Protein AF-A0A2J8A121-F1 (afdb_monomer)

Sequence (483 aa):
MAEPSLSEQPDWQALAALVDPSRPTPFLVAVQQHLQFGQLHYRAMHEGLGSIFSSGPCGAERSLTFLLACLEELLLQQPPAGTGGGPAGVLLDPPAGGELAHAEALAAADAPGLAEAGVAVEAAAAVGNEAEQPETEPGTAPVRKQKPQQRQQQSDSWRGTVAHLLLELVPPQQGQQLVQVSQQLEPQQQEQQRQGEAEEQQQQEQRMQQAQAATSLQPQPLPAGLLLAQRPRVVALFSACVGQPRHARVALKVAQAFGLDSNDVPDLPSLAAAVSELLANRTTLTPGLGLVMHFQVVYVECCISADRLKAAARATRVFGLKQEFPDVESRYRRSAVVKLASKRVWAVAATFAGADPMVAADEAGLAEEYRRRFELPPDVLKLDPEEVAAQEAARAARFLPFALPPERLLWVDGPAGLAAAAAALSGADILGIDVDGSEREDSEEHSGSGDSEESEEWGEGESEEEGDAESEGEGNDESEGEA

Mean predicted aligned error: 16.91 Å

Structure (mmCIF, N/CA/C/O backbone):
data_AF-A0A2J8A121-F1
#
_entry.id   AF-A0A2J8A121-F1
#
loop_
_atom_site.group_PDB
_atom_site.id
_atom_site.type_symbol
_atom_site.label_atom_id
_atom_site.label_alt_id
_atom_site.label_comp_id
_atom_site.label_asym_id
_atom_site.label_entity_id
_atom_site.label_seq_id
_atom_site.pdbx_PDB_ins_code
_atom_site.Cartn_x
_atom_site.Cartn_y
_atom_site.Cartn_z
_atom_site.occupancy
_atom_site.B_iso_or_equiv
_atom_site.auth_seq_id
_atom_site.auth_comp_id
_atom_site.auth_asym_id
_atom_site.auth_atom_id
_atom_site.pdbx_PDB_model_num
ATOM 1 N N . MET A 1 1 ? -12.549 28.652 48.142 1.00 41.88 1 MET A N 1
ATOM 2 C CA . MET A 1 1 ? -12.973 27.952 46.916 1.00 41.88 1 MET A CA 1
ATOM 3 C C . MET A 1 1 ? -12.530 26.516 47.092 1.00 41.88 1 MET A C 1
ATOM 5 O O . MET A 1 1 ? -11.349 26.317 47.331 1.00 41.88 1 MET A O 1
ATOM 9 N N . ALA A 1 2 ? -13.468 25.572 47.163 1.00 46.47 2 ALA A N 1
ATOM 10 C CA . ALA A 1 2 ? -13.138 24.158 47.313 1.00 46.47 2 ALA A CA 1
ATOM 11 C C . ALA A 1 2 ? -12.542 23.664 45.992 1.00 46.47 2 ALA A C 1
ATOM 13 O O . ALA A 1 2 ? -13.126 23.918 44.938 1.00 46.47 2 ALA A O 1
ATOM 14 N N . GLU A 1 3 ? -11.374 23.027 46.042 1.00 40.25 3 GLU A N 1
ATOM 15 C CA . GLU A 1 3 ? -10.842 22.314 44.884 1.00 40.25 3 GLU A CA 1
ATOM 16 C C . GLU A 1 3 ? -11.847 21.216 44.505 1.00 40.25 3 GLU A C 1
ATOM 18 O O . GLU A 1 3 ? -12.291 20.483 45.396 1.00 40.25 3 GLU A O 1
ATOM 23 N N . PRO A 1 4 ? -12.272 21.116 43.232 1.00 52.78 4 PRO A N 1
ATOM 24 C CA . PRO A 1 4 ? -13.095 19.996 42.803 1.00 52.78 4 PRO A CA 1
ATOM 25 C C . PRO A 1 4 ? -12.313 18.714 43.097 1.00 52.78 4 PRO A C 1
ATOM 27 O O . PRO A 1 4 ? -11.150 18.592 42.717 1.00 52.78 4 PRO A O 1
ATOM 30 N N . SER A 1 5 ? -12.929 17.788 43.828 1.00 53.28 5 SER A N 1
ATOM 31 C CA . SER A 1 5 ? -12.345 16.492 44.165 1.00 53.28 5 SER A CA 1
ATOM 32 C C . SER A 1 5 ? -11.909 15.774 42.885 1.00 53.28 5 SER A C 1
ATOM 34 O O . SER A 1 5 ? -12.741 15.293 42.123 1.00 53.28 5 SER A O 1
ATOM 36 N N . LEU A 1 6 ? -10.595 15.731 42.660 1.00 52.47 6 LEU A N 1
ATOM 37 C CA . LEU A 1 6 ? -9.871 15.240 41.476 1.00 52.47 6 LEU A CA 1
ATOM 38 C C . LEU A 1 6 ? -10.010 13.724 41.196 1.00 52.47 6 LEU A C 1
ATOM 40 O O . LEU A 1 6 ? -9.122 13.133 40.588 1.00 52.47 6 LEU A O 1
ATOM 44 N N . SER A 1 7 ? -11.073 13.054 41.647 1.00 57.06 7 SER A N 1
ATOM 45 C CA . SER A 1 7 ? -11.156 11.585 41.596 1.00 57.06 7 SER A CA 1
ATOM 46 C C . SER A 1 7 ? -12.455 11.013 41.039 1.00 57.06 7 SER A C 1
ATOM 48 O O . SER A 1 7 ? -12.734 9.838 41.281 1.00 57.06 7 SER A O 1
ATOM 50 N N . GLU A 1 8 ? -13.256 11.783 40.304 1.00 72.44 8 GLU A N 1
ATOM 51 C CA . GLU A 1 8 ? -14.366 11.193 39.550 1.00 72.44 8 GLU A CA 1
ATOM 52 C C . GLU A 1 8 ? -13.804 10.479 38.317 1.00 72.44 8 GLU A C 1
ATOM 54 O O . GLU A 1 8 ? -13.700 11.028 37.221 1.00 72.44 8 GLU A O 1
ATOM 59 N N . GLN A 1 9 ? -13.370 9.232 38.523 1.00 76.50 9 GLN A N 1
ATOM 60 C CA . GLN A 1 9 ? -13.163 8.308 37.418 1.00 76.50 9 GLN A CA 1
ATOM 61 C C . GLN A 1 9 ? -14.476 8.173 36.629 1.00 76.50 9 GLN A C 1
ATOM 63 O O . GLN A 1 9 ? -15.546 8.155 37.242 1.00 76.50 9 GLN A O 1
ATOM 68 N N . PRO A 1 10 ? -14.417 8.063 35.290 1.00 81.06 10 PRO A N 1
ATOM 69 C CA . PRO A 1 10 ? -15.597 7.820 34.473 1.00 81.06 10 PRO A CA 1
ATOM 70 C C . PRO A 1 10 ? -16.342 6.592 34.977 1.00 81.06 10 PRO A C 1
ATOM 72 O O . PRO A 1 10 ? -15.721 5.568 35.274 1.00 81.06 10 PRO A O 1
ATOM 75 N N . ASP A 1 11 ? -17.667 6.675 35.034 1.00 88.62 11 ASP A N 1
ATOM 76 C CA . ASP A 1 11 ? -18.493 5.507 35.304 1.00 88.62 11 ASP A CA 1
ATOM 77 C C . ASP A 1 11 ? -18.502 4.592 34.066 1.00 88.62 11 ASP A C 1
ATOM 79 O O . ASP A 1 11 ? -19.380 4.642 33.201 1.00 88.62 11 ASP A O 1
ATOM 83 N N . TRP A 1 12 ? -17.467 3.756 33.961 1.00 85.81 12 TRP A N 1
ATOM 84 C CA . TRP A 1 12 ? -17.308 2.784 32.881 1.00 85.81 12 TRP A CA 1
ATOM 85 C C . TRP A 1 12 ? -18.465 1.775 32.831 1.00 85.81 12 TRP A C 1
ATOM 87 O O . TRP A 1 12 ? -18.753 1.235 31.762 1.00 85.81 12 TRP A O 1
ATOM 97 N N . GLN A 1 13 ? -19.161 1.533 33.950 1.00 86.62 13 GLN A N 1
ATOM 98 C CA . GLN A 1 13 ? -20.333 0.653 33.978 1.00 86.62 13 GLN A CA 1
ATOM 99 C C . GLN A 1 13 ? -21.537 1.319 33.312 1.00 86.62 13 GLN A C 1
ATOM 101 O O . GLN A 1 13 ? -22.231 0.670 32.525 1.00 86.62 13 GLN A O 1
ATOM 106 N N . ALA A 1 14 ? -21.750 2.615 33.555 1.00 88.31 14 ALA A N 1
ATOM 107 C CA . ALA A 1 14 ? -22.763 3.387 32.842 1.00 88.31 14 ALA A CA 1
ATOM 108 C C . ALA A 1 14 ? -22.495 3.409 31.327 1.00 88.31 14 ALA A C 1
ATOM 110 O O . ALA A 1 14 ? -23.420 3.216 30.540 1.00 88.31 14 ALA A O 1
ATOM 111 N N . LEU A 1 15 ? -21.231 3.548 30.904 1.00 85.38 15 LEU A N 1
ATOM 112 C CA . LEU A 1 15 ? -20.850 3.437 29.488 1.00 85.38 15 LEU A CA 1
ATOM 113 C C . LEU A 1 15 ? -21.110 2.038 28.913 1.00 85.38 15 LEU A C 1
ATOM 115 O O . LEU A 1 15 ? -21.615 1.924 27.797 1.00 85.38 15 LEU A O 1
ATOM 119 N N . ALA A 1 16 ? -20.815 0.974 29.664 1.00 85.50 16 ALA A N 1
ATOM 120 C CA . ALA A 1 16 ? -21.094 -0.397 29.239 1.00 85.50 16 ALA A CA 1
ATOM 121 C C . ALA A 1 16 ? -22.599 -0.649 29.022 1.00 85.50 16 ALA A C 1
ATOM 123 O O . ALA A 1 16 ? -22.977 -1.402 28.125 1.00 85.50 16 ALA A O 1
ATOM 124 N N . ALA A 1 17 ? -23.469 0.015 29.792 1.00 88.38 17 ALA A N 1
ATOM 125 C CA . ALA A 1 17 ? -24.918 -0.060 29.609 1.00 88.38 17 ALA A CA 1
ATOM 126 C C . ALA A 1 17 ? -25.403 0.586 28.294 1.00 88.38 17 ALA A C 1
ATOM 128 O O . ALA A 1 17 ? -26.485 0.248 27.815 1.00 88.38 17 ALA A O 1
ATOM 129 N N . LEU A 1 18 ? -24.602 1.471 27.686 1.00 87.81 18 LEU A N 1
ATOM 130 C CA . LEU A 1 18 ? -24.890 2.111 26.395 1.00 87.81 18 LEU A CA 1
ATOM 131 C C . LEU A 1 18 ? -24.451 1.270 25.183 1.00 87.81 18 LEU A C 1
ATOM 133 O O . LEU A 1 18 ? -24.608 1.716 24.046 1.00 87.81 18 LEU A O 1
ATOM 137 N N . VAL A 1 19 ? -23.902 0.067 25.393 1.00 89.06 19 VAL A N 1
ATOM 138 C CA . VAL A 1 19 ? -23.439 -0.822 24.315 1.00 89.06 19 VAL A CA 1
ATOM 139 C C . VAL A 1 19 ? -24.635 -1.500 23.628 1.00 89.06 19 VAL A C 1
ATOM 141 O O . VAL A 1 19 ? -25.016 -2.648 23.901 1.00 89.06 19 VAL A O 1
ATOM 144 N N . ASP A 1 20 ? -25.237 -0.759 22.702 1.00 89.69 20 ASP A N 1
ATOM 145 C CA . ASP A 1 20 ? -26.297 -1.211 21.803 1.00 89.69 20 ASP A CA 1
ATOM 146 C C . ASP A 1 20 ? -25.832 -1.105 20.338 1.00 89.69 20 ASP A C 1
ATOM 148 O O . ASP A 1 20 ? -25.666 0.006 19.826 1.00 89.69 20 ASP A O 1
ATOM 152 N N . PRO A 1 21 ? -25.624 -2.233 19.628 1.00 81.50 21 PRO A N 1
ATOM 153 C CA . PRO A 1 21 ? -25.151 -2.219 18.241 1.00 81.50 21 PRO A CA 1
ATOM 154 C C . PRO A 1 21 ? -26.112 -1.516 17.278 1.00 81.50 21 PRO A C 1
ATOM 156 O O . PRO A 1 21 ? -25.686 -1.092 16.210 1.00 81.50 21 PRO A O 1
ATOM 159 N N . SER A 1 22 ? -27.388 -1.368 17.640 1.00 90.38 22 SER A N 1
ATOM 160 C CA . SER A 1 22 ? -28.362 -0.647 16.819 1.00 90.38 22 SER A CA 1
ATOM 161 C C . SER A 1 22 ? -28.285 0.875 16.978 1.00 90.38 22 SER A C 1
ATOM 163 O O . SER A 1 22 ? -28.846 1.604 16.159 1.00 90.38 22 SER A O 1
ATOM 165 N N . ARG A 1 23 ? -27.624 1.369 18.036 1.00 92.75 23 ARG A N 1
ATOM 166 C CA . ARG A 1 23 ? -27.577 2.790 18.411 1.00 92.75 23 ARG A CA 1
ATOM 167 C C . ARG A 1 23 ? -26.218 3.145 19.032 1.00 92.75 23 ARG A C 1
ATOM 169 O O . ARG A 1 23 ? -26.143 3.342 20.242 1.00 92.75 23 ARG A O 1
ATOM 176 N N . PRO A 1 24 ? -25.144 3.278 18.232 1.00 92.81 24 PRO A N 1
ATOM 177 C CA . PRO A 1 24 ? -23.815 3.629 18.744 1.00 92.81 24 PRO A CA 1
ATOM 178 C C . PRO A 1 24 ? -23.704 5.091 19.218 1.00 92.81 24 PRO A C 1
ATOM 180 O O . PRO A 1 24 ? -22.828 5.427 20.015 1.00 92.81 24 PRO A O 1
ATOM 183 N N . THR A 1 25 ? -24.592 5.979 18.760 1.00 93.12 25 THR A N 1
ATOM 184 C CA . THR A 1 25 ? -24.501 7.432 18.983 1.00 93.12 25 THR A CA 1
ATOM 185 C C . THR A 1 25 ? -24.434 7.848 20.462 1.00 93.12 25 THR A C 1
ATOM 187 O O . THR A 1 25 ? -23.553 8.642 20.788 1.00 93.12 25 THR A O 1
ATOM 190 N N . PRO A 1 26 ? -25.271 7.336 21.391 1.00 94.12 26 PRO A N 1
ATOM 191 C CA . PRO A 1 26 ? -25.205 7.725 22.803 1.00 94.12 26 PRO A CA 1
ATOM 192 C C . PRO A 1 26 ? -23.852 7.405 23.446 1.00 94.12 26 PRO A C 1
ATOM 194 O O . PRO A 1 26 ? -23.310 8.215 24.194 1.00 94.12 26 PRO A O 1
ATOM 197 N N . PHE A 1 27 ? -23.278 6.249 23.108 1.00 94.19 27 PHE A N 1
ATOM 198 C CA . PHE A 1 27 ? -21.949 5.860 23.566 1.00 94.19 27 PHE A CA 1
ATOM 199 C C . PHE A 1 27 ? -20.867 6.784 22.998 1.00 94.19 27 PHE A C 1
ATOM 201 O O . PHE A 1 27 ? -20.030 7.280 23.748 1.00 94.19 27 PHE A O 1
ATOM 208 N N . LEU A 1 28 ? -20.908 7.073 21.692 1.00 93.12 28 LEU A N 1
ATOM 209 C CA . LEU A 1 28 ? -19.947 7.975 21.050 1.00 93.12 28 LEU A CA 1
ATOM 210 C C . LEU A 1 28 ? -19.987 9.387 21.645 1.00 93.12 28 LEU A C 1
ATOM 212 O O . LEU A 1 28 ? -18.935 9.985 21.862 1.00 93.12 28 LEU A O 1
ATOM 216 N N . VAL A 1 29 ? -21.181 9.901 21.949 1.00 91.88 29 VAL A N 1
ATOM 217 C CA . VAL A 1 29 ? -21.366 11.202 22.607 1.00 91.88 29 VAL A CA 1
ATOM 218 C C . VAL A 1 29 ? -20.751 11.195 24.003 1.00 91.88 29 VAL A C 1
ATOM 220 O O . VAL A 1 29 ? -20.040 12.132 24.356 1.00 91.88 29 VAL A O 1
ATOM 223 N N . ALA A 1 30 ? -20.961 10.133 24.781 1.00 91.38 30 ALA A N 1
ATOM 224 C CA . ALA A 1 30 ? -20.378 10.019 26.113 1.00 91.38 30 ALA A CA 1
ATOM 225 C C . ALA A 1 30 ? -18.837 9.929 26.061 1.00 91.38 30 ALA A C 1
ATOM 227 O O . ALA A 1 30 ? -18.148 10.641 26.792 1.00 91.38 30 ALA A O 1
ATOM 228 N N . VAL A 1 31 ? -18.273 9.141 25.136 1.00 90.94 31 VAL A N 1
ATOM 229 C CA . VAL A 1 31 ? -16.816 9.083 24.899 1.00 90.94 31 VAL A CA 1
ATOM 230 C C . VAL A 1 31 ? -16.269 10.451 24.480 1.00 90.94 31 VAL A C 1
ATOM 232 O O . VAL A 1 31 ? -15.243 10.896 24.996 1.00 90.94 31 VAL A O 1
ATOM 235 N N . GLN A 1 32 ? -16.967 11.153 23.584 1.00 90.94 32 GLN A N 1
ATOM 236 C CA . GLN A 1 32 ? -16.593 12.497 23.153 1.00 90.94 32 GLN A CA 1
ATOM 237 C C . GLN A 1 32 ? -16.592 13.485 24.325 1.00 90.94 32 GLN A C 1
ATOM 239 O O . GLN A 1 32 ? -15.638 14.249 24.466 1.00 90.94 32 GLN A O 1
ATOM 244 N N . GLN A 1 33 ? -17.625 13.464 25.173 1.00 90.00 33 GLN A N 1
ATOM 245 C CA . GLN A 1 33 ? -17.692 14.296 26.375 1.00 90.00 33 GLN A CA 1
ATOM 246 C C . GLN A 1 33 ? -16.486 14.024 27.280 1.00 90.00 33 GLN A C 1
ATOM 248 O O . GLN A 1 33 ? -15.781 14.960 27.651 1.00 90.00 33 GLN A O 1
ATOM 253 N N . HIS A 1 34 ? -16.165 12.754 27.544 1.00 88.56 34 HIS A N 1
ATOM 254 C CA . HIS A 1 34 ? -14.993 12.387 28.341 1.00 88.56 34 HIS A CA 1
ATOM 255 C C . HIS A 1 34 ? -13.663 12.858 27.736 1.00 88.56 34 HIS A C 1
ATOM 257 O O . HIS A 1 34 ? -12.784 13.275 28.484 1.00 88.56 34 HIS A O 1
ATOM 263 N N . LEU A 1 35 ? -13.507 12.848 26.408 1.00 87.25 35 LEU A N 1
ATOM 264 C CA . LEU A 1 35 ? -12.310 13.387 25.746 1.00 87.25 35 LEU A CA 1
ATOM 265 C C . LEU A 1 35 ? -12.206 14.916 25.844 1.00 87.25 35 LEU A C 1
ATOM 267 O O . LEU A 1 35 ? -11.102 15.458 25.813 1.00 87.25 35 LEU A O 1
ATOM 271 N N . GLN A 1 36 ? -13.336 15.621 25.937 1.00 86.62 36 GLN A N 1
ATOM 272 C CA . GLN A 1 36 ? -13.369 17.082 26.056 1.00 86.62 36 GLN A CA 1
ATOM 273 C C . GLN A 1 36 ? -13.045 17.565 27.472 1.00 86.62 36 GLN A C 1
ATOM 275 O O . GLN A 1 36 ? -12.452 18.634 27.637 1.00 86.62 36 GLN A O 1
ATOM 280 N N . PHE A 1 37 ? -13.384 16.779 28.495 1.00 82.44 37 PHE A N 1
ATOM 281 C CA . PHE A 1 37 ? -12.920 17.017 29.856 1.00 82.44 37 PHE A CA 1
ATOM 282 C C . PHE A 1 37 ? -11.438 16.637 29.933 1.00 82.44 37 PHE A C 1
ATOM 284 O O . PHE A 1 37 ? -11.096 15.506 30.264 1.00 82.44 37 PHE A O 1
ATOM 291 N N . GLY A 1 38 ? -10.552 17.588 29.608 1.00 66.88 38 GLY A N 1
ATOM 292 C CA . GLY A 1 38 ? -9.094 17.420 29.453 1.00 66.88 38 GLY A CA 1
ATOM 293 C C . GLY A 1 38 ? -8.305 16.872 30.655 1.00 66.88 38 GLY A C 1
ATOM 294 O O . GLY A 1 38 ? -7.084 16.983 30.678 1.00 66.88 38 GLY A O 1
ATOM 295 N N . GLN A 1 39 ? -8.977 16.298 31.651 1.00 66.75 39 GLN A N 1
ATOM 296 C CA . GLN A 1 39 ? -8.395 15.529 32.746 1.00 66.75 39 GLN A CA 1
ATOM 297 C C . GLN A 1 39 ? -8.204 14.044 32.400 1.00 66.75 39 GLN A C 1
ATOM 299 O O . GLN A 1 39 ? -7.390 13.377 33.034 1.00 66.75 39 GLN A O 1
ATOM 304 N N . LEU A 1 40 ? -8.913 13.506 31.400 1.00 73.75 40 LEU A N 1
ATOM 305 C CA . LEU A 1 40 ? -8.768 12.099 31.028 1.00 73.75 40 LEU A CA 1
ATOM 306 C C . LEU A 1 40 ? -7.665 11.907 29.993 1.00 73.75 40 LEU A C 1
ATOM 308 O O . LEU A 1 40 ? -7.787 12.274 28.826 1.00 73.75 40 LEU A O 1
ATOM 312 N N . HIS A 1 41 ? -6.577 11.277 30.430 1.00 82.31 41 HIS A N 1
ATOM 313 C CA . HIS A 1 41 ? -5.523 10.832 29.532 1.00 82.31 41 HIS A CA 1
ATOM 314 C C . HIS A 1 41 ? -6.046 9.739 28.590 1.00 82.31 41 HIS A C 1
ATOM 316 O O . HIS A 1 41 ? -6.722 8.807 29.028 1.00 82.31 41 HIS A O 1
ATOM 322 N N . TYR A 1 42 ? -5.651 9.807 27.313 1.00 87.00 42 TYR A N 1
ATOM 323 C CA . TYR A 1 42 ? -5.935 8.799 26.279 1.00 87.00 42 TYR A CA 1
ATOM 324 C C . TYR A 1 42 ? -5.749 7.361 26.786 1.00 87.00 42 TYR A C 1
ATOM 326 O O . TYR A 1 42 ? -6.594 6.501 26.564 1.00 87.00 42 TYR A O 1
ATOM 334 N N . ARG A 1 43 ? -4.673 7.123 27.546 1.00 87.50 43 ARG A N 1
ATOM 335 C CA . ARG A 1 43 ? -4.356 5.824 28.144 1.00 87.50 43 ARG A CA 1
ATOM 336 C C . ARG A 1 43 ? -5.439 5.314 29.100 1.00 87.50 43 ARG A C 1
ATOM 338 O O . ARG A 1 43 ? -5.832 4.162 28.986 1.00 87.50 43 ARG A O 1
ATOM 345 N N . ALA A 1 44 ? -5.941 6.159 30.001 1.00 89.75 44 ALA A N 1
ATOM 346 C CA . ALA A 1 44 ? -6.987 5.767 30.947 1.00 89.75 44 ALA A CA 1
ATOM 347 C C . ALA A 1 44 ? -8.297 5.433 30.219 1.00 89.75 44 ALA A C 1
ATOM 349 O O . ALA A 1 44 ? -8.998 4.498 30.593 1.00 89.75 44 ALA A O 1
ATOM 350 N N . MET A 1 45 ? -8.599 6.166 29.142 1.00 90.44 45 MET A N 1
ATOM 351 C CA . MET A 1 45 ? -9.750 5.871 28.293 1.00 90.44 45 MET A CA 1
ATOM 352 C C . MET A 1 45 ? -9.584 4.554 27.537 1.00 90.44 45 MET A C 1
ATOM 354 O O . MET A 1 45 ? -10.509 3.749 27.506 1.00 90.44 45 MET A O 1
ATOM 358 N N . HIS A 1 46 ? -8.404 4.311 26.972 1.00 91.56 46 HIS A N 1
ATOM 359 C CA . HIS A 1 46 ? -8.085 3.057 26.303 1.00 91.56 46 HIS A CA 1
ATOM 360 C C . HIS A 1 46 ? -8.188 1.859 27.265 1.00 91.56 46 HIS A C 1
ATOM 362 O O . HIS A 1 46 ? -8.832 0.867 26.939 1.00 91.56 46 HIS A O 1
ATOM 368 N N . GLU A 1 47 ? -7.623 1.955 28.472 1.00 90.69 47 GLU A N 1
ATOM 369 C CA . GLU A 1 47 ? -7.708 0.909 29.505 1.00 90.69 47 GLU A CA 1
ATOM 370 C C . GLU A 1 47 ? -9.161 0.675 29.967 1.00 90.69 47 GLU A C 1
ATOM 372 O O . GLU A 1 47 ? -9.613 -0.470 30.043 1.00 90.69 47 GLU A O 1
ATOM 377 N N . GLY A 1 48 ? -9.921 1.752 30.204 1.00 90.88 48 GLY A N 1
ATOM 378 C CA . GLY A 1 48 ? -11.332 1.683 30.588 1.00 90.88 48 GLY A CA 1
ATOM 379 C C . GLY A 1 48 ? -12.192 1.000 29.525 1.00 90.88 48 GLY A C 1
ATOM 380 O O . GLY A 1 48 ? -12.897 0.035 29.818 1.00 90.88 48 GLY A O 1
ATOM 381 N N . LEU A 1 49 ? -12.076 1.427 28.268 1.00 92.06 49 LEU A N 1
ATOM 382 C CA . LEU A 1 49 ? -12.807 0.825 27.153 1.0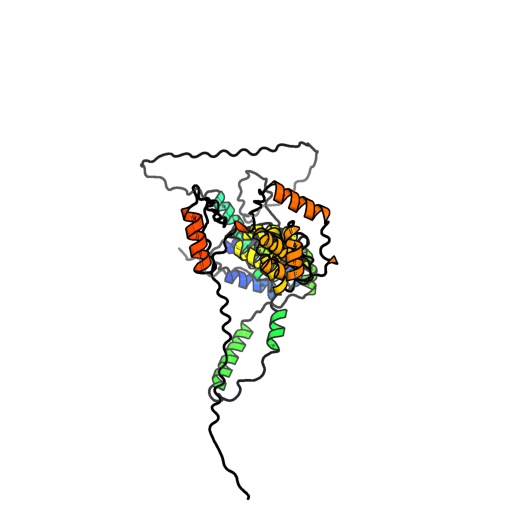0 92.06 49 LEU A CA 1
ATOM 383 C C . LEU A 1 49 ? -12.350 -0.612 26.873 1.00 92.06 49 LEU A C 1
ATOM 385 O O . LEU A 1 49 ? -13.189 -1.484 26.652 1.00 92.06 49 LEU A O 1
ATOM 389 N N . GLY A 1 50 ? -11.050 -0.896 26.971 1.00 91.75 50 GLY A N 1
ATOM 390 C CA . GLY A 1 50 ? -10.517 -2.254 26.869 1.00 91.75 50 GLY A CA 1
ATOM 391 C C . GLY A 1 50 ? -11.137 -3.200 27.895 1.00 91.75 50 GLY A C 1
ATOM 392 O O . GLY A 1 50 ? -11.516 -4.316 27.546 1.00 91.75 50 GLY A O 1
ATOM 393 N N . SER A 1 51 ? -11.337 -2.741 29.134 1.00 90.94 51 SER A N 1
ATOM 394 C CA . SER A 1 51 ? -12.011 -3.544 30.162 1.00 90.94 51 SER A CA 1
ATOM 395 C C . SER A 1 51 ? -13.470 -3.860 29.804 1.00 90.94 51 SER A C 1
ATOM 397 O O . SER A 1 51 ? -13.914 -4.991 30.008 1.00 90.94 51 SER A O 1
ATOM 399 N N . ILE A 1 52 ? -14.191 -2.906 29.199 1.00 90.56 52 ILE A N 1
ATOM 400 C CA . ILE A 1 52 ? -15.591 -3.071 28.781 1.00 90.56 52 ILE A CA 1
ATOM 401 C C . ILE A 1 52 ? -15.702 -4.092 27.644 1.00 90.56 52 ILE A C 1
ATOM 403 O O . ILE A 1 52 ? -16.562 -4.974 27.697 1.00 90.56 52 ILE A O 1
ATOM 407 N N . PHE A 1 53 ? -14.848 -3.990 26.623 1.00 91.12 53 PHE A N 1
ATOM 408 C CA . PHE A 1 53 ? -14.987 -4.802 25.411 1.00 91.12 53 PHE A CA 1
ATOM 409 C C . PHE A 1 53 ? -14.330 -6.180 25.500 1.00 91.12 53 PHE A C 1
ATOM 411 O O . PHE A 1 53 ? -14.860 -7.119 24.901 1.00 91.12 53 PHE A O 1
ATOM 418 N N . SER A 1 54 ? -13.231 -6.312 26.250 1.00 88.12 54 SER A N 1
ATOM 419 C CA . SER A 1 54 ? -12.469 -7.565 26.358 1.00 88.12 54 SER A CA 1
ATOM 420 C C . SER A 1 54 ? -12.910 -8.436 27.532 1.00 88.12 54 SER A C 1
ATOM 422 O O . SER A 1 54 ? -12.980 -9.655 27.393 1.00 88.12 54 SER A O 1
ATOM 424 N N . SER A 1 55 ? -13.222 -7.824 28.679 1.00 85.62 55 SER A N 1
ATOM 425 C CA . SER A 1 55 ? -13.535 -8.543 29.928 1.00 85.62 55 SER A CA 1
ATOM 426 C C . SER A 1 55 ? -14.977 -8.349 30.396 1.00 85.62 55 SER A C 1
ATOM 428 O O . SER A 1 55 ? -15.413 -8.995 31.349 1.00 85.62 55 SER A O 1
ATOM 430 N N . GLY A 1 56 ? -15.716 -7.437 29.765 1.00 83.75 56 GLY A N 1
ATOM 431 C CA . GLY A 1 56 ? -17.072 -7.097 30.159 1.00 83.75 56 GLY A CA 1
ATOM 432 C C . GLY A 1 56 ? -18.116 -8.149 29.769 1.00 83.75 56 GLY A C 1
ATOM 433 O O . GLY A 1 56 ? -17.844 -9.100 29.033 1.00 83.75 56 GLY A O 1
ATOM 434 N N . PRO A 1 57 ? -19.369 -7.953 30.211 1.00 82.94 57 PRO A N 1
ATOM 435 C CA . PRO A 1 57 ? -20.474 -8.879 29.959 1.00 82.94 57 PRO A CA 1
ATOM 436 C C . PRO A 1 57 ? -20.894 -8.959 28.482 1.00 82.94 57 PRO A C 1
ATOM 438 O O . PRO A 1 57 ? -21.733 -9.785 28.133 1.00 82.94 57 PRO A O 1
ATOM 441 N N . CYS A 1 58 ? -20.358 -8.096 27.612 1.00 81.81 58 CYS A N 1
ATOM 442 C CA . CYS A 1 58 ? -20.822 -7.985 26.233 1.00 81.81 58 CYS A CA 1
ATOM 443 C C . CYS A 1 58 ? -20.424 -9.176 25.348 1.00 81.81 58 CYS A C 1
ATOM 445 O O . CYS A 1 58 ? -21.136 -9.458 24.391 1.00 81.81 58 CYS A O 1
ATOM 447 N N . GLY A 1 59 ? -19.377 -9.937 25.674 1.00 90.44 59 GLY A N 1
ATOM 448 C CA . GLY A 1 59 ? -18.889 -11.016 24.809 1.00 90.44 59 GLY A CA 1
ATOM 449 C C . GLY A 1 59 ? -18.263 -10.493 23.505 1.00 90.44 59 GLY A C 1
ATOM 450 O O . GLY A 1 59 ? -18.640 -9.449 22.974 1.00 90.44 59 GLY A O 1
ATOM 451 N N . ALA A 1 60 ? -17.286 -11.227 22.967 1.00 91.25 60 ALA A N 1
ATOM 452 C CA . ALA A 1 60 ? -16.448 -10.751 21.860 1.00 91.25 60 ALA A CA 1
ATOM 453 C C . ALA A 1 60 ? -17.237 -10.376 20.587 1.00 91.25 60 ALA A C 1
ATOM 455 O O . ALA A 1 60 ? -16.913 -9.396 19.921 1.00 91.25 60 ALA A O 1
ATOM 456 N N . GLU A 1 61 ? -18.300 -11.118 20.265 1.00 93.38 61 GLU A N 1
ATOM 457 C CA . GLU A 1 61 ? -19.132 -10.887 19.075 1.00 93.38 61 GLU A CA 1
ATOM 458 C C . GLU A 1 61 ? -19.914 -9.586 19.129 1.00 93.38 61 GLU A C 1
ATOM 460 O O . GLU A 1 61 ? -19.884 -8.793 18.181 1.00 93.38 61 GLU A O 1
ATOM 465 N N . ARG A 1 62 ? -20.591 -9.339 20.250 1.00 93.06 62 ARG A N 1
ATOM 466 C CA . ARG A 1 62 ? -21.362 -8.114 20.431 1.00 93.06 62 ARG A CA 1
ATOM 467 C C . ARG A 1 62 ? -20.430 -6.915 20.535 1.00 93.06 62 ARG A C 1
ATOM 469 O O . ARG A 1 62 ? -20.724 -5.894 19.920 1.00 93.06 62 ARG A O 1
ATOM 476 N N . SER A 1 63 ? -19.305 -7.062 21.241 1.00 93.62 63 SER A N 1
ATOM 477 C CA . SER A 1 63 ? -18.253 -6.045 21.314 1.00 93.62 63 SER A CA 1
ATOM 478 C C . SER A 1 63 ? -17.759 -5.665 19.919 1.00 93.62 63 SER A C 1
ATOM 480 O O . SER A 1 63 ? -17.813 -4.492 19.564 1.00 93.62 63 SER A O 1
ATOM 482 N N . LEU A 1 64 ? -17.360 -6.633 19.083 1.00 94.44 64 LEU A N 1
ATOM 483 C CA . LEU A 1 64 ? -16.877 -6.330 17.734 1.00 94.44 64 LEU A CA 1
ATOM 484 C C . LEU A 1 64 ? -17.964 -5.698 16.858 1.00 94.44 64 LEU A C 1
ATOM 486 O O . LEU A 1 64 ? -17.716 -4.699 16.188 1.00 94.44 64 LEU A O 1
ATOM 490 N N . THR A 1 65 ? -19.176 -6.257 16.878 1.00 95.12 65 THR A N 1
ATOM 491 C CA . THR A 1 65 ? -20.307 -5.743 16.090 1.00 95.12 65 THR A CA 1
ATOM 492 C C . THR A 1 65 ? -20.615 -4.291 16.449 1.00 95.12 65 THR A C 1
ATOM 494 O O . THR A 1 65 ? -20.871 -3.476 15.562 1.00 95.12 65 THR A O 1
ATOM 497 N N . PHE A 1 66 ? -20.560 -3.968 17.743 1.00 95.19 66 PHE A N 1
ATOM 498 C CA . PHE A 1 66 ? -20.738 -2.618 18.254 1.00 95.19 66 PHE A CA 1
ATOM 499 C C . PHE A 1 66 ? -19.586 -1.686 17.864 1.00 95.19 66 PHE A C 1
ATOM 501 O O . PHE A 1 66 ? -19.840 -0.583 17.393 1.00 95.19 66 PHE A O 1
ATOM 508 N N . LEU A 1 67 ? -18.329 -2.125 17.998 1.00 94.94 67 LEU A N 1
ATOM 509 C CA . LEU A 1 67 ? -17.160 -1.341 17.579 1.00 94.94 67 LEU A CA 1
ATOM 510 C C . LEU A 1 67 ? -17.225 -0.990 16.087 1.00 94.94 67 LEU A C 1
ATOM 512 O O . LEU A 1 67 ? -16.978 0.156 15.719 1.00 94.94 67 LEU A O 1
ATOM 516 N N . LEU A 1 68 ? -17.625 -1.941 15.238 1.00 95.62 68 LEU A N 1
ATOM 517 C CA . LEU A 1 68 ? -17.839 -1.695 13.812 1.00 95.62 68 LEU A CA 1
ATOM 518 C C . LEU A 1 68 ? -18.970 -0.692 13.566 1.00 95.62 68 LEU A C 1
ATOM 520 O O . LEU A 1 68 ? -18.784 0.222 12.772 1.00 95.62 68 LEU A O 1
ATOM 524 N N . ALA A 1 69 ? -20.093 -0.799 14.284 1.00 95.81 69 ALA A N 1
ATOM 525 C CA . ALA A 1 69 ? -21.182 0.176 14.184 1.00 95.81 69 ALA A CA 1
ATOM 526 C C . ALA A 1 69 ? -20.728 1.591 14.595 1.00 95.81 69 ALA A C 1
ATOM 528 O O . ALA A 1 69 ? -21.058 2.570 13.932 1.00 95.81 69 ALA A O 1
ATOM 529 N N . CYS A 1 70 ? -19.915 1.709 15.648 1.00 94.81 70 CYS A N 1
ATOM 530 C CA . CYS A 1 70 ? -19.303 2.975 16.053 1.00 94.81 70 CYS A CA 1
ATOM 531 C C . CYS A 1 70 ? -18.378 3.547 14.968 1.00 94.81 70 CYS A C 1
ATOM 533 O O . CYS A 1 70 ? -18.424 4.743 14.691 1.00 94.81 70 CYS A O 1
ATOM 535 N N . LEU A 1 71 ? -17.537 2.713 14.351 1.00 95.50 71 LEU A N 1
ATOM 536 C CA . LEU A 1 71 ? -16.641 3.141 13.276 1.00 95.50 71 LEU A CA 1
ATOM 537 C C . LEU A 1 71 ? -17.419 3.575 12.027 1.00 95.50 71 LEU A C 1
ATOM 539 O O . LEU A 1 71 ? -17.108 4.619 11.457 1.00 95.50 71 LEU A O 1
ATOM 543 N N . GLU A 1 72 ? -18.445 2.822 11.633 1.00 95.56 72 GLU A N 1
ATOM 544 C CA . GLU A 1 72 ? -19.354 3.174 10.537 1.00 95.56 72 GLU A CA 1
ATOM 545 C C . GLU A 1 72 ? -20.024 4.531 10.796 1.00 95.56 72 GLU A C 1
ATOM 547 O O . GLU A 1 72 ? -19.984 5.411 9.938 1.00 95.56 72 GLU A O 1
ATOM 552 N N . GLU A 1 73 ? -20.547 4.750 12.003 1.00 94.75 73 GLU A N 1
ATOM 553 C CA . GLU A 1 73 ? -21.160 6.020 12.399 1.00 94.75 73 GLU A CA 1
ATOM 554 C C . GLU A 1 73 ? -20.165 7.190 12.312 1.00 94.75 73 GLU A C 1
ATOM 556 O O . GLU A 1 73 ? -20.474 8.252 11.773 1.00 94.75 73 GLU A O 1
ATOM 561 N N . LEU A 1 74 ? -18.937 7.003 12.804 1.00 92.81 74 LEU A N 1
ATOM 562 C CA . LEU A 1 74 ? -17.913 8.050 12.809 1.00 92.81 74 LEU A CA 1
ATOM 563 C C . LEU A 1 74 ? -17.415 8.404 11.402 1.00 92.81 74 LEU A C 1
ATOM 565 O O . LEU A 1 74 ? -17.154 9.582 11.126 1.00 92.81 74 LEU A O 1
ATOM 569 N N . LEU A 1 75 ? -17.246 7.397 10.542 1.00 92.25 75 LEU A N 1
ATOM 570 C CA . LEU A 1 75 ? -16.490 7.503 9.290 1.00 92.25 75 LEU A CA 1
ATOM 571 C C . LEU A 1 75 ? -17.390 7.625 8.054 1.00 92.25 75 LEU A C 1
ATOM 573 O O . LEU A 1 75 ? -16.998 8.292 7.094 1.00 92.25 75 LEU A O 1
ATOM 577 N N . LEU A 1 76 ? -18.584 7.020 8.076 1.00 91.38 76 LEU A N 1
ATOM 578 C CA . LEU A 1 76 ? -19.526 7.018 6.950 1.00 91.38 76 LEU A CA 1
ATOM 579 C C . LEU A 1 76 ? -20.586 8.109 7.061 1.00 91.38 76 LEU A C 1
ATOM 581 O O . LEU A 1 76 ? -20.995 8.646 6.031 1.00 91.38 76 LEU A O 1
ATOM 585 N N . GLN A 1 77 ? -21.014 8.484 8.274 1.00 86.44 77 GLN A N 1
ATOM 586 C CA . GLN A 1 77 ? -21.923 9.618 8.424 1.00 86.44 77 GLN A CA 1
ATOM 587 C C . GLN A 1 77 ? -21.165 10.931 8.226 1.00 86.44 77 GLN A C 1
ATOM 589 O O . GLN A 1 77 ? -20.733 11.601 9.174 1.00 86.44 77 GLN A O 1
ATOM 594 N N . GLN A 1 78 ? -20.994 11.310 6.961 1.00 70.12 78 GLN A N 1
ATOM 595 C CA . GLN A 1 78 ? -20.669 12.683 6.624 1.00 70.12 78 GLN A CA 1
ATOM 596 C C . GLN A 1 78 ? -21.892 13.556 6.923 1.00 70.12 78 GLN A C 1
ATOM 598 O O . GLN A 1 78 ? -23.006 13.196 6.532 1.00 70.12 78 GLN A O 1
ATOM 603 N N . PRO A 1 79 ? -21.723 14.707 7.599 1.00 64.00 79 PRO A N 1
ATOM 604 C CA . PRO A 1 79 ? -22.794 15.686 7.650 1.00 64.00 79 PRO A CA 1
ATOM 605 C C . PRO A 1 79 ? -23.164 16.048 6.201 1.00 64.00 79 PRO A C 1
ATOM 607 O O . PRO A 1 79 ? -22.256 16.254 5.390 1.00 64.00 79 PRO A O 1
ATOM 610 N N . PRO A 1 80 ? -24.459 16.087 5.842 1.00 61.03 80 PRO A N 1
ATOM 611 C CA . PRO A 1 80 ? -24.880 16.371 4.477 1.00 61.03 80 PRO A CA 1
ATOM 612 C C . PRO A 1 80 ? -24.250 17.693 4.035 1.00 61.03 80 PRO A C 1
ATOM 614 O O . PRO A 1 80 ? -24.464 18.729 4.665 1.00 61.03 80 PRO A O 1
ATOM 617 N N . ALA A 1 81 ? -23.447 17.650 2.970 1.00 53.94 81 ALA A N 1
ATOM 618 C CA . ALA A 1 81 ? -22.553 18.727 2.534 1.00 53.94 81 ALA A CA 1
ATOM 619 C C . ALA A 1 81 ? -23.264 20.009 2.031 1.00 53.94 81 ALA A C 1
ATOM 621 O O . ALA A 1 81 ? -22.666 20.804 1.314 1.00 53.94 81 ALA A O 1
ATOM 622 N N . GLY A 1 82 ? -24.534 20.235 2.385 1.00 56.53 82 GLY A N 1
ATOM 623 C CA . GLY A 1 82 ? -25.378 21.259 1.769 1.00 56.53 82 GLY A CA 1
ATOM 624 C C . GLY A 1 82 ? -26.425 21.935 2.654 1.00 56.53 82 GLY A C 1
ATOM 625 O O . GLY A 1 82 ? -27.114 22.823 2.159 1.00 56.53 82 GLY A O 1
ATOM 626 N N . THR A 1 83 ? -26.567 21.615 3.945 1.00 51.12 83 THR A N 1
ATOM 627 C CA . THR A 1 83 ? -27.444 22.415 4.828 1.00 51.12 83 THR A CA 1
ATOM 628 C C . THR A 1 83 ? -26.719 23.678 5.285 1.00 51.12 83 THR A C 1
ATOM 630 O O . THR A 1 83 ? -26.188 23.760 6.392 1.00 51.12 83 THR A O 1
ATOM 633 N N . GLY A 1 84 ? -26.648 24.657 4.385 1.00 49.28 84 GLY A N 1
ATOM 634 C CA . GLY A 1 84 ? -26.101 25.978 4.654 1.00 49.28 84 GLY A CA 1
ATOM 635 C C . GLY A 1 84 ? -26.842 26.703 5.782 1.00 49.28 84 GLY A C 1
ATOM 636 O O . GLY A 1 84 ? -28.067 26.739 5.827 1.00 49.28 84 GLY A O 1
ATOM 637 N N . GLY A 1 85 ? -26.076 27.329 6.674 1.00 43.50 85 GLY A N 1
ATOM 638 C CA . GLY A 1 85 ? -26.504 28.546 7.371 1.00 43.50 85 GLY A CA 1
ATOM 639 C C . GLY A 1 85 ? -27.421 28.419 8.591 1.00 43.50 85 GLY A C 1
ATOM 640 O O . GLY A 1 85 ? -27.815 29.453 9.123 1.00 43.50 85 GLY A O 1
ATOM 641 N N . GLY A 1 86 ? -27.733 27.222 9.090 1.00 46.56 86 GLY A N 1
ATOM 642 C CA . GLY A 1 86 ? -28.264 27.079 10.453 1.00 46.56 86 GLY A CA 1
ATOM 643 C C . GLY A 1 86 ? -27.126 27.208 11.476 1.00 46.56 86 GLY A C 1
ATOM 644 O O . GLY A 1 86 ? -26.034 26.721 11.181 1.00 46.56 86 GLY A O 1
ATOM 645 N N . PRO A 1 87 ? -27.307 27.851 12.649 1.00 43.16 87 PRO A N 1
ATOM 646 C CA . PRO A 1 87 ? -26.249 27.988 13.649 1.00 43.16 87 PRO A CA 1
ATOM 647 C C . PRO A 1 87 ? -25.725 26.608 14.074 1.00 43.16 87 PRO A C 1
ATOM 649 O O . PRO A 1 87 ? -26.321 25.902 14.883 1.00 43.16 87 PRO A O 1
ATOM 652 N N . ALA A 1 88 ? -24.593 26.229 13.483 1.00 43.59 88 ALA A N 1
ATOM 653 C CA . ALA A 1 88 ? -23.868 25.007 13.765 1.00 43.59 88 ALA A CA 1
ATOM 654 C C . ALA A 1 88 ? -23.305 25.081 15.188 1.00 43.59 88 ALA A C 1
ATOM 656 O O . ALA A 1 88 ? -22.379 25.847 15.481 1.00 43.59 88 ALA A O 1
ATOM 657 N N . GLY A 1 89 ? -23.910 24.293 16.071 1.00 42.97 89 GLY A N 1
ATOM 658 C CA . GLY A 1 89 ? -23.515 24.175 17.465 1.00 42.97 89 GLY A CA 1
ATOM 659 C C . GLY A 1 89 ? -24.684 23.944 18.411 1.00 42.97 89 GLY A C 1
ATOM 660 O O . GLY A 1 89 ? -24.691 24.543 19.480 1.00 42.97 89 GLY A O 1
ATOM 661 N N . VAL A 1 90 ? -25.633 23.064 18.076 1.00 42.91 90 VAL A N 1
ATOM 662 C CA . VAL A 1 90 ? -26.297 22.320 19.152 1.00 42.91 90 VAL A CA 1
ATOM 663 C C . VAL A 1 90 ? -25.263 21.300 19.615 1.00 42.91 90 VAL A C 1
ATOM 665 O O . VAL A 1 90 ? -25.171 20.182 19.116 1.00 42.91 90 VAL A O 1
ATOM 668 N N . LEU A 1 91 ? -24.409 21.760 20.534 1.00 43.38 91 LEU A N 1
ATOM 669 C CA . LEU A 1 91 ? -23.969 20.930 21.646 1.00 43.38 91 LEU A CA 1
ATOM 670 C C . LEU A 1 91 ? -25.202 20.114 22.054 1.00 43.38 91 LEU A C 1
ATOM 672 O O . LEU A 1 91 ? -26.261 20.715 22.223 1.00 43.38 91 LEU A O 1
ATOM 676 N N . LEU A 1 92 ? -25.116 18.787 22.115 1.00 43.25 92 LEU A N 1
ATOM 677 C CA . LEU A 1 92 ? -26.199 17.974 22.665 1.00 43.25 92 LEU A CA 1
ATOM 678 C C . LEU A 1 92 ? -26.404 18.412 24.120 1.00 43.25 92 LEU A C 1
ATOM 680 O O . LEU A 1 92 ? -25.742 17.898 25.019 1.00 43.25 92 LEU A O 1
ATOM 684 N N . ASP A 1 93 ? -27.252 19.419 24.330 1.00 30.44 93 ASP A N 1
ATOM 685 C CA . ASP A 1 93 ? -27.697 19.827 25.649 1.00 30.44 93 ASP A CA 1
ATOM 686 C C . ASP A 1 93 ? -28.404 18.606 26.252 1.00 30.44 93 ASP A C 1
ATOM 688 O O . ASP A 1 93 ? -29.259 18.001 25.587 1.00 30.44 93 ASP A O 1
ATOM 692 N N . PRO A 1 94 ? -28.042 18.186 27.475 1.00 30.86 94 PRO A N 1
ATOM 693 C CA . PRO A 1 94 ? -28.777 17.135 28.160 1.00 30.86 94 PRO A CA 1
ATOM 694 C C . PRO A 1 94 ? -30.244 17.574 28.267 1.00 30.86 94 PRO A C 1
ATOM 696 O O . PRO A 1 94 ? -30.501 18.752 28.533 1.00 30.86 94 PRO A O 1
ATOM 699 N N . PRO A 1 95 ? -31.224 16.676 28.055 1.00 33.22 95 PRO A N 1
ATOM 700 C CA . PRO A 1 95 ? -32.622 17.066 28.095 1.00 33.22 95 PRO A CA 1
ATOM 701 C C . PRO A 1 95 ? -32.956 17.578 29.498 1.00 33.22 95 PRO A C 1
ATOM 703 O O . PRO A 1 95 ? -33.075 16.808 30.453 1.00 33.22 95 PRO A O 1
ATOM 706 N N . ALA A 1 96 ? -33.125 18.894 29.623 1.00 38.41 96 ALA A N 1
ATOM 707 C CA . ALA A 1 96 ? -33.913 19.457 30.699 1.00 38.41 96 ALA A CA 1
ATOM 708 C C . ALA A 1 96 ? -35.337 18.927 30.506 1.00 38.41 96 ALA A C 1
ATOM 710 O O . ALA A 1 96 ? -35.921 19.085 29.434 1.00 38.41 96 ALA A O 1
ATOM 711 N N . GLY A 1 97 ? -35.841 18.221 31.519 1.00 45.53 97 GLY A N 1
ATOM 712 C CA . GLY A 1 97 ? -37.123 17.527 31.474 1.00 45.53 97 GLY A CA 1
ATOM 713 C C . GLY A 1 97 ? -38.243 18.389 30.892 1.00 45.53 97 GLY A C 1
ATOM 714 O O . GLY A 1 97 ? -38.453 19.525 31.312 1.00 45.53 97 GLY A O 1
ATOM 715 N N . GLY A 1 98 ? -38.965 17.823 29.930 1.00 33.66 98 GLY A N 1
ATOM 716 C CA . GLY A 1 98 ? -40.101 18.460 29.280 1.00 33.66 98 GLY A CA 1
ATOM 717 C C . GLY A 1 98 ? -40.902 17.430 28.497 1.00 33.66 98 GLY A C 1
ATOM 718 O O . GLY A 1 98 ? -40.342 16.638 27.745 1.00 33.66 98 GLY A O 1
ATOM 719 N N . GLU A 1 99 ? -42.200 17.409 28.763 1.00 31.84 99 GLU A N 1
ATOM 720 C CA . GLU A 1 99 ? -43.186 16.411 28.363 1.00 31.84 99 GLU A CA 1
ATOM 721 C C . GLU A 1 99 ? -43.342 16.193 26.849 1.00 31.84 99 GLU A C 1
ATOM 723 O O . GLU A 1 99 ? -43.147 17.079 26.019 1.00 31.84 99 GLU A O 1
ATOM 728 N N . LEU A 1 100 ? -43.777 14.971 26.531 1.00 32.53 100 LEU A N 1
ATOM 729 C CA . LEU A 1 100 ? -44.262 14.506 25.235 1.00 32.53 100 LEU A CA 1
ATOM 730 C C . LEU A 1 100 ? -45.384 15.397 24.681 1.00 32.53 100 LEU A C 1
ATOM 732 O O . LEU A 1 100 ? -46.415 15.573 25.329 1.00 32.53 100 LEU A O 1
ATOM 736 N N . ALA A 1 101 ? -45.259 15.805 23.419 1.00 30.34 101 ALA A N 1
ATOM 737 C CA . ALA A 1 101 ? -46.412 16.125 22.587 1.00 30.34 101 ALA A CA 1
ATOM 738 C C . ALA A 1 101 ? -46.221 15.585 21.162 1.00 30.34 101 ALA A C 1
ATOM 740 O O . ALA A 1 101 ? -45.239 15.873 20.480 1.00 30.34 101 ALA A O 1
ATOM 741 N N . HIS A 1 102 ? -47.195 14.775 20.752 1.00 29.81 102 HIS A N 1
ATOM 742 C CA . HIS A 1 102 ? -47.437 14.301 19.394 1.00 29.81 102 HIS A CA 1
ATOM 743 C C . HIS A 1 102 ? -47.659 15.453 18.405 1.00 29.81 102 HIS A C 1
ATOM 745 O O . HIS A 1 102 ? -48.383 16.392 18.730 1.00 29.81 102 HIS A O 1
ATOM 751 N N . ALA A 1 103 ? -47.194 15.291 17.161 1.00 28.14 103 ALA A N 1
ATOM 752 C CA . ALA A 1 103 ? -47.953 15.729 15.987 1.00 28.14 103 ALA A CA 1
ATOM 753 C C . ALA A 1 103 ? -47.545 14.983 14.704 1.00 28.14 103 ALA A C 1
ATOM 755 O O . ALA A 1 103 ? -46.378 14.697 14.450 1.00 28.14 103 ALA A O 1
ATOM 756 N N . GLU A 1 104 ? -48.583 14.683 13.934 1.00 26.17 104 GLU A N 1
ATOM 757 C CA . GLU A 1 104 ? -48.701 13.952 12.677 1.00 26.17 104 GLU A CA 1
ATOM 758 C C . GLU A 1 104 ? -48.417 14.804 11.419 1.00 26.17 104 GLU A C 1
ATOM 760 O O . GLU A 1 104 ? -48.800 15.967 11.357 1.00 26.17 104 GLU A O 1
ATOM 765 N N . ALA A 1 105 ? -47.906 14.112 10.389 1.00 27.30 105 ALA A N 1
ATOM 766 C CA . ALA A 1 105 ? -48.377 14.059 8.990 1.00 27.30 105 ALA A CA 1
ATOM 767 C C . ALA A 1 105 ? -48.089 15.151 7.918 1.00 27.30 105 ALA A C 1
ATOM 769 O O . ALA A 1 105 ? -48.119 16.353 8.152 1.00 27.30 105 ALA A O 1
ATOM 770 N N . LEU A 1 106 ? -48.004 14.596 6.686 1.00 26.69 106 LEU A N 1
ATOM 771 C CA . LEU A 1 106 ? -48.094 15.121 5.298 1.00 26.69 106 LEU A CA 1
ATOM 772 C C . LEU A 1 106 ? -46.809 15.723 4.681 1.00 26.69 106 LEU A C 1
ATOM 774 O O . LEU A 1 106 ? -46.234 16.628 5.261 1.00 26.69 106 LEU A O 1
ATOM 778 N N . ALA A 1 107 ? -46.212 15.280 3.558 1.00 26.00 107 ALA A N 1
ATOM 779 C CA . ALA A 1 107 ? -46.566 14.604 2.284 1.00 26.00 107 ALA A CA 1
ATOM 780 C C . ALA A 1 107 ? -46.586 15.542 1.048 1.00 26.00 107 ALA A C 1
ATOM 782 O O . ALA A 1 107 ? -47.255 16.569 1.073 1.00 26.00 107 ALA A O 1
ATOM 783 N N . ALA A 1 108 ? -45.958 15.050 -0.043 1.00 28.08 108 ALA A N 1
ATOM 784 C CA . ALA A 1 108 ? -46.052 15.446 -1.472 1.00 28.08 108 ALA A CA 1
ATOM 785 C C . ALA A 1 108 ? -45.272 16.729 -1.897 1.00 28.08 108 ALA A C 1
ATOM 787 O O . ALA A 1 108 ? -45.148 17.642 -1.097 1.00 28.08 108 ALA A O 1
ATOM 788 N N . ALA A 1 109 ? -44.697 16.916 -3.100 1.00 28.22 109 ALA A N 1
ATOM 789 C CA . ALA A 1 109 ? -44.707 16.221 -4.397 1.00 28.22 109 ALA A CA 1
ATOM 790 C C . ALA A 1 109 ? -43.557 16.734 -5.321 1.00 28.22 109 ALA A C 1
ATOM 792 O O . ALA A 1 109 ? -43.023 17.813 -5.088 1.00 28.22 109 ALA A O 1
ATOM 793 N N . ASP A 1 110 ? -43.289 15.969 -6.392 1.00 27.61 110 ASP A N 1
ATOM 794 C CA . ASP A 1 110 ? -42.889 16.350 -7.772 1.00 27.61 110 ASP A CA 1
ATOM 795 C C . ASP A 1 110 ? -41.589 17.125 -8.121 1.00 27.61 110 ASP A C 1
ATOM 797 O O . ASP A 1 110 ? -41.525 18.345 -8.040 1.00 27.61 110 ASP A O 1
ATOM 801 N N . ALA A 1 111 ? -40.604 16.363 -8.641 1.00 27.98 111 ALA A N 1
ATOM 802 C CA . ALA A 1 111 ? -40.128 16.288 -10.051 1.00 27.98 111 ALA A CA 1
ATOM 803 C C . ALA A 1 111 ? -39.643 17.571 -10.821 1.00 27.98 111 ALA A C 1
ATOM 805 O O . ALA A 1 111 ? -39.660 18.671 -10.290 1.00 27.98 111 ALA A O 1
ATOM 806 N N . PRO A 1 112 ? -39.100 17.460 -12.061 1.00 41.72 112 PRO A N 1
ATOM 807 C CA . PRO A 1 112 ? -37.658 17.388 -12.356 1.00 41.72 112 PRO A CA 1
ATOM 808 C C . PRO A 1 112 ? -37.160 18.483 -13.340 1.00 41.72 112 PRO A C 1
ATOM 810 O O . PRO A 1 112 ? -37.956 19.195 -13.948 1.00 41.72 112 PRO A O 1
ATOM 813 N N . GLY A 1 113 ? -35.844 18.590 -13.583 1.00 27.44 113 GLY A N 1
ATOM 814 C CA . GLY A 1 113 ? -35.323 19.497 -14.621 1.00 27.44 113 GLY A CA 1
ATOM 815 C C . GLY A 1 113 ? -33.843 19.321 -14.982 1.00 27.44 113 GLY A C 1
ATOM 816 O O . GLY A 1 113 ? -32.969 19.525 -14.150 1.00 27.44 113 GLY A O 1
ATOM 817 N N . LEU A 1 114 ? -33.609 18.947 -16.243 1.00 28.06 114 LEU A N 1
ATOM 818 C CA . LEU A 1 114 ? -32.343 18.794 -16.977 1.00 28.06 114 LEU A CA 1
ATOM 819 C C . LEU A 1 114 ? -31.659 20.134 -17.328 1.00 28.06 114 LEU A C 1
ATOM 821 O O . LEU A 1 114 ? -32.366 21.097 -17.609 1.00 28.06 114 LEU A O 1
ATOM 825 N N . ALA A 1 115 ? -30.319 20.126 -17.428 1.00 30.70 115 ALA A N 1
ATOM 826 C CA . ALA A 1 115 ? -29.454 20.790 -18.440 1.00 30.70 115 ALA A CA 1
ATOM 827 C C . ALA A 1 115 ? -28.006 20.825 -17.892 1.00 30.70 115 ALA A C 1
ATOM 829 O O . ALA A 1 115 ? -27.765 21.376 -16.826 1.00 30.70 115 ALA A O 1
ATOM 830 N N . GLU A 1 116 ? -27.069 20.014 -18.386 1.00 28.64 116 GLU A N 1
ATOM 831 C CA . GLU A 1 116 ? -26.209 20.204 -19.572 1.00 28.64 116 GLU A CA 1
ATOM 832 C C . GLU A 1 116 ? -25.260 21.423 -19.566 1.00 28.64 116 GLU A C 1
ATOM 834 O O . GLU A 1 116 ? -25.687 22.571 -19.605 1.00 28.64 116 GLU A O 1
ATOM 839 N N . ALA A 1 117 ? -23.969 21.064 -19.668 1.00 28.84 117 ALA A N 1
ATOM 840 C CA . ALA A 1 117 ? -22.864 21.698 -20.394 1.00 28.84 117 ALA A CA 1
ATOM 841 C C . ALA A 1 117 ? -22.273 23.036 -19.910 1.00 28.84 117 ALA A C 1
ATOM 843 O O . ALA A 1 117 ? -22.955 24.039 -19.745 1.00 28.84 117 ALA A O 1
ATOM 844 N N . GLY A 1 118 ? -20.934 23.075 -19.840 1.00 28.11 118 GLY A N 1
ATOM 845 C CA . GLY A 1 118 ? -20.195 24.338 -19.878 1.00 28.11 118 GLY A CA 1
ATOM 846 C C . GLY A 1 118 ? -18.787 24.293 -19.299 1.00 28.11 118 GLY A C 1
ATOM 847 O O . GLY A 1 118 ? -18.555 24.774 -18.199 1.00 28.11 118 GLY A O 1
ATOM 848 N N . VAL A 1 119 ? -17.846 23.744 -20.064 1.00 26.64 119 VAL A N 1
ATOM 849 C CA . VAL A 1 119 ? -16.398 23.928 -19.890 1.00 26.64 119 VAL A CA 1
ATOM 850 C C . VAL A 1 119 ? -16.041 25.407 -20.070 1.00 26.64 119 VAL A C 1
ATOM 852 O O . VAL A 1 119 ? -16.409 25.975 -21.093 1.00 26.64 119 VAL A O 1
ATOM 855 N N . ALA A 1 120 ? -15.268 25.995 -19.153 1.00 28.45 120 ALA A N 1
ATOM 856 C CA . ALA A 1 120 ? -14.229 26.976 -19.485 1.00 28.45 120 ALA A CA 1
ATOM 857 C C . ALA A 1 120 ? -13.322 27.239 -18.276 1.00 28.45 120 ALA A C 1
ATOM 859 O O . ALA A 1 120 ? -13.748 27.714 -17.227 1.00 28.45 120 ALA A O 1
ATOM 860 N N . VAL A 1 121 ? -12.053 26.906 -18.481 1.00 28.11 121 VAL A N 1
ATOM 861 C CA . VAL A 1 121 ? -10.886 27.322 -17.711 1.00 28.11 121 VAL A CA 1
ATOM 862 C C . VAL A 1 121 ? -10.631 28.796 -18.010 1.00 28.11 121 VAL A C 1
ATOM 864 O O . VAL A 1 121 ? -10.513 29.152 -19.178 1.00 28.11 121 VAL A O 1
ATOM 867 N N . GLU A 1 122 ? -10.461 29.630 -16.986 1.00 28.58 122 GLU A N 1
ATOM 868 C CA . GLU A 1 122 ? -9.694 30.864 -17.152 1.00 28.58 122 GLU A CA 1
ATOM 869 C C . GLU A 1 122 ? -8.907 31.184 -15.880 1.00 28.58 122 GLU A C 1
ATOM 871 O O . GLU A 1 122 ? -9.447 31.384 -14.792 1.00 28.58 122 GLU A O 1
ATOM 876 N N . ALA A 1 123 ? -7.589 31.153 -16.048 1.00 29.61 123 ALA A N 1
ATOM 877 C CA . ALA A 1 123 ? -6.602 31.580 -15.083 1.00 29.61 123 ALA A CA 1
ATOM 878 C C . ALA A 1 123 ? -6.480 33.105 -15.138 1.00 29.61 123 ALA A C 1
ATOM 880 O O . ALA A 1 123 ? -6.313 33.676 -16.213 1.00 29.61 123 ALA A O 1
ATOM 881 N N . ALA A 1 124 ? -6.476 33.759 -13.980 1.00 31.16 124 ALA A N 1
ATOM 882 C CA . ALA A 1 124 ? -6.008 35.131 -13.865 1.00 31.16 124 ALA A CA 1
ATOM 883 C C . ALA A 1 124 ? -5.179 35.275 -12.588 1.00 31.16 124 ALA A C 1
ATOM 885 O O . ALA A 1 124 ? -5.687 35.248 -11.468 1.00 31.16 124 ALA A O 1
ATOM 886 N N . ALA A 1 125 ? -3.872 35.403 -12.801 1.00 31.00 125 ALA A N 1
ATOM 887 C CA . ALA A 1 125 ? -2.913 35.872 -11.824 1.00 31.00 125 ALA A CA 1
ATOM 888 C C . ALA A 1 125 ? -3.200 37.342 -11.485 1.00 31.00 125 ALA A C 1
ATOM 890 O O . ALA A 1 125 ? -3.378 38.165 -12.382 1.00 31.00 125 ALA A O 1
ATOM 891 N N . ALA A 1 126 ? -3.186 37.680 -10.198 1.00 32.38 126 ALA A N 1
ATOM 892 C CA . ALA A 1 126 ? -3.146 39.060 -9.737 1.00 32.38 126 ALA A CA 1
ATOM 893 C C . ALA A 1 126 ? -2.066 39.193 -8.660 1.00 32.38 126 ALA A C 1
ATOM 895 O O . ALA A 1 126 ? -2.240 38.807 -7.506 1.00 32.38 126 ALA A O 1
ATOM 896 N N . VAL A 1 127 ? -0.926 39.726 -9.097 1.00 34.88 127 VAL A N 1
ATOM 897 C CA . VAL A 1 127 ? 0.123 40.316 -8.268 1.00 34.88 127 VAL A CA 1
ATOM 898 C C . VAL A 1 127 ? -0.397 41.666 -7.775 1.00 34.88 127 VAL A C 1
ATOM 900 O O . VAL A 1 127 ? -0.782 42.506 -8.585 1.00 34.88 127 VAL A O 1
ATOM 903 N N . GLY A 1 128 ? -0.404 41.877 -6.460 1.00 32.66 128 GLY A N 1
ATOM 904 C CA . GLY A 1 128 ? -0.794 43.138 -5.832 1.00 32.66 128 GLY A CA 1
ATOM 905 C C . GLY A 1 128 ? 0.106 43.452 -4.643 1.00 32.66 128 GLY A C 1
ATOM 906 O O . GLY A 1 128 ? -0.071 42.895 -3.565 1.00 32.66 128 GLY A O 1
ATOM 907 N N . ASN A 1 129 ? 1.081 44.328 -4.883 1.00 37.50 129 ASN A N 1
ATOM 908 C CA . ASN A 1 129 ? 1.871 45.057 -3.889 1.00 37.50 129 ASN A CA 1
ATOM 909 C C . ASN A 1 129 ? 1.015 46.178 -3.285 1.00 37.50 129 ASN A C 1
ATOM 911 O O . ASN A 1 129 ? 0.628 47.051 -4.051 1.00 37.50 129 ASN A O 1
ATOM 915 N N . GLU A 1 130 ? 0.838 46.232 -1.963 1.00 35.78 130 GLU A N 1
ATOM 916 C CA . GLU A 1 130 ? 0.574 47.463 -1.186 1.00 35.78 130 GLU A CA 1
ATOM 917 C C . GLU A 1 130 ? 1.129 47.232 0.235 1.00 35.78 130 GLU A C 1
ATOM 919 O O . GLU A 1 130 ? 0.792 46.246 0.884 1.00 35.78 130 GLU A O 1
ATOM 924 N N . ALA A 1 131 ? 2.218 47.895 0.623 1.00 36.81 131 ALA A N 1
ATOM 925 C CA . ALA A 1 131 ? 2.323 49.269 1.129 1.00 36.81 131 ALA A CA 1
ATOM 926 C C . ALA A 1 131 ? 2.136 49.356 2.658 1.00 36.81 131 ALA A C 1
ATOM 928 O O . ALA A 1 131 ? 1.174 48.876 3.247 1.00 36.81 131 ALA A O 1
ATOM 929 N N . GLU A 1 132 ? 3.149 49.959 3.270 1.00 39.62 132 GLU A N 1
ATOM 930 C CA . GLU A 1 132 ? 3.423 50.110 4.693 1.00 39.62 132 GLU A CA 1
ATOM 931 C C . GLU A 1 132 ? 2.665 51.288 5.347 1.00 39.62 132 GLU A C 1
ATOM 933 O O . GLU A 1 132 ? 2.474 52.324 4.712 1.00 39.62 132 GLU A O 1
ATOM 938 N N . GLN A 1 133 ? 2.433 51.139 6.668 1.00 39.41 133 GLN A N 1
ATOM 939 C CA . GLN A 1 133 ? 2.316 52.161 7.743 1.00 39.41 133 GLN A CA 1
ATOM 940 C C . GLN A 1 133 ? 0.981 52.919 7.973 1.00 39.41 133 GLN A C 1
ATOM 942 O O . GLN A 1 133 ? 0.207 53.092 7.036 1.00 39.41 133 GLN A O 1
ATOM 947 N N . PRO A 1 134 ? 0.734 53.511 9.179 1.00 56.09 134 PRO A N 1
ATOM 948 C CA . PRO A 1 134 ? 1.277 53.262 10.532 1.00 56.09 134 PRO A CA 1
ATOM 949 C C . PRO A 1 134 ? 0.203 53.212 11.665 1.00 56.09 134 PRO A C 1
ATOM 951 O O . PRO A 1 134 ? -1.003 53.258 11.445 1.00 56.09 134 PRO A O 1
ATOM 954 N N . GLU A 1 135 ? 0.706 53.096 12.899 1.00 51.78 135 GLU A N 1
ATOM 955 C CA . GLU A 1 135 ? 0.067 52.986 14.222 1.00 51.78 135 GLU A CA 1
ATOM 956 C C . GLU A 1 135 ? -0.952 54.083 14.609 1.00 51.78 135 GLU A C 1
ATOM 958 O O . GLU A 1 135 ? -0.724 55.257 14.330 1.00 51.78 135 GLU A O 1
ATOM 963 N N . THR A 1 136 ? -2.011 53.728 15.363 1.00 38.53 136 THR A N 1
ATOM 964 C CA . THR A 1 136 ? -2.299 54.159 16.767 1.00 38.53 136 THR A CA 1
ATOM 965 C C . THR A 1 136 ? -3.759 53.884 17.194 1.00 38.53 136 THR A C 1
ATOM 967 O O . THR A 1 136 ? -4.691 54.317 16.532 1.00 38.53 136 THR A O 1
ATOM 970 N N . GLU A 1 137 ? -3.955 53.149 18.303 1.00 44.69 137 GLU A N 1
ATOM 971 C CA . GLU A 1 137 ? -4.755 53.511 19.504 1.00 44.69 137 GLU A CA 1
ATOM 972 C C . GLU A 1 137 ? -5.062 52.274 20.393 1.00 44.69 137 GLU A C 1
ATOM 974 O O . GLU A 1 137 ? -5.288 51.174 19.878 1.00 44.69 137 GLU A O 1
ATOM 979 N N . PRO A 1 138 ? -5.070 52.410 21.738 1.00 55.00 138 PRO A N 1
ATOM 980 C CA . PRO A 1 138 ? -5.330 51.315 22.666 1.00 55.00 138 PRO A CA 1
ATOM 981 C C . PRO A 1 138 ? -6.783 51.318 23.172 1.00 55.00 138 PRO A C 1
ATOM 983 O O . PRO A 1 138 ? -7.319 52.356 23.545 1.00 55.00 138 PRO A O 1
ATOM 986 N N . GLY A 1 139 ? -7.382 50.133 23.326 1.00 53.50 139 GLY A N 1
ATOM 987 C CA . GLY A 1 139 ? -8.489 49.958 24.276 1.00 53.50 139 GLY A CA 1
ATOM 988 C C . GLY A 1 139 ? -9.737 49.263 23.750 1.00 53.50 139 GLY A C 1
ATOM 989 O O . GLY A 1 139 ? -10.814 49.844 23.710 1.00 53.50 139 GLY A O 1
ATOM 990 N N . THR A 1 140 ? -9.639 47.974 23.440 1.00 45.06 140 THR A N 1
ATOM 991 C CA . THR A 1 140 ? -10.742 47.020 23.650 1.00 45.06 140 THR A CA 1
ATOM 992 C C . THR A 1 140 ? -10.149 45.618 23.617 1.00 45.06 140 THR A C 1
ATOM 994 O O . THR A 1 140 ? -9.425 45.278 22.685 1.00 45.06 140 THR A O 1
ATOM 997 N N . ALA A 1 141 ? -10.387 44.814 24.658 1.00 50.03 141 ALA A N 1
ATOM 998 C CA . ALA A 1 141 ? -9.904 43.437 24.696 1.00 50.03 141 ALA A CA 1
ATOM 999 C C . ALA A 1 141 ? -10.406 42.706 23.436 1.00 50.03 141 ALA A C 1
ATOM 1001 O O . ALA A 1 141 ? -11.622 42.652 23.222 1.00 50.03 141 ALA A O 1
ATOM 1002 N N . PRO A 1 142 ? -9.516 42.180 22.576 1.00 42.88 142 PRO A N 1
ATOM 1003 C CA . PRO A 1 142 ? -9.949 41.533 21.356 1.00 42.88 142 PRO A CA 1
ATOM 1004 C C . PRO A 1 142 ? -10.665 40.245 21.748 1.00 42.88 142 PRO A C 1
ATOM 1006 O O . PRO A 1 142 ? -10.039 39.267 22.161 1.00 42.88 142 PRO A O 1
ATOM 1009 N N . VAL A 1 143 ? -11.991 40.227 21.601 1.00 51.47 143 VAL A N 1
ATOM 1010 C CA . VAL A 1 143 ? -12.733 38.975 21.466 1.00 51.47 143 VAL A CA 1
ATOM 1011 C C . VAL A 1 143 ? -12.137 38.303 20.236 1.00 51.47 143 VAL A C 1
ATOM 1013 O O . VAL A 1 143 ? -12.429 38.692 19.104 1.00 51.47 143 VAL A O 1
ATOM 1016 N N . ARG A 1 144 ? -11.212 37.361 20.460 1.00 55.06 144 ARG A N 1
ATOM 1017 C CA . ARG A 1 144 ? -10.602 36.536 19.417 1.00 55.06 144 ARG A CA 1
ATOM 1018 C C . ARG A 1 144 ? -11.741 35.813 18.710 1.00 55.06 144 ARG A C 1
ATOM 1020 O O . ARG A 1 144 ? -12.186 34.758 19.152 1.00 55.06 144 ARG A O 1
ATOM 1027 N N . LYS A 1 145 ? -12.224 36.393 17.611 1.00 59.56 145 LYS A N 1
ATOM 1028 C CA . LYS A 1 145 ? -13.058 35.704 16.633 1.00 59.56 145 LYS A CA 1
ATOM 1029 C C . LYS A 1 145 ? -12.191 34.578 16.082 1.00 59.56 145 LYS A C 1
ATOM 1031 O O . LYS A 1 145 ? -11.377 34.804 15.189 1.00 59.56 145 LYS A O 1
ATOM 1036 N N . GLN A 1 146 ? -12.287 33.391 16.682 1.00 52.72 146 GLN A N 1
ATOM 1037 C CA . GLN A 1 146 ? -11.710 32.185 16.104 1.00 52.72 146 GLN A CA 1
ATOM 1038 C C . GLN A 1 146 ? -12.248 32.088 14.680 1.00 52.72 146 GLN A C 1
ATOM 1040 O O . GLN A 1 146 ? -13.463 32.104 14.468 1.00 52.72 146 GLN A O 1
ATOM 1045 N N . LYS A 1 147 ? -11.340 32.072 13.699 1.00 64.06 147 LYS A N 1
ATOM 1046 C CA . LYS A 1 147 ? -11.726 31.925 12.298 1.00 64.06 147 LYS A CA 1
ATOM 1047 C C . LYS A 1 147 ? -12.544 30.630 12.183 1.00 64.06 147 LYS A C 1
ATOM 1049 O O . LYS A 1 147 ? -12.099 29.614 12.718 1.00 64.06 147 LYS A O 1
ATOM 1054 N N . PRO A 1 148 ? -13.699 30.629 11.496 1.00 66.88 148 PRO A N 1
ATOM 1055 C CA . PRO A 1 148 ? -14.560 29.447 11.367 1.00 66.88 148 PRO A CA 1
ATOM 1056 C C . PRO A 1 148 ? -13.807 28.193 10.883 1.00 66.88 148 PRO A C 1
ATOM 1058 O O . PRO A 1 148 ? -14.117 27.084 11.309 1.00 66.88 148 PRO A O 1
ATOM 1061 N N . GLN A 1 149 ? -12.731 28.375 10.110 1.00 66.12 149 GLN A N 1
ATOM 1062 C CA . GLN A 1 149 ? -11.829 27.311 9.661 1.00 66.12 149 GLN A CA 1
ATOM 1063 C C . GLN A 1 149 ? -11.145 26.534 10.808 1.00 66.12 149 GLN A C 1
ATOM 1065 O O . GLN A 1 149 ? -10.948 25.328 10.700 1.00 66.12 149 GLN A O 1
ATOM 1070 N N . GLN A 1 150 ? -10.836 27.186 11.935 1.00 65.38 150 GLN A N 1
ATOM 1071 C CA . GLN A 1 150 ? -10.207 26.538 13.093 1.00 65.38 150 GLN A CA 1
ATOM 1072 C C . GLN A 1 150 ? -11.198 25.655 13.870 1.00 65.38 150 GLN A C 1
ATOM 1074 O O . GLN A 1 150 ? -10.809 24.641 14.444 1.00 65.38 150 GLN A O 1
ATOM 1079 N N . ARG A 1 151 ? -12.490 26.010 13.856 1.00 64.56 151 ARG A N 1
ATOM 1080 C CA . ARG A 1 151 ? -13.553 25.236 14.516 1.00 64.56 151 ARG A CA 1
ATOM 1081 C C . ARG A 1 151 ? -13.849 23.934 13.768 1.00 64.56 151 ARG A C 1
ATOM 1083 O O . ARG A 1 151 ? -14.047 22.907 14.405 1.00 64.56 151 ARG A O 1
ATOM 1090 N N . GLN A 1 152 ? -13.804 23.969 12.435 1.00 64.25 152 GLN A N 1
ATOM 1091 C CA . GLN A 1 152 ? -14.011 22.780 11.604 1.00 64.25 152 GLN A CA 1
ATOM 1092 C C . GLN A 1 152 ? -12.827 21.800 11.676 1.00 64.25 152 GLN A C 1
ATOM 1094 O O . GLN A 1 152 ? -13.020 20.594 11.762 1.00 64.25 152 GLN A O 1
ATOM 1099 N N . GLN A 1 153 ? -11.591 22.302 11.781 1.00 66.31 153 GLN A N 1
ATOM 1100 C CA . GLN A 1 153 ? -10.429 21.436 12.028 1.00 66.31 153 GLN A CA 1
ATOM 1101 C C . GLN A 1 153 ? -10.494 20.715 13.389 1.00 66.31 153 GLN A C 1
ATOM 1103 O O . GLN A 1 153 ? -10.025 19.585 13.508 1.00 66.31 153 GLN A O 1
ATOM 1108 N N . GLN A 1 154 ? -11.094 21.334 14.414 1.00 66.62 154 GLN A N 1
ATOM 1109 C CA . GLN A 1 154 ? -11.296 20.697 15.722 1.00 66.62 154 GLN A CA 1
ATOM 1110 C C . GLN A 1 154 ? -12.445 19.679 15.729 1.00 66.62 154 GLN A C 1
ATOM 1112 O O . GLN A 1 154 ? -12.356 18.671 16.430 1.00 66.62 154 GLN A O 1
ATOM 1117 N N . SER A 1 155 ? -13.518 19.906 14.962 1.00 64.81 155 SER A N 1
ATOM 1118 C CA . SER A 1 155 ? -14.613 18.931 14.861 1.00 64.81 155 SER A CA 1
ATOM 1119 C C . SER A 1 155 ? -14.196 17.653 14.140 1.00 64.81 155 SER A C 1
ATOM 1121 O O . SER A 1 155 ? -14.750 16.593 14.418 1.00 64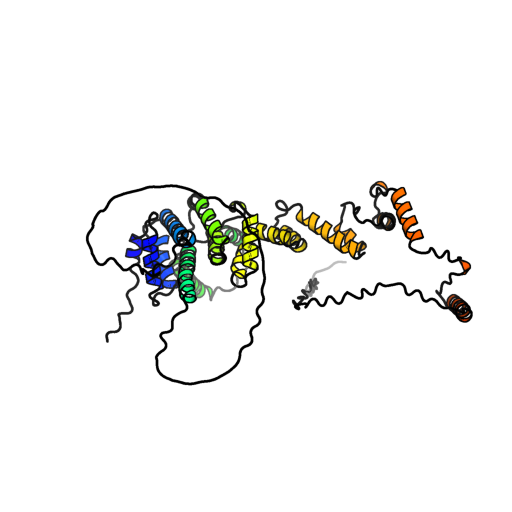.81 155 SER A O 1
ATOM 1123 N N . ASP A 1 156 ? -13.210 17.735 13.253 1.00 70.88 156 ASP A N 1
ATOM 1124 C CA . ASP A 1 156 ? -12.768 16.580 12.474 1.00 70.88 156 ASP A CA 1
ATOM 1125 C C . ASP A 1 156 ? -11.685 15.772 13.211 1.00 70.88 156 ASP A C 1
ATOM 1127 O O . ASP A 1 156 ? -11.579 14.557 13.033 1.00 70.88 156 ASP A O 1
ATOM 1131 N N . SER A 1 157 ? -10.919 16.407 14.107 1.00 80.81 157 SER A N 1
ATOM 1132 C CA . SER A 1 157 ? -9.817 15.745 14.819 1.00 80.81 157 SER A CA 1
ATOM 1133 C C . SER A 1 157 ? -10.287 14.713 15.851 1.00 80.81 157 SER A C 1
ATOM 1135 O O . SER A 1 157 ? -9.649 13.666 16.016 1.00 80.81 157 SER A O 1
ATOM 1137 N N . TRP A 1 158 ? -11.417 14.955 16.530 1.00 87.25 158 TRP A N 1
ATOM 1138 C CA . TRP A 1 158 ? -11.904 14.029 17.559 1.00 87.25 158 TRP A CA 1
ATOM 1139 C C . TRP A 1 158 ? -12.396 12.713 16.950 1.00 87.25 158 TRP A C 1
ATOM 1141 O O . TRP A 1 158 ? -12.115 11.657 17.511 1.00 87.25 158 TRP A O 1
ATOM 1151 N N . ARG A 1 159 ? -13.053 12.749 15.779 1.00 89.06 159 ARG A N 1
ATOM 1152 C CA . ARG A 1 159 ? -13.539 11.537 15.097 1.00 89.06 159 ARG A CA 1
ATOM 1153 C C . ARG A 1 159 ? -12.392 10.596 14.749 1.00 89.06 159 ARG A C 1
ATOM 1155 O O . ARG A 1 159 ? -12.465 9.410 15.055 1.00 89.06 159 ARG A O 1
ATOM 1162 N N . GLY A 1 160 ? -11.309 11.132 14.181 1.00 87.38 160 GLY A N 1
ATOM 1163 C CA . GLY A 1 160 ? -10.102 10.355 13.886 1.00 87.38 160 GLY A CA 1
ATOM 1164 C C . GLY A 1 160 ? -9.441 9.785 15.145 1.00 87.38 160 GLY A C 1
ATOM 1165 O O . GLY A 1 160 ? -8.990 8.642 15.138 1.00 87.38 160 GLY A O 1
ATOM 1166 N N . THR A 1 161 ? -9.439 10.550 16.240 1.00 88.69 161 THR A N 1
ATOM 1167 C CA . THR A 1 161 ? -8.875 10.117 17.530 1.00 88.69 161 THR A CA 1
ATOM 1168 C C . THR A 1 161 ? -9.688 8.976 18.139 1.00 88.69 161 THR A C 1
ATOM 1170 O O . THR A 1 161 ? -9.116 7.965 18.538 1.00 88.69 161 THR A O 1
ATOM 1173 N N . VAL A 1 162 ? -11.018 9.102 18.161 1.00 90.56 162 VAL A N 1
ATOM 1174 C CA . VAL A 1 162 ? -11.912 8.051 18.660 1.00 90.56 162 VAL A CA 1
ATOM 1175 C C . VAL A 1 162 ? -11.824 6.813 17.776 1.00 90.56 162 VAL A C 1
ATOM 1177 O O . VAL A 1 162 ? -11.680 5.720 18.304 1.00 90.56 162 VAL A O 1
ATOM 1180 N N . ALA A 1 163 ? -11.831 6.955 16.448 1.00 91.25 163 ALA A N 1
ATOM 1181 C CA . ALA A 1 163 ? -11.686 5.814 15.545 1.00 91.25 163 ALA A CA 1
ATOM 1182 C C . ALA A 1 163 ? -10.361 5.064 15.770 1.00 91.25 163 ALA A C 1
ATOM 1184 O O . ALA A 1 163 ? -10.354 3.837 15.822 1.00 91.25 163 ALA A O 1
ATOM 1185 N N . HIS A 1 164 ? -9.252 5.787 15.960 1.00 90.06 164 HIS A N 1
ATOM 1186 C CA . HIS A 1 164 ? -7.960 5.177 16.281 1.00 90.06 164 HIS A CA 1
ATOM 1187 C C . HIS A 1 164 ? -8.005 4.432 17.616 1.00 90.06 164 HIS A C 1
ATOM 1189 O O . HIS A 1 164 ? -7.558 3.292 17.692 1.00 90.06 164 HIS A O 1
ATOM 1195 N N . LEU A 1 165 ? -8.589 5.056 18.639 1.00 91.94 165 LEU A N 1
ATOM 1196 C CA . LEU A 1 165 ? -8.747 4.446 19.950 1.00 91.94 165 LEU A CA 1
ATOM 1197 C C . LEU A 1 165 ? -9.600 3.173 19.875 1.00 91.94 165 LEU A C 1
ATOM 1199 O O . LEU A 1 165 ? -9.209 2.163 20.439 1.00 91.94 165 LEU A O 1
ATOM 1203 N N . LEU A 1 166 ? -10.715 3.182 19.138 1.00 91.25 166 LEU A N 1
ATOM 1204 C CA . LEU A 1 166 ? -11.577 2.007 18.974 1.00 91.25 166 LEU A CA 1
ATOM 1205 C C . LEU A 1 166 ? -10.882 0.878 18.199 1.00 91.25 166 LEU A C 1
ATOM 1207 O O . LEU A 1 166 ? -11.102 -0.290 18.504 1.00 91.25 166 LEU A O 1
ATOM 1211 N N . LEU A 1 167 ? -10.032 1.209 17.221 1.00 91.88 167 LEU A N 1
ATOM 1212 C CA . LEU A 1 167 ? -9.255 0.222 16.467 1.00 91.88 167 LEU A CA 1
ATOM 1213 C C . LEU A 1 167 ? -8.126 -0.403 17.291 1.00 91.88 167 LEU A C 1
ATOM 1215 O O . LEU A 1 167 ? -7.813 -1.567 17.075 1.00 91.88 167 LEU A O 1
ATOM 1219 N N . GLU A 1 168 ? -7.542 0.322 18.248 1.00 92.31 168 GLU A N 1
ATOM 1220 C CA . GLU A 1 168 ? -6.553 -0.248 19.178 1.00 92.31 168 GLU A CA 1
ATOM 1221 C C . GLU A 1 168 ? -7.159 -1.288 20.132 1.00 92.31 168 GLU A C 1
ATOM 1223 O O . GLU A 1 168 ? -6.445 -2.164 20.618 1.00 92.31 168 GLU A O 1
ATOM 1228 N N . LEU A 1 169 ? -8.479 -1.250 20.340 1.00 91.12 169 LEU A N 1
ATOM 1229 C CA . LEU A 1 169 ? -9.201 -2.259 21.120 1.00 91.12 169 LEU A CA 1
ATOM 1230 C C . LEU A 1 169 ? -9.408 -3.568 20.344 1.00 91.12 169 LEU A C 1
ATOM 1232 O O . LEU A 1 169 ? -9.769 -4.581 20.944 1.00 91.12 169 LEU A O 1
ATOM 1236 N N . VAL A 1 170 ? -9.196 -3.564 19.023 1.00 91.06 170 VAL A N 1
ATOM 1237 C CA . VAL A 1 170 ? -9.275 -4.767 18.191 1.00 91.06 170 VAL A CA 1
ATOM 1238 C C . VAL A 1 170 ? -7.900 -5.449 18.192 1.00 91.06 170 VAL A C 1
ATOM 1240 O O . VAL A 1 170 ? -6.928 -4.851 17.728 1.00 91.06 170 VAL A O 1
ATOM 1243 N N . PRO A 1 171 ? -7.776 -6.696 18.689 1.00 86.19 171 PRO A N 1
ATOM 1244 C CA . PRO A 1 171 ? -6.496 -7.394 18.709 1.00 86.19 171 PRO A CA 1
ATOM 1245 C C . PRO A 1 171 ? -5.957 -7.581 17.281 1.00 86.19 171 PRO A C 1
ATOM 1247 O O . PRO A 1 171 ? -6.676 -8.127 16.435 1.00 86.19 171 PRO A O 1
ATOM 1250 N N . PRO A 1 172 ? -4.704 -7.174 16.998 1.00 82.88 172 PRO A N 1
ATOM 1251 C CA . PRO A 1 172 ? -4.130 -7.302 15.665 1.00 82.88 172 PRO A CA 1
ATOM 1252 C C . PRO A 1 172 ? -3.975 -8.777 15.282 1.00 82.88 172 PRO A C 1
ATOM 1254 O O . PRO A 1 172 ? -3.404 -9.570 16.030 1.00 82.88 172 PRO A O 1
ATOM 1257 N N . GLN A 1 173 ? -4.435 -9.143 14.085 1.00 78.94 173 GLN A N 1
ATOM 1258 C CA . GLN A 1 173 ? -4.342 -10.521 13.581 1.00 78.94 173 GLN A CA 1
ATOM 1259 C C . GLN A 1 173 ? -2.936 -10.888 13.069 1.00 78.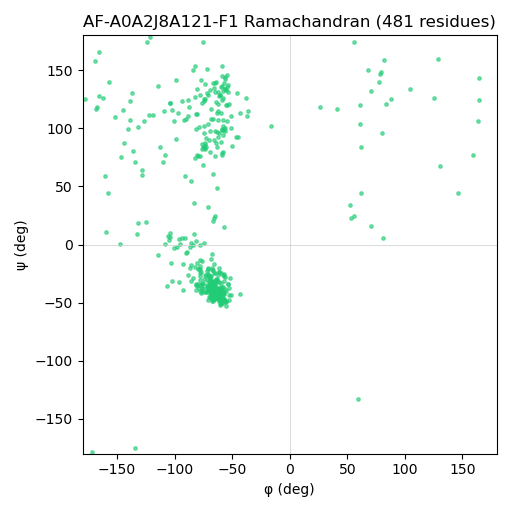94 173 GLN A C 1
ATOM 1261 O O . GLN A 1 173 ? -2.576 -12.062 13.014 1.00 78.94 173 GLN A O 1
ATOM 1266 N N . GLN A 1 174 ? -2.107 -9.892 12.731 1.00 62.84 174 GLN A N 1
ATOM 1267 C CA . GLN A 1 174 ? -0.829 -10.088 12.027 1.00 62.84 174 GLN A CA 1
ATOM 1268 C C . GLN A 1 174 ? 0.249 -10.857 12.817 1.00 62.84 174 GLN A C 1
ATOM 1270 O O . GLN A 1 174 ? 1.199 -11.355 12.219 1.00 62.84 174 GLN A O 1
ATOM 1275 N N . GLY A 1 175 ? 0.119 -11.001 14.140 1.00 56.12 175 GLY A N 1
ATOM 1276 C CA . GLY A 1 175 ? 1.154 -11.627 14.974 1.00 56.12 175 GLY A CA 1
ATOM 1277 C C . GLY A 1 175 ? 1.152 -13.160 15.006 1.00 56.12 175 GLY A C 1
ATOM 1278 O O . GLY A 1 175 ? 2.166 -13.754 15.365 1.00 56.12 175 GLY A O 1
ATOM 1279 N N . GLN A 1 176 ? 0.051 -13.830 14.649 1.00 55.09 176 GLN A N 1
ATOM 1280 C CA . GLN A 1 176 ? -0.040 -15.280 14.877 1.00 55.09 176 GLN A CA 1
ATOM 1281 C C . GLN A 1 176 ? 0.720 -16.133 13.854 1.00 55.09 176 GLN A C 1
ATOM 1283 O O . GLN A 1 176 ? 1.165 -17.221 14.209 1.00 55.09 176 GLN A O 1
ATOM 1288 N N . GLN A 1 177 ? 0.922 -15.660 12.620 1.00 53.16 177 GLN A N 1
ATOM 1289 C CA . GLN A 1 177 ? 1.633 -16.457 11.609 1.00 53.16 177 GLN A CA 1
ATOM 1290 C C . GLN A 1 177 ? 3.160 -16.391 11.743 1.00 53.16 177 GLN A C 1
ATOM 1292 O O . GLN A 1 177 ? 3.830 -17.392 11.511 1.00 53.16 177 GLN A O 1
ATOM 1297 N N . LEU A 1 178 ? 3.723 -15.252 12.158 1.00 49.25 178 LEU A N 1
ATOM 1298 C CA . LEU A 1 178 ? 5.181 -15.078 12.219 1.00 49.25 178 LEU A CA 1
ATOM 1299 C C . LEU A 1 178 ? 5.805 -15.681 13.487 1.00 49.25 178 LEU A C 1
ATOM 1301 O O . LEU A 1 178 ? 6.885 -16.262 13.427 1.00 49.25 178 LEU A O 1
ATOM 1305 N N . VAL A 1 179 ? 5.107 -15.627 14.626 1.00 50.91 179 VAL A N 1
ATOM 1306 C CA . VAL A 1 179 ? 5.649 -16.120 15.906 1.00 50.91 179 VAL A CA 1
ATOM 1307 C C . VAL A 1 179 ? 5.713 -17.654 15.968 1.00 50.91 179 VAL A C 1
ATOM 1309 O O . VAL A 1 179 ? 6.596 -18.194 16.632 1.00 50.91 179 VAL A O 1
ATOM 1312 N N . GLN A 1 180 ? 4.852 -18.379 15.242 1.00 51.31 180 GLN A N 1
ATOM 1313 C CA . GLN A 1 180 ? 4.931 -19.847 15.203 1.00 51.31 180 GLN A CA 1
ATOM 1314 C C . GLN A 1 180 ? 6.145 -20.372 14.421 1.00 51.31 180 GLN A C 1
ATOM 1316 O O . GLN A 1 180 ? 6.627 -21.457 14.730 1.00 51.31 180 GLN A O 1
ATOM 1321 N N . VAL A 1 181 ? 6.676 -19.606 13.461 1.00 49.47 181 VAL A N 1
ATOM 1322 C CA . VAL A 1 181 ? 7.855 -20.019 12.678 1.00 49.47 181 VAL A CA 1
ATOM 1323 C C . VAL A 1 181 ? 9.152 -19.786 13.461 1.00 49.47 181 VAL A C 1
ATOM 1325 O O . VAL A 1 181 ? 10.069 -20.600 13.388 1.00 49.47 181 VAL A O 1
ATOM 1328 N N . SER A 1 182 ? 9.220 -18.732 14.280 1.00 47.84 182 SER A N 1
ATOM 1329 C CA . SER A 1 182 ? 10.419 -18.438 15.078 1.00 47.84 182 SER A CA 1
ATOM 1330 C C . SER A 1 182 ? 10.566 -19.306 16.335 1.00 47.84 182 SER A C 1
ATOM 1332 O O . SER A 1 182 ? 11.687 -19.525 16.775 1.00 47.84 182 SER A O 1
ATOM 1334 N N . GLN A 1 183 ? 9.484 -19.867 16.893 1.00 50.75 183 GLN A N 1
ATOM 1335 C CA . GLN A 1 183 ? 9.570 -20.749 18.074 1.00 50.75 183 GLN A CA 1
ATOM 1336 C C . GLN A 1 183 ? 10.031 -22.191 17.771 1.00 50.75 183 GLN A C 1
ATOM 1338 O O . GLN A 1 183 ? 10.151 -22.993 18.693 1.00 50.75 183 GLN A O 1
ATOM 1343 N N . GLN A 1 184 ? 10.312 -22.543 16.511 1.00 49.84 184 GLN A N 1
ATOM 1344 C CA . GLN A 1 184 ? 10.822 -23.874 16.137 1.00 49.84 184 GLN A CA 1
ATOM 1345 C C . GLN A 1 184 ? 12.329 -23.917 15.818 1.00 49.84 184 GLN A C 1
ATOM 1347 O O . GLN A 1 184 ? 12.816 -24.966 15.401 1.00 49.84 184 GLN A O 1
ATOM 1352 N N . LEU A 1 185 ? 13.081 -22.827 16.027 1.00 47.28 185 LEU A N 1
ATOM 1353 C CA . LEU A 1 185 ? 14.468 -22.703 15.546 1.00 47.28 185 LEU A CA 1
ATOM 1354 C C . LEU A 1 185 ? 15.538 -22.374 16.601 1.00 47.28 185 LEU A C 1
ATOM 1356 O O . LEU A 1 185 ? 16.648 -22.012 16.228 1.00 47.28 185 LEU A O 1
ATOM 1360 N N . GLU A 1 186 ? 15.278 -22.595 17.892 1.00 44.62 186 GLU A N 1
ATOM 1361 C CA . GLU A 1 186 ? 16.341 -22.575 18.911 1.00 44.62 186 GLU A CA 1
ATOM 1362 C C . GLU A 1 186 ? 16.360 -23.859 19.748 1.00 44.62 186 GLU A C 1
ATOM 1364 O O . GLU A 1 186 ? 15.524 -24.045 20.635 1.00 44.62 186 GLU A O 1
ATOM 1369 N N . PRO A 1 187 ? 17.352 -24.738 19.528 1.00 50.38 187 PRO A N 1
ATOM 1370 C CA . PRO A 1 187 ? 17.833 -25.609 20.577 1.00 50.38 187 PRO A CA 1
ATOM 1371 C C . PRO A 1 187 ? 19.284 -25.279 20.951 1.00 50.38 187 PRO A C 1
ATOM 1373 O O . PRO A 1 187 ? 20.167 -25.174 20.106 1.00 50.38 187 PRO A O 1
ATOM 1376 N N . GLN A 1 188 ? 19.511 -25.263 22.265 1.00 48.62 188 GLN A N 1
ATOM 1377 C CA . GLN A 1 188 ? 20.727 -25.762 22.910 1.00 48.62 188 GLN A CA 1
ATOM 1378 C C . GLN A 1 188 ? 22.049 -25.079 22.547 1.00 48.62 188 GLN A C 1
ATOM 1380 O O . GLN A 1 188 ? 22.851 -25.633 21.799 1.00 48.62 188 GLN A O 1
ATOM 1385 N N . GLN A 1 189 ? 22.370 -23.961 23.205 1.00 47.22 189 GLN A N 1
ATOM 1386 C CA . GLN A 1 189 ? 23.781 -23.595 23.371 1.00 47.22 189 GLN A CA 1
ATOM 1387 C C . GLN A 1 189 ? 24.068 -22.651 24.547 1.00 47.22 189 GLN A C 1
ATOM 1389 O O . GLN A 1 189 ? 24.833 -21.707 24.409 1.00 47.22 189 GLN A O 1
ATOM 1394 N N . GLN A 1 190 ? 23.489 -22.876 25.734 1.00 51.72 190 GLN A N 1
ATOM 1395 C CA . GLN A 1 190 ? 23.968 -22.154 26.925 1.00 51.72 190 GLN A CA 1
ATOM 1396 C C . GLN A 1 190 ? 23.578 -22.814 28.249 1.00 51.72 190 GLN A C 1
ATOM 1398 O O . GLN A 1 190 ? 22.931 -22.222 29.102 1.00 51.72 190 GLN A O 1
ATOM 1403 N N . GLU A 1 191 ? 23.996 -24.060 28.455 1.00 53.69 191 GLU A N 1
ATOM 1404 C CA . GLU A 1 191 ? 23.743 -24.745 29.724 1.00 53.69 191 GLU A CA 1
ATOM 1405 C C . GLU A 1 191 ? 25.006 -25.449 30.220 1.00 53.69 191 GLU A C 1
ATOM 1407 O O . GLU A 1 191 ? 25.110 -26.670 30.167 1.00 53.69 191 GLU A O 1
ATOM 1412 N N . GLN A 1 192 ? 26.010 -24.675 30.671 1.00 51.50 192 GLN A N 1
ATOM 1413 C CA . GLN A 1 192 ? 27.072 -25.260 31.507 1.00 51.50 192 GLN A CA 1
ATOM 1414 C C . GLN A 1 192 ? 27.924 -24.335 32.398 1.00 51.50 192 GLN A C 1
ATOM 1416 O O . GLN A 1 192 ? 28.896 -24.830 32.960 1.00 51.50 192 GLN A O 1
ATOM 1421 N N . GLN A 1 193 ? 27.607 -23.046 32.615 1.00 54.09 193 GLN A N 1
ATOM 1422 C CA . GLN A 1 193 ? 28.542 -22.185 33.377 1.00 54.09 193 GLN A CA 1
ATOM 1423 C C . GLN A 1 193 ? 28.029 -21.280 34.507 1.00 54.09 193 GLN A C 1
ATOM 1425 O O . GLN A 1 193 ? 28.842 -20.534 35.047 1.00 54.09 193 GLN A O 1
ATOM 1430 N N . ARG A 1 194 ? 26.776 -21.347 34.982 1.00 54.53 194 ARG A N 1
ATOM 1431 C CA . ARG A 1 194 ? 26.381 -20.541 36.164 1.00 54.53 194 ARG A CA 1
ATOM 1432 C C . ARG A 1 194 ? 25.399 -21.253 37.092 1.00 54.53 194 ARG A C 1
ATOM 1434 O O . ARG A 1 194 ? 24.202 -21.068 36.976 1.00 54.53 194 ARG A O 1
ATOM 1441 N N . GLN A 1 195 ? 25.901 -22.042 38.044 1.00 56.06 195 GLN A N 1
ATOM 1442 C CA . GLN A 1 195 ? 25.076 -22.695 39.081 1.00 56.06 195 GLN A CA 1
ATOM 1443 C C . GLN A 1 195 ? 25.013 -21.933 40.424 1.00 56.06 195 GLN A C 1
ATOM 1445 O O . GLN A 1 195 ? 24.400 -22.421 41.362 1.00 56.06 195 GLN A O 1
ATOM 1450 N N . GLY A 1 196 ? 25.604 -20.736 40.540 1.00 52.56 196 GLY A N 1
ATOM 1451 C CA . GLY A 1 196 ? 25.570 -19.938 41.784 1.00 52.56 196 GLY A CA 1
ATOM 1452 C C . GLY A 1 196 ? 24.659 -18.706 41.741 1.00 52.56 196 GLY A C 1
ATOM 1453 O O . GLY A 1 196 ? 24.003 -18.390 42.724 1.00 52.56 196 GLY A O 1
ATOM 1454 N N . GLU A 1 197 ? 24.578 -18.033 40.591 1.00 55.69 197 GLU A N 1
ATOM 1455 C CA . GLU A 1 197 ? 23.705 -16.863 40.362 1.00 55.69 197 GLU A CA 1
ATOM 1456 C C . GLU A 1 197 ? 22.304 -17.266 39.859 1.00 55.69 197 GLU A C 1
ATOM 1458 O O . GLU A 1 197 ? 21.409 -16.429 39.747 1.00 55.69 197 GLU A O 1
ATOM 1463 N N . ALA A 1 198 ? 22.110 -18.558 39.568 1.00 60.22 198 ALA A N 1
ATOM 1464 C CA . ALA A 1 198 ? 20.908 -19.089 38.939 1.00 60.22 198 ALA A CA 1
ATOM 1465 C C . ALA A 1 198 ? 19.678 -19.049 39.846 1.00 60.22 198 ALA A C 1
ATOM 1467 O O . ALA A 1 198 ? 18.596 -18.812 39.339 1.00 60.22 198 ALA A O 1
ATOM 1468 N N . GLU A 1 199 ? 19.790 -19.236 41.162 1.00 67.31 199 GLU A N 1
ATOM 1469 C CA . GLU A 1 199 ? 18.590 -19.289 42.014 1.00 67.31 199 GLU A CA 1
ATOM 1470 C C . GLU A 1 199 ? 17.983 -17.900 42.273 1.00 67.31 199 GLU A C 1
ATOM 1472 O O . GLU A 1 199 ? 16.760 -17.750 42.256 1.00 67.31 199 GLU A O 1
ATOM 1477 N N . GLU A 1 200 ? 18.810 -16.861 42.442 1.00 71.44 200 GLU A N 1
ATOM 1478 C CA . GLU A 1 200 ? 18.323 -15.481 42.589 1.00 71.44 200 GLU A CA 1
ATOM 1479 C C . GLU A 1 200 ? 17.810 -14.922 41.257 1.00 71.44 200 GLU A C 1
ATOM 1481 O O . GLU A 1 200 ? 16.739 -14.310 41.229 1.00 71.44 200 GLU A O 1
ATOM 1486 N N . GLN A 1 201 ? 18.501 -15.203 40.143 1.00 75.50 201 GLN A N 1
ATOM 1487 C CA . GLN A 1 201 ? 17.986 -14.867 38.814 1.00 75.50 201 GLN A CA 1
ATOM 1488 C C . GLN A 1 201 ? 16.705 -15.631 38.505 1.00 75.50 201 GLN A C 1
ATOM 1490 O O . GLN A 1 201 ? 15.744 -15.003 38.091 1.00 75.50 201 GLN A O 1
ATOM 1495 N N . GLN A 1 202 ? 16.616 -16.928 38.794 1.00 78.94 202 GLN A N 1
ATOM 1496 C CA . GLN A 1 202 ? 15.418 -17.723 38.522 1.00 78.94 202 GLN A CA 1
ATOM 1497 C C . GLN A 1 202 ? 14.238 -17.304 39.406 1.00 78.94 202 GLN A C 1
ATOM 1499 O O . GLN A 1 202 ? 13.095 -17.334 38.953 1.00 78.94 202 GLN A O 1
ATOM 1504 N N . GLN A 1 203 ? 14.478 -16.840 40.638 1.00 80.56 203 GLN A N 1
ATOM 1505 C CA . GLN A 1 203 ? 13.420 -16.287 41.486 1.00 80.56 203 GLN A CA 1
ATOM 1506 C C . GLN A 1 203 ? 12.999 -14.872 41.049 1.00 80.56 203 GLN A C 1
ATOM 1508 O O . GLN A 1 203 ? 11.806 -14.550 41.079 1.00 80.56 203 GLN A O 1
ATOM 1513 N N . GLN A 1 204 ? 13.936 -14.028 40.607 1.00 81.50 204 GLN A N 1
ATOM 1514 C CA . GLN A 1 204 ? 13.631 -12.714 40.031 1.00 81.50 204 GLN A CA 1
ATOM 1515 C C . GLN A 1 204 ? 12.924 -12.840 38.675 1.00 81.50 204 GLN A C 1
ATOM 1517 O O . GLN A 1 204 ? 11.993 -12.088 38.392 1.00 81.50 204 GLN A O 1
ATOM 1522 N N . GLU A 1 205 ? 13.305 -13.827 37.877 1.00 84.31 205 GLU A N 1
ATOM 1523 C CA . GLU A 1 205 ? 12.716 -14.169 36.592 1.00 84.31 205 GLU A CA 1
ATOM 1524 C C . GLU A 1 205 ? 11.341 -14.809 36.781 1.00 84.31 205 GLU A C 1
ATOM 1526 O O . GLU A 1 205 ? 10.405 -14.390 36.117 1.00 84.31 205 GLU A O 1
ATOM 1531 N N . GLN A 1 206 ? 11.138 -15.681 37.778 1.00 82.38 206 GLN A N 1
ATOM 1532 C CA . GLN A 1 206 ? 9.794 -16.127 38.166 1.00 82.38 206 GLN A CA 1
ATOM 1533 C C . GLN A 1 206 ? 8.917 -14.970 38.639 1.00 82.38 206 GLN A C 1
ATOM 1535 O O . GLN A 1 206 ? 7.737 -14.934 38.303 1.00 82.38 206 GLN A O 1
ATOM 1540 N N . ARG A 1 207 ? 9.454 -14.007 39.400 1.00 82.69 207 ARG A N 1
ATOM 1541 C CA . ARG A 1 207 ? 8.688 -12.817 39.802 1.00 82.69 207 ARG A CA 1
ATOM 1542 C C . ARG A 1 207 ? 8.368 -11.915 38.617 1.00 82.69 207 ARG A C 1
ATOM 1544 O O . ARG A 1 207 ? 7.252 -11.411 38.556 1.00 82.69 207 ARG A O 1
ATOM 1551 N N . MET A 1 208 ? 9.289 -11.739 37.670 1.00 77.56 208 MET A N 1
ATOM 1552 C CA . MET A 1 208 ? 9.009 -11.019 36.427 1.00 77.56 208 MET A CA 1
ATOM 1553 C C . MET A 1 208 ? 8.005 -11.767 35.556 1.00 77.56 208 MET A C 1
ATOM 1555 O O . MET A 1 208 ? 7.085 -11.134 35.060 1.00 77.56 208 MET A O 1
ATOM 1559 N N . GLN A 1 209 ? 8.103 -13.089 35.432 1.00 78.31 209 GLN A N 1
ATOM 1560 C CA . GLN A 1 209 ? 7.158 -13.915 34.682 1.00 78.31 209 GLN A CA 1
ATOM 1561 C C . GLN A 1 209 ? 5.774 -13.921 35.340 1.00 78.31 209 GLN A C 1
ATOM 1563 O O . GLN A 1 209 ? 4.777 -13.807 34.641 1.00 78.31 209 GLN A O 1
ATOM 1568 N N . GLN A 1 210 ? 5.678 -13.972 36.673 1.00 76.12 210 GLN A N 1
ATOM 1569 C CA . GLN A 1 210 ? 4.402 -13.865 37.392 1.00 76.12 210 GLN A CA 1
ATOM 1570 C C . GLN A 1 210 ? 3.818 -12.448 37.321 1.00 76.12 210 GLN A C 1
ATOM 1572 O O . GLN A 1 210 ? 2.613 -12.296 37.136 1.00 76.12 210 GLN A O 1
ATOM 1577 N N . ALA A 1 211 ? 4.649 -11.404 37.411 1.00 70.56 211 ALA A N 1
ATOM 1578 C CA . ALA A 1 211 ? 4.210 -10.022 37.223 1.00 70.56 211 ALA A CA 1
ATOM 1579 C C . ALA A 1 211 ? 3.781 -9.755 35.770 1.00 70.56 211 ALA A C 1
ATOM 1581 O O . ALA A 1 211 ? 2.785 -9.070 35.546 1.00 70.56 211 ALA A O 1
ATOM 1582 N N . GLN A 1 212 ? 4.468 -10.337 34.785 1.00 69.12 212 GLN A N 1
ATOM 1583 C CA . GLN A 1 212 ? 4.081 -10.292 33.376 1.00 69.12 212 GLN A CA 1
ATOM 1584 C C . GLN A 1 212 ? 2.801 -11.094 33.128 1.00 69.12 212 GLN A C 1
ATOM 1586 O O . GLN A 1 212 ? 1.910 -10.575 32.470 1.00 69.12 212 GLN A O 1
ATOM 1591 N N . ALA A 1 213 ? 2.641 -12.278 33.725 1.00 63.47 213 ALA A N 1
ATOM 1592 C CA . ALA A 1 213 ? 1.428 -13.088 33.609 1.00 63.47 213 ALA A CA 1
ATOM 1593 C C . ALA A 1 213 ? 0.203 -12.420 34.257 1.00 63.47 213 ALA A C 1
ATOM 1595 O O . ALA A 1 213 ? -0.907 -12.542 33.747 1.00 63.47 213 ALA A O 1
ATOM 1596 N N . ALA A 1 214 ? 0.393 -11.678 35.354 1.00 57.06 214 ALA A N 1
ATOM 1597 C CA . ALA A 1 214 ? -0.675 -10.912 35.996 1.00 57.06 214 ALA A CA 1
ATOM 1598 C C . ALA A 1 214 ? -0.994 -9.586 35.276 1.00 57.06 214 ALA A C 1
ATOM 1600 O O . ALA A 1 214 ? -2.087 -9.051 35.445 1.00 57.06 214 ALA A O 1
ATOM 1601 N N . THR A 1 215 ? -0.065 -9.060 34.470 1.00 58.12 215 THR A N 1
ATOM 1602 C CA . THR A 1 215 ? -0.220 -7.771 33.765 1.00 58.12 215 THR A CA 1
ATOM 1603 C C . THR A 1 215 ? -0.549 -7.947 32.280 1.00 58.12 215 THR A C 1
ATOM 1605 O O . THR A 1 215 ? -1.051 -7.022 31.642 1.00 58.12 215 THR A O 1
ATOM 1608 N N . SER A 1 216 ? -0.345 -9.135 31.708 1.00 57.34 216 SER A N 1
ATOM 1609 C CA . SER A 1 216 ? -0.723 -9.426 30.331 1.00 57.34 216 SER A CA 1
ATOM 1610 C C . SER A 1 216 ? -2.207 -9.783 30.260 1.00 57.34 216 SER A C 1
ATOM 1612 O O . SER A 1 216 ? -2.585 -10.930 30.022 1.00 57.34 216 SER A O 1
ATOM 1614 N N . LEU A 1 217 ? -3.070 -8.773 30.384 1.00 62.09 217 LEU A N 1
ATOM 1615 C CA . LEU A 1 217 ? -4.374 -8.783 29.714 1.00 62.09 217 LEU A CA 1
ATOM 1616 C C . LEU A 1 217 ? -4.127 -8.711 28.201 1.00 62.09 217 LEU A C 1
ATOM 1618 O O . LEU A 1 217 ? -4.499 -7.741 27.542 1.00 62.09 217 LEU A O 1
ATOM 1622 N N . GLN A 1 218 ? -3.418 -9.701 27.649 1.00 70.19 218 GLN A N 1
ATOM 1623 C CA . GLN A 1 218 ? -3.302 -9.806 26.211 1.00 70.19 218 GLN A CA 1
ATOM 1624 C C . GLN A 1 218 ? -4.710 -10.072 25.682 1.00 70.19 218 GLN A C 1
ATOM 1626 O O . GLN A 1 218 ? -5.364 -11.017 26.138 1.00 70.19 218 GLN A O 1
ATOM 1631 N N . PRO A 1 219 ? -5.213 -9.219 24.778 1.00 73.81 219 PRO A N 1
ATOM 1632 C CA .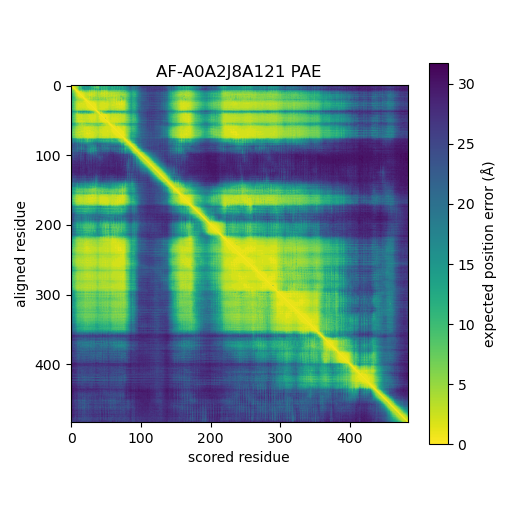 PRO A 1 219 ? -6.539 -9.398 24.229 1.00 73.81 219 PRO A CA 1
ATOM 1633 C C . PRO A 1 219 ? -6.598 -10.765 23.545 1.00 73.81 219 PRO A C 1
ATOM 1635 O O . PRO A 1 219 ? -5.765 -11.089 22.696 1.00 73.81 219 PRO A O 1
ATOM 1638 N N . GLN A 1 220 ? -7.560 -11.589 23.967 1.00 80.56 220 GLN A N 1
ATOM 1639 C CA . GLN A 1 220 ? -7.815 -12.890 23.357 1.00 80.56 220 GLN A CA 1
ATOM 1640 C C . GLN A 1 220 ? -8.052 -12.691 21.852 1.00 80.56 220 GLN A C 1
ATOM 1642 O O . GLN A 1 220 ? -8.818 -11.797 21.475 1.00 80.56 220 GLN A O 1
ATOM 1647 N N . PRO A 1 221 ? -7.413 -13.492 20.983 1.00 86.12 221 PRO A N 1
ATOM 1648 C CA . PRO A 1 221 ? -7.627 -13.388 19.549 1.00 86.12 221 PRO A CA 1
ATOM 1649 C C . PRO A 1 221 ? -9.105 -13.629 19.231 1.00 86.12 221 PRO A C 1
ATOM 1651 O O . PRO A 1 221 ? -9.738 -14.543 19.764 1.00 86.12 221 PRO A O 1
ATOM 1654 N N . LEU A 1 222 ? -9.665 -12.792 18.358 1.00 88.62 222 LEU A N 1
ATOM 1655 C CA . LEU A 1 222 ? -11.049 -12.937 17.920 1.00 88.62 222 LEU A CA 1
ATOM 1656 C C . LEU A 1 222 ? -11.227 -14.264 17.155 1.00 88.62 222 LEU A C 1
ATOM 1658 O O . LEU A 1 222 ? -10.363 -14.620 16.351 1.00 88.62 222 LEU A O 1
ATOM 1662 N N . PRO A 1 223 ? -12.340 -14.997 17.352 1.00 91.12 223 PRO A N 1
ATOM 1663 C CA . PRO A 1 223 ? -12.605 -16.218 16.599 1.00 91.12 223 PRO A CA 1
ATOM 1664 C C . PRO A 1 223 ? -12.629 -15.956 15.086 1.00 91.12 223 PRO A C 1
ATOM 1666 O O . PRO A 1 223 ? -13.338 -15.064 14.617 1.00 91.12 223 PRO A O 1
ATOM 1669 N N . ALA A 1 224 ? -11.925 -16.775 14.301 1.00 91.00 224 ALA A N 1
ATOM 1670 C CA . ALA A 1 224 ? -11.807 -16.584 12.850 1.00 91.00 224 ALA A CA 1
ATOM 1671 C C . ALA A 1 224 ? -13.167 -16.530 12.122 1.00 91.00 224 ALA A C 1
ATOM 1673 O O . ALA A 1 224 ? -13.360 -15.711 11.226 1.00 91.00 224 ALA A O 1
ATOM 1674 N N . GLY A 1 225 ? -14.141 -17.352 12.535 1.00 94.06 225 GLY A N 1
ATOM 1675 C CA . GLY A 1 225 ? -15.479 -17.367 11.924 1.00 94.06 225 GLY A CA 1
ATOM 1676 C C . GLY A 1 225 ? -16.251 -16.054 12.101 1.00 94.06 225 GLY A C 1
ATOM 1677 O O . GLY A 1 225 ? -17.024 -15.662 11.233 1.00 94.06 225 GLY A O 1
ATOM 1678 N N . LEU A 1 226 ? -15.993 -15.344 13.196 1.00 93.69 226 LEU A N 1
ATOM 1679 C CA . LEU A 1 226 ? -16.629 -14.073 13.522 1.00 93.69 226 LEU A CA 1
ATOM 1680 C C . LEU A 1 226 ? -16.021 -12.926 12.710 1.00 93.69 226 LEU A C 1
ATOM 1682 O O . LEU A 1 226 ? -16.755 -12.089 12.188 1.00 93.69 226 LEU A O 1
ATOM 1686 N N . LEU A 1 227 ? -14.697 -12.933 12.524 1.00 93.38 227 LEU A N 1
ATOM 1687 C CA . LEU A 1 227 ? -14.026 -12.018 11.597 1.00 93.38 227 LEU A CA 1
ATOM 1688 C C . LEU A 1 227 ? -14.520 -12.224 10.163 1.00 93.38 227 LEU A C 1
ATOM 1690 O O . LEU A 1 227 ? -14.850 -11.258 9.480 1.00 93.38 227 LEU A O 1
ATOM 1694 N N . LEU A 1 228 ? -14.648 -13.482 9.733 1.00 94.19 228 LEU A N 1
ATOM 1695 C CA . LEU A 1 228 ? -15.139 -13.820 8.399 1.00 94.19 228 LEU A CA 1
ATOM 1696 C C . LEU A 1 228 ? -16.589 -13.355 8.182 1.00 94.19 228 LEU A C 1
ATOM 1698 O O . LEU A 1 228 ? -16.905 -12.829 7.119 1.00 94.19 228 LEU A O 1
ATOM 1702 N N . ALA A 1 229 ? -17.449 -13.471 9.200 1.00 96.12 229 ALA A N 1
ATOM 1703 C CA . ALA A 1 229 ? -18.829 -12.984 9.144 1.00 96.12 229 ALA A CA 1
ATOM 1704 C C . ALA A 1 229 ? -18.927 -11.451 9.019 1.00 96.12 229 ALA A C 1
ATOM 1706 O O . ALA A 1 229 ? -19.829 -10.945 8.353 1.00 96.12 229 ALA A O 1
ATOM 1707 N N . GLN A 1 230 ? -18.001 -10.704 9.630 1.00 96.44 230 GLN A N 1
ATOM 1708 C CA . GLN A 1 230 ? -17.979 -9.235 9.578 1.00 96.44 230 GLN A CA 1
ATOM 1709 C C . GLN A 1 230 ? -17.160 -8.674 8.401 1.00 96.44 230 GLN A C 1
ATOM 1711 O O . GLN A 1 230 ? -17.208 -7.470 8.143 1.00 96.44 230 GLN A O 1
ATOM 1716 N N . ARG A 1 231 ? -16.441 -9.526 7.658 1.00 95.94 231 ARG A N 1
ATOM 1717 C CA . ARG A 1 231 ? -15.522 -9.135 6.573 1.00 95.94 231 ARG A CA 1
ATOM 1718 C C . ARG A 1 231 ? -16.147 -8.176 5.544 1.00 95.94 231 ARG A C 1
ATOM 1720 O O . ARG A 1 231 ? -15.515 -7.159 5.271 1.00 95.94 2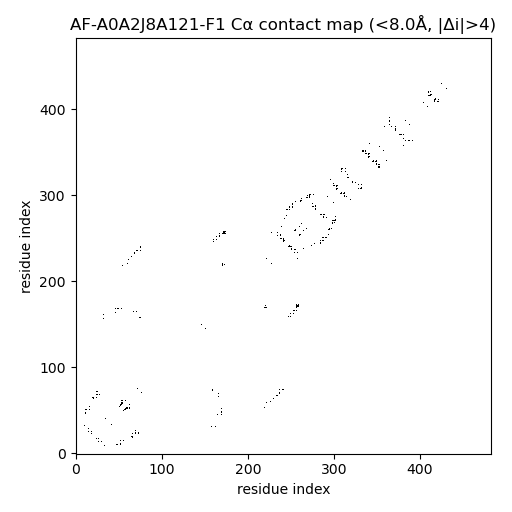31 ARG A O 1
ATOM 1727 N N . PRO A 1 232 ? -17.395 -8.363 5.058 1.00 97.12 232 PRO A N 1
ATOM 1728 C CA . PRO A 1 232 ? -18.006 -7.422 4.110 1.00 97.12 232 PRO A CA 1
ATOM 1729 C C . PRO A 1 232 ? -18.155 -5.994 4.658 1.00 97.12 232 PRO A C 1
ATOM 1731 O O . PRO A 1 232 ? -17.934 -5.024 3.934 1.00 97.12 232 PRO A O 1
ATOM 1734 N N . ARG A 1 233 ? -18.497 -5.851 5.946 1.00 96.31 233 ARG A N 1
ATOM 1735 C CA . ARG A 1 233 ? -18.625 -4.540 6.606 1.00 96.31 233 ARG A CA 1
ATOM 1736 C C . ARG A 1 233 ? -17.268 -3.868 6.765 1.00 96.31 233 ARG A C 1
ATOM 1738 O O . ARG A 1 233 ? -17.131 -2.683 6.482 1.00 96.31 233 ARG A O 1
ATOM 1745 N N . VAL A 1 234 ? -16.254 -4.640 7.154 1.00 96.94 234 VAL A N 1
ATOM 1746 C CA . VAL A 1 234 ? -14.871 -4.160 7.284 1.00 96.94 234 VAL A CA 1
ATOM 1747 C C . VAL A 1 234 ? -14.331 -3.670 5.938 1.00 96.94 234 VAL A C 1
ATOM 1749 O O . VAL A 1 234 ? -13.743 -2.593 5.878 1.00 96.94 234 VAL A O 1
ATOM 1752 N N . VAL A 1 235 ? -14.571 -4.410 4.852 1.00 96.44 235 VAL A N 1
ATOM 1753 C CA . VAL A 1 235 ? -14.166 -4.014 3.492 1.00 96.44 235 VAL A CA 1
ATOM 1754 C C . VAL A 1 235 ? -14.863 -2.728 3.051 1.00 96.44 235 VAL A C 1
ATOM 1756 O O . VAL A 1 235 ? -14.214 -1.829 2.510 1.00 96.44 235 VAL A O 1
ATOM 1759 N N . ALA A 1 236 ? -16.166 -2.598 3.317 1.00 95.56 236 ALA A N 1
ATOM 1760 C CA . ALA A 1 236 ? -16.910 -1.376 3.017 1.00 95.56 236 ALA A CA 1
ATOM 1761 C C . ALA A 1 236 ? -16.360 -0.170 3.799 1.00 95.56 236 ALA A C 1
ATOM 1763 O O . ALA A 1 236 ? -16.145 0.900 3.226 1.00 95.56 236 ALA A O 1
ATOM 1764 N N . LEU A 1 237 ? -16.065 -0.360 5.089 1.00 96.00 237 LEU A N 1
ATOM 1765 C CA . LEU A 1 237 ? -15.461 0.659 5.943 1.00 96.00 237 LEU A CA 1
ATOM 1766 C C . LEU A 1 237 ? -14.076 1.078 5.431 1.00 96.00 237 LEU A C 1
ATOM 1768 O O . LEU A 1 237 ? -13.811 2.269 5.272 1.00 96.00 237 LEU A O 1
ATOM 1772 N N . PHE A 1 238 ? -13.210 0.107 5.131 1.00 96.94 238 PHE A N 1
ATOM 1773 C CA . PHE A 1 238 ? -11.880 0.346 4.575 1.00 96.94 238 PHE A CA 1
ATOM 1774 C C . PHE A 1 238 ? -11.952 1.153 3.273 1.00 96.94 238 PHE A C 1
ATOM 1776 O O . PHE A 1 238 ? -11.284 2.182 3.149 1.00 96.94 238 PHE A O 1
ATOM 1783 N N . SER A 1 239 ? -12.821 0.738 2.347 1.00 94.94 239 SER A N 1
ATOM 1784 C CA . SER A 1 239 ? -13.015 1.398 1.050 1.00 94.94 239 SER A CA 1
ATOM 1785 C C . SER A 1 239 ? -13.468 2.853 1.211 1.00 94.94 239 SER A C 1
ATOM 1787 O O . SER A 1 239 ? -12.978 3.746 0.523 1.00 94.94 239 SER A O 1
ATOM 1789 N N . ALA A 1 240 ? -14.353 3.128 2.171 1.00 93.88 240 ALA A N 1
ATOM 1790 C CA . ALA A 1 240 ? -14.801 4.488 2.456 1.00 93.88 240 ALA A CA 1
ATOM 1791 C C . ALA A 1 240 ? -13.717 5.368 3.103 1.00 93.88 240 ALA A C 1
ATOM 1793 O O . ALA A 1 240 ? -13.705 6.588 2.904 1.00 93.88 240 ALA A O 1
ATOM 1794 N N . CYS A 1 241 ? -12.816 4.773 3.892 1.00 94.94 241 CYS A N 1
ATOM 1795 C CA . CYS A 1 241 ? -11.712 5.489 4.525 1.00 94.94 241 CYS A CA 1
ATOM 1796 C C . CYS A 1 241 ? -10.570 5.791 3.557 1.00 94.94 241 CYS A C 1
ATOM 1798 O O . CYS A 1 241 ? -10.018 6.888 3.616 1.00 94.94 241 CYS A O 1
ATOM 1800 N N . VAL A 1 242 ? -10.197 4.845 2.691 1.00 94.88 242 VAL A N 1
ATOM 1801 C CA . VAL A 1 242 ? -8.991 4.984 1.863 1.00 94.88 242 VAL A CA 1
ATOM 1802 C C . VAL A 1 242 ? -9.110 6.095 0.820 1.00 94.88 242 VAL A C 1
ATOM 1804 O O . VAL A 1 242 ? -8.133 6.790 0.564 1.00 94.88 242 VAL A O 1
ATOM 1807 N N . GLY A 1 243 ? -10.320 6.351 0.314 1.00 91.38 243 GLY A N 1
ATOM 1808 C CA . GLY A 1 243 ? -10.599 7.467 -0.597 1.00 91.38 243 GLY A CA 1
ATOM 1809 C C . GLY A 1 243 ? -10.627 8.851 0.067 1.00 91.38 243 GLY A C 1
ATOM 1810 O O . GLY A 1 243 ? -10.931 9.839 -0.592 1.00 91.38 243 GLY A O 1
ATOM 1811 N N . GLN A 1 244 ? -10.370 8.953 1.375 1.00 93.31 244 GLN A N 1
ATOM 1812 C CA . GLN A 1 244 ? -10.369 10.223 2.102 1.00 93.31 244 GLN A CA 1
ATOM 1813 C C . GLN A 1 244 ? -9.002 10.444 2.769 1.00 93.31 244 GLN A C 1
ATOM 1815 O O . GLN A 1 244 ? -8.716 9.791 3.775 1.00 93.31 244 GLN A O 1
ATOM 1820 N N . PRO A 1 245 ? -8.185 11.422 2.324 1.00 92.75 245 PRO A N 1
ATOM 1821 C CA . PRO A 1 245 ? -6.847 11.656 2.880 1.00 92.75 245 PRO A CA 1
ATOM 1822 C C . PRO A 1 245 ? -6.812 11.821 4.407 1.00 92.75 245 PRO A C 1
ATOM 1824 O O . PRO A 1 245 ? -5.944 11.277 5.089 1.00 92.75 245 PRO A O 1
ATOM 1827 N N . ARG A 1 246 ? -7.825 12.482 4.980 1.00 91.75 246 ARG A N 1
ATOM 1828 C CA . ARG A 1 246 ? -7.983 12.648 6.439 1.00 91.75 246 ARG A CA 1
ATOM 1829 C C . ARG A 1 246 ? -8.144 11.334 7.216 1.00 91.75 246 ARG A C 1
ATOM 1831 O O . ARG A 1 246 ? -7.861 11.298 8.410 1.00 91.75 246 ARG A O 1
ATOM 1838 N N . HIS A 1 247 ? -8.602 10.265 6.567 1.00 93.69 247 HIS A N 1
ATOM 1839 C CA . HIS A 1 247 ? -8.839 8.955 7.175 1.00 93.69 247 HIS A CA 1
ATOM 1840 C C . HIS A 1 247 ? -7.769 7.922 6.795 1.00 93.69 247 HIS A C 1
ATOM 1842 O O . HIS A 1 247 ? -7.886 6.768 7.197 1.00 93.69 247 HIS A O 1
ATOM 1848 N N . ALA A 1 248 ? -6.692 8.313 6.108 1.00 94.06 248 ALA A N 1
ATOM 1849 C CA . ALA A 1 248 ? -5.633 7.401 5.666 1.00 94.06 248 ALA A CA 1
ATOM 1850 C C . ALA A 1 248 ? -5.055 6.535 6.801 1.00 94.06 248 ALA A C 1
ATOM 1852 O O . ALA A 1 248 ? -4.878 5.326 6.657 1.00 94.06 248 ALA A O 1
ATOM 1853 N N . ARG A 1 249 ? -4.807 7.136 7.973 1.00 94.31 249 ARG A N 1
ATOM 1854 C CA . ARG A 1 249 ? -4.304 6.409 9.151 1.00 94.31 249 ARG A CA 1
ATOM 1855 C C . ARG A 1 249 ? -5.319 5.403 9.694 1.00 94.31 249 ARG A C 1
ATOM 1857 O O . ARG A 1 249 ? -4.925 4.333 10.148 1.00 94.31 249 ARG A O 1
ATOM 1864 N N . VAL A 1 250 ? -6.606 5.740 9.639 1.00 94.19 250 VAL A N 1
ATOM 1865 C CA . VAL A 1 250 ? -7.696 4.845 10.044 1.00 94.19 250 VAL A CA 1
ATOM 1866 C C . VAL A 1 250 ? -7.809 3.690 9.051 1.00 94.19 250 VAL A C 1
ATOM 1868 O O . VAL A 1 250 ? -7.844 2.546 9.485 1.00 94.19 250 VAL A O 1
ATOM 1871 N N . ALA A 1 251 ? -7.755 3.959 7.741 1.00 96.06 251 ALA A N 1
ATOM 1872 C CA . ALA A 1 251 ? -7.763 2.931 6.698 1.00 96.06 251 ALA A CA 1
ATOM 1873 C C . ALA A 1 251 ? -6.637 1.903 6.897 1.00 96.06 251 ALA A C 1
ATOM 1875 O O . ALA A 1 251 ? -6.897 0.702 6.919 1.00 96.06 251 ALA A O 1
ATOM 1876 N N . LEU A 1 252 ? -5.403 2.368 7.133 1.00 95.50 252 LEU A N 1
ATOM 1877 C CA . LEU A 1 252 ? -4.268 1.490 7.429 1.00 95.50 252 LEU A CA 1
ATOM 1878 C C . LEU A 1 252 ? -4.516 0.624 8.670 1.00 95.50 252 LEU A C 1
ATOM 1880 O O . LEU A 1 252 ? -4.260 -0.577 8.650 1.00 95.50 252 LEU A O 1
ATOM 1884 N N . LYS A 1 253 ? -5.028 1.223 9.750 1.00 94.81 253 LYS A N 1
ATOM 1885 C CA . LYS A 1 253 ? -5.319 0.502 10.993 1.00 94.81 253 LYS A CA 1
ATOM 1886 C C . LYS A 1 253 ? -6.440 -0.521 10.826 1.00 94.81 253 LYS A C 1
ATOM 1888 O O . LYS A 1 253 ? -6.315 -1.607 11.376 1.00 94.81 253 LYS A O 1
ATOM 1893 N N . VAL A 1 254 ? -7.483 -0.216 10.053 1.00 95.50 254 VAL A N 1
ATOM 1894 C CA . VAL A 1 254 ? -8.533 -1.183 9.696 1.00 95.50 254 VAL A CA 1
ATOM 1895 C C . VAL A 1 254 ? -7.913 -2.360 8.945 1.00 95.50 254 VAL A C 1
ATOM 1897 O O . VAL A 1 254 ? -8.094 -3.503 9.352 1.00 95.50 254 VAL A O 1
ATOM 1900 N N . ALA A 1 255 ? -7.119 -2.095 7.908 1.00 95.75 255 ALA A N 1
ATOM 1901 C CA . ALA A 1 255 ? -6.500 -3.159 7.126 1.00 95.75 255 ALA A CA 1
ATOM 1902 C C . ALA A 1 255 ? -5.603 -4.069 7.992 1.00 95.75 255 ALA A C 1
ATOM 1904 O O . ALA A 1 255 ? -5.770 -5.287 7.991 1.00 95.75 255 ALA A O 1
ATOM 1905 N N . GLN A 1 256 ? -4.758 -3.482 8.847 1.00 93.44 256 GLN A N 1
ATOM 1906 C CA . GLN A 1 256 ? -3.888 -4.219 9.773 1.00 93.44 256 GLN A CA 1
ATOM 1907 C C . GLN A 1 256 ? -4.655 -4.998 10.852 1.00 93.44 256 GLN A C 1
ATOM 1909 O O . GLN A 1 256 ? -4.328 -6.154 11.125 1.00 93.44 256 GLN A O 1
ATOM 1914 N N . A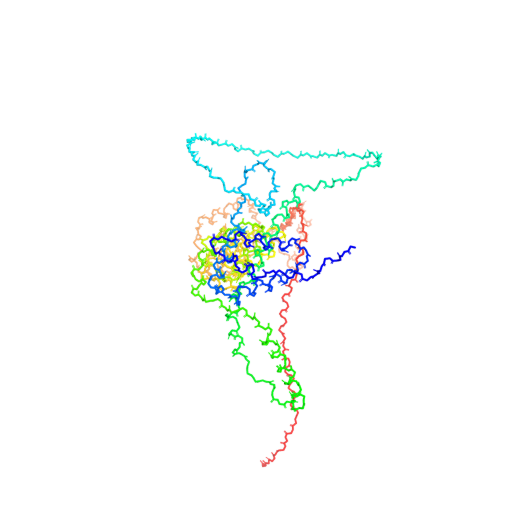LA A 1 257 ? -5.652 -4.375 11.488 1.00 92.38 257 ALA A N 1
ATOM 1915 C CA . ALA A 1 257 ? -6.400 -4.979 12.590 1.00 92.38 257 ALA A CA 1
ATOM 1916 C C . ALA A 1 257 ? -7.215 -6.187 12.123 1.00 92.38 257 ALA A C 1
ATOM 1918 O O . ALA A 1 257 ? -7.286 -7.189 12.831 1.00 92.38 257 ALA A O 1
ATOM 1919 N N . PHE A 1 258 ? -7.783 -6.108 10.919 1.00 94.06 258 PHE A N 1
ATOM 1920 C CA . PHE A 1 258 ? -8.628 -7.157 10.354 1.00 94.06 258 PHE A CA 1
ATOM 1921 C C . PHE A 1 258 ? -7.896 -8.095 9.389 1.00 94.06 258 PHE A C 1
ATOM 1923 O O . PHE A 1 258 ? -8.499 -9.059 8.926 1.00 94.06 258 PHE A O 1
ATOM 1930 N N . GLY A 1 259 ? -6.610 -7.846 9.120 1.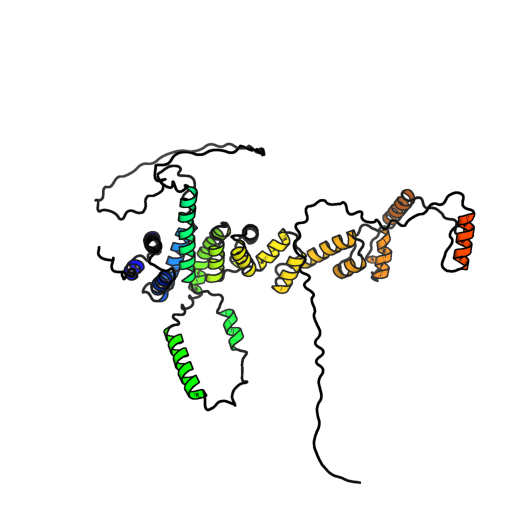00 93.31 259 GLY A N 1
ATOM 1931 C CA . GLY A 1 259 ? -5.803 -8.663 8.217 1.00 93.31 259 GLY A CA 1
ATOM 1932 C C . GLY A 1 259 ? -6.352 -8.667 6.794 1.00 93.31 259 GLY A C 1
ATOM 1933 O O . GLY A 1 259 ? -6.460 -9.737 6.202 1.00 93.31 259 GLY A O 1
ATOM 1934 N N . LEU A 1 260 ? -6.738 -7.494 6.283 1.00 95.00 260 LEU A N 1
ATOM 1935 C CA . LEU A 1 260 ? -7.209 -7.378 4.906 1.00 95.00 260 LEU A CA 1
ATOM 1936 C C . LEU A 1 260 ? -6.063 -7.671 3.934 1.00 95.00 260 LEU A C 1
ATOM 1938 O O . LEU A 1 260 ? -4.932 -7.235 4.142 1.00 95.00 260 LEU A O 1
ATOM 1942 N N . ASP A 1 261 ? -6.368 -8.396 2.868 1.00 92.94 261 ASP A N 1
ATOM 1943 C CA . ASP A 1 261 ? -5.426 -8.729 1.805 1.00 92.94 261 ASP A CA 1
ATOM 1944 C C . ASP A 1 261 ? -5.918 -8.220 0.440 1.00 92.94 261 ASP A C 1
ATOM 1946 O O . ASP A 1 261 ? -6.977 -7.600 0.320 1.00 92.94 261 ASP A O 1
ATOM 1950 N N . SER A 1 262 ? -5.130 -8.436 -0.613 1.00 90.56 262 SER A N 1
ATOM 1951 C CA . SER A 1 262 ? -5.473 -7.964 -1.959 1.00 90.56 262 SER A CA 1
ATOM 1952 C C . SER A 1 262 ? -6.776 -8.561 -2.510 1.00 90.56 262 SER A C 1
ATOM 1954 O O . SER A 1 262 ? -7.387 -7.944 -3.375 1.00 90.56 262 SER A O 1
ATOM 1956 N N . ASN A 1 263 ? -7.225 -9.727 -2.027 1.00 92.00 263 ASN A N 1
ATOM 1957 C CA . ASN A 1 263 ? -8.480 -10.350 -2.465 1.00 92.00 263 ASN A CA 1
ATOM 1958 C C . ASN A 1 263 ? -9.712 -9.698 -1.823 1.00 92.00 263 ASN A C 1
ATOM 1960 O O . ASN A 1 263 ? -10.826 -9.872 -2.316 1.00 92.00 263 ASN A O 1
ATOM 1964 N N . ASP A 1 264 ? -9.527 -8.961 -0.726 1.00 94.81 264 ASP A N 1
ATOM 1965 C CA . ASP A 1 264 ? -10.604 -8.241 -0.043 1.00 94.81 264 ASP A CA 1
ATOM 1966 C C . ASP A 1 264 ? -10.972 -6.928 -0.701 1.00 94.81 264 ASP A C 1
ATOM 1968 O O . ASP A 1 264 ? -12.048 -6.386 -0.448 1.00 94.81 264 ASP A O 1
ATOM 1972 N N . VAL A 1 265 ? -10.061 -6.382 -1.497 1.00 93.56 265 VAL A N 1
ATOM 1973 C CA . VAL A 1 265 ? -10.224 -5.078 -2.115 1.00 93.56 265 VAL A CA 1
ATOM 1974 C C . VAL A 1 265 ? -10.874 -5.292 -3.481 1.00 93.56 265 VAL A C 1
ATOM 1976 O O . VAL A 1 265 ? -10.209 -5.769 -4.398 1.00 93.56 265 VAL A O 1
ATOM 1979 N N . PRO A 1 266 ? -12.162 -4.942 -3.659 1.00 89.94 266 PRO A N 1
ATOM 1980 C CA . PRO A 1 266 ? -12.868 -5.226 -4.909 1.00 89.94 266 PRO A CA 1
ATOM 1981 C C . PRO A 1 266 ? -12.325 -4.422 -6.102 1.00 89.94 266 PRO A C 1
ATOM 1983 O O . PRO A 1 266 ? -12.530 -4.820 -7.245 1.00 89.94 266 PRO A O 1
ATOM 1986 N N . ASP A 1 267 ? -11.648 -3.299 -5.844 1.00 91.50 267 ASP A N 1
ATOM 1987 C CA . ASP A 1 267 ? -11.113 -2.387 -6.854 1.00 91.50 267 ASP A CA 1
ATOM 1988 C C . ASP A 1 267 ? -9.682 -1.952 -6.487 1.00 91.50 267 ASP A C 1
ATOM 1990 O O . ASP A 1 267 ? -9.448 -0.891 -5.900 1.00 91.50 267 ASP A O 1
ATOM 1994 N N . LEU A 1 268 ? -8.718 -2.828 -6.791 1.00 89.19 268 LEU A N 1
ATOM 1995 C CA . LEU A 1 268 ? -7.286 -2.574 -6.596 1.00 89.19 268 LEU A CA 1
ATOM 1996 C C . LEU A 1 268 ? -6.786 -1.327 -7.355 1.00 89.19 268 LEU A C 1
ATOM 1998 O O . LEU A 1 268 ? -6.098 -0.521 -6.726 1.00 89.19 268 LEU A O 1
ATOM 2002 N N . PRO A 1 269 ? -7.178 -1.073 -8.623 1.00 88.62 269 PRO A N 1
ATOM 2003 C CA . PRO A 1 269 ? -6.803 0.157 -9.320 1.00 88.62 269 PRO A CA 1
ATOM 2004 C C . PRO A 1 269 ? -7.233 1.436 -8.592 1.00 88.62 269 PRO A C 1
ATOM 2006 O O . PRO A 1 269 ? -6.440 2.375 -8.479 1.00 88.62 269 PRO A O 1
ATOM 2009 N N . SER A 1 270 ? -8.457 1.481 -8.053 1.00 89.75 270 SER A N 1
ATOM 2010 C CA . SER A 1 270 ? -8.906 2.627 -7.251 1.00 89.75 270 SER A CA 1
ATOM 2011 C C . SER A 1 270 ? -8.124 2.763 -5.944 1.00 89.75 270 SER A C 1
ATOM 2013 O O . SER A 1 270 ? -7.799 3.882 -5.539 1.00 89.75 270 SER A O 1
ATOM 2015 N N . LEU A 1 271 ? -7.764 1.647 -5.300 1.00 93.31 271 LEU A N 1
ATOM 2016 C CA . LEU A 1 271 ? -6.884 1.664 -4.130 1.00 93.31 271 LEU A CA 1
ATOM 2017 C C . LEU A 1 271 ? -5.492 2.212 -4.484 1.00 93.31 271 LEU A C 1
ATOM 2019 O O . LEU A 1 271 ? -4.973 3.051 -3.751 1.00 93.31 271 LEU A O 1
ATOM 2023 N N . ALA A 1 272 ? -4.904 1.794 -5.605 1.00 89.50 272 ALA A N 1
ATOM 2024 C CA . ALA A 1 272 ? -3.613 2.290 -6.076 1.00 89.50 272 ALA A CA 1
ATOM 2025 C C . ALA A 1 272 ? -3.644 3.793 -6.369 1.00 89.50 272 ALA A C 1
ATOM 2027 O O . ALA A 1 272 ? -2.754 4.523 -5.929 1.00 89.50 272 ALA A O 1
ATOM 2028 N N . ALA A 1 273 ? -4.698 4.279 -7.030 1.00 89.38 273 ALA A N 1
ATOM 2029 C CA . ALA A 1 273 ? -4.894 5.706 -7.267 1.00 89.38 273 ALA A CA 1
ATOM 2030 C C . ALA A 1 273 ? -4.993 6.494 -5.948 1.00 89.38 273 ALA A C 1
ATOM 2032 O O . ALA A 1 273 ? -4.274 7.479 -5.766 1.00 89.38 273 ALA A O 1
ATOM 2033 N N . ALA A 1 274 ? -5.810 6.021 -5.000 1.00 92.69 274 ALA A N 1
ATOM 2034 C CA . ALA A 1 274 ? -5.950 6.645 -3.687 1.00 92.69 274 ALA A CA 1
ATOM 2035 C C . ALA A 1 274 ? -4.619 6.653 -2.920 1.00 92.69 274 ALA A C 1
ATOM 2037 O O . ALA A 1 274 ? -4.195 7.690 -2.419 1.00 92.69 274 ALA A O 1
ATOM 2038 N N . VAL A 1 275 ? -3.904 5.525 -2.871 1.00 93.38 275 VAL A N 1
ATOM 2039 C CA . VAL A 1 275 ? -2.590 5.430 -2.218 1.00 93.38 275 VAL A CA 1
ATOM 2040 C C . VAL A 1 275 ? -1.577 6.358 -2.885 1.00 93.38 275 VAL A C 1
ATOM 2042 O O . VAL A 1 275 ? -0.819 7.019 -2.178 1.00 93.38 275 VAL A O 1
ATOM 2045 N N . SER A 1 276 ? -1.583 6.474 -4.213 1.00 88.88 276 SER A N 1
ATOM 2046 C CA . SER A 1 276 ? -0.717 7.424 -4.915 1.00 88.88 276 SER A CA 1
ATOM 2047 C C . SER A 1 276 ? -1.000 8.872 -4.506 1.00 88.88 276 SER A C 1
ATOM 2049 O O . SER A 1 276 ? -0.060 9.643 -4.318 1.00 88.88 276 SER A O 1
ATOM 2051 N N . GLU A 1 277 ? -2.269 9.245 -4.321 1.00 92.62 277 GLU A N 1
ATOM 2052 C CA . GLU A 1 277 ? -2.645 10.563 -3.798 1.00 92.62 277 GLU A CA 1
ATOM 2053 C C . GLU A 1 277 ? -2.146 10.757 -2.355 1.00 92.62 277 GLU A C 1
ATOM 2055 O O . GLU A 1 277 ? -1.593 11.806 -2.015 1.00 92.62 277 GLU A O 1
ATOM 2060 N N . LEU A 1 278 ? -2.259 9.725 -1.508 1.00 93.25 278 LEU A N 1
ATOM 2061 C CA . LEU A 1 278 ? -1.756 9.767 -0.131 1.00 93.25 278 LEU A CA 1
ATOM 2062 C C . LEU A 1 278 ? -0.237 9.955 -0.067 1.00 93.25 278 LEU A C 1
ATOM 2064 O O . LEU A 1 278 ? 0.244 10.677 0.808 1.00 93.25 278 LEU A O 1
ATOM 2068 N N . LEU A 1 279 ? 0.510 9.316 -0.970 1.00 90.94 279 LEU A N 1
ATOM 2069 C CA . LEU A 1 279 ? 1.967 9.433 -1.056 1.00 90.94 279 LEU A CA 1
ATOM 2070 C C . LEU A 1 279 ? 2.413 10.818 -1.539 1.00 90.94 279 LEU A C 1
ATOM 2072 O O . LEU A 1 279 ? 3.472 11.287 -1.131 1.00 90.94 279 LEU A O 1
ATOM 2076 N N . ALA A 1 280 ? 1.604 11.495 -2.358 1.00 90.50 280 ALA A N 1
ATOM 2077 C CA . ALA A 1 280 ? 1.902 12.847 -2.829 1.00 90.50 280 ALA A CA 1
ATOM 2078 C C . ALA A 1 280 ? 1.777 13.913 -1.722 1.00 90.50 280 ALA A C 1
ATOM 2080 O O . ALA A 1 280 ? 2.343 15.001 -1.833 1.00 90.50 280 ALA A O 1
ATOM 2081 N N . ASN A 1 281 ? 1.051 13.626 -0.637 1.00 91.56 281 ASN A N 1
ATOM 2082 C CA . ASN A 1 281 ? 0.844 14.562 0.465 1.00 91.56 281 ASN A CA 1
ATOM 2083 C C . ASN A 1 281 ? 1.699 14.195 1.691 1.00 91.56 281 ASN A C 1
ATOM 2085 O O . ASN A 1 281 ? 1.556 13.138 2.302 1.00 91.56 281 ASN A O 1
ATOM 2089 N N . ARG A 1 282 ? 2.547 15.139 2.124 1.00 91.94 282 ARG A N 1
ATOM 2090 C CA . ARG A 1 282 ? 3.476 14.982 3.259 1.00 91.94 282 ARG A CA 1
ATOM 2091 C C . ARG A 1 282 ? 2.803 14.524 4.560 1.00 91.94 282 ARG A C 1
ATOM 2093 O O . ARG A 1 282 ? 3.418 13.803 5.338 1.00 91.94 282 ARG A O 1
ATOM 2100 N N . THR A 1 283 ? 1.562 14.937 4.818 1.00 91.75 283 THR A N 1
ATOM 2101 C CA . THR A 1 283 ? 0.834 14.571 6.053 1.00 91.75 283 THR A CA 1
ATOM 2102 C C . THR A 1 283 ? 0.285 13.145 6.032 1.00 91.75 283 THR A C 1
ATOM 2104 O O . THR A 1 283 ? 0.092 12.541 7.087 1.00 91.75 283 THR A O 1
ATOM 2107 N N . THR A 1 284 ? 0.066 12.591 4.841 1.00 93.88 284 THR A N 1
ATOM 2108 C CA . THR A 1 284 ? -0.468 11.243 4.619 1.00 93.88 284 THR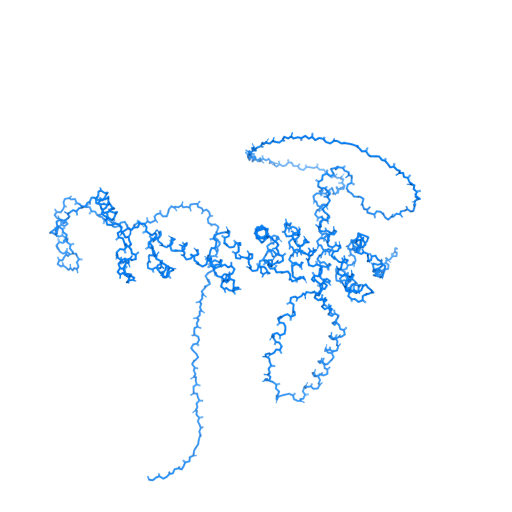 A CA 1
ATOM 2109 C C . THR A 1 284 ? 0.577 10.268 4.088 1.00 93.88 284 THR A C 1
ATOM 2111 O O . THR A 1 284 ? 0.271 9.090 3.920 1.00 93.88 284 THR A O 1
ATOM 2114 N N . LEU A 1 285 ? 1.821 10.717 3.903 1.00 91.19 285 LEU A N 1
ATOM 2115 C CA . LEU A 1 285 ? 2.925 9.901 3.411 1.00 91.19 285 LEU A CA 1
ATOM 2116 C C . LEU A 1 285 ? 3.132 8.640 4.260 1.00 91.19 285 LEU A C 1
ATOM 2118 O O . LEU A 1 285 ? 3.175 7.539 3.725 1.00 91.19 285 LEU A O 1
ATOM 2122 N N . THR A 1 286 ? 3.209 8.772 5.589 1.00 92.62 286 THR A N 1
ATOM 2123 C CA . THR A 1 286 ? 3.423 7.627 6.490 1.00 92.62 286 THR A CA 1
ATOM 2124 C C . THR A 1 286 ? 2.309 6.574 6.402 1.00 92.62 286 THR A C 1
ATOM 2126 O O . THR A 1 286 ? 2.635 5.403 6.200 1.00 92.62 286 THR A O 1
ATOM 2129 N N . PRO A 1 287 ? 1.005 6.913 6.526 1.00 93.56 287 PRO A N 1
ATOM 2130 C CA . PRO A 1 287 ? -0.042 5.912 6.343 1.00 93.56 287 PRO A CA 1
ATOM 2131 C C . PRO A 1 287 ? -0.135 5.396 4.900 1.00 93.56 287 PRO A C 1
ATOM 2133 O O . PRO A 1 287 ? -0.418 4.216 4.720 1.00 93.56 287 PRO A O 1
ATOM 2136 N N . GLY A 1 288 ? 0.159 6.225 3.891 1.00 93.00 288 GLY A N 1
ATOM 2137 C CA . GLY A 1 288 ? 0.260 5.796 2.494 1.00 93.00 288 GLY A CA 1
ATOM 2138 C C . GLY A 1 288 ? 1.324 4.714 2.304 1.00 93.00 288 GLY A C 1
ATOM 2139 O O . GLY A 1 288 ? 1.021 3.645 1.787 1.00 93.00 288 GLY A O 1
ATOM 2140 N N . LEU A 1 289 ? 2.539 4.928 2.820 1.00 89.44 289 LEU A N 1
ATOM 2141 C CA . LEU A 1 289 ? 3.612 3.927 2.819 1.00 89.44 289 LEU A CA 1
ATOM 2142 C C . LEU A 1 289 ? 3.215 2.659 3.583 1.00 89.44 289 LEU A C 1
ATOM 2144 O O . LEU A 1 289 ? 3.495 1.554 3.132 1.00 89.44 289 LEU A O 1
ATOM 2148 N N . GLY A 1 290 ? 2.521 2.793 4.715 1.00 92.12 290 GLY A N 1
ATOM 2149 C CA . GLY A 1 290 ? 2.008 1.635 5.446 1.00 92.12 290 GLY A CA 1
ATOM 2150 C C . GLY A 1 290 ? 1.020 0.805 4.621 1.00 92.12 290 GLY A C 1
ATOM 2151 O O . GLY A 1 290 ? 1.093 -0.421 4.649 1.00 92.12 290 GLY A O 1
ATOM 2152 N N . LEU A 1 291 ? 0.136 1.454 3.854 1.00 93.56 291 LEU A N 1
ATOM 2153 C CA . LEU A 1 291 ? -0.797 0.773 2.950 1.00 93.56 291 LEU A CA 1
ATOM 2154 C C . LEU A 1 291 ? -0.062 0.091 1.794 1.00 93.56 291 LEU A C 1
ATOM 2156 O O . LEU A 1 291 ? -0.372 -1.050 1.483 1.00 93.56 291 LEU A O 1
ATOM 2160 N N . VAL A 1 292 ? 0.946 0.745 1.214 1.00 90.75 292 VAL A N 1
ATOM 2161 C CA . VAL A 1 292 ? 1.823 0.159 0.187 1.00 90.75 292 VAL A CA 1
ATOM 2162 C C . VAL A 1 292 ? 2.500 -1.119 0.686 1.00 90.75 292 VAL A C 1
ATOM 2164 O O . VAL A 1 292 ? 2.507 -2.132 -0.006 1.00 90.75 292 VAL A O 1
ATOM 2167 N N . MET A 1 293 ? 3.061 -1.079 1.896 1.00 87.69 293 MET A N 1
ATOM 2168 C CA . MET A 1 293 ? 3.735 -2.234 2.494 1.00 87.69 293 MET A CA 1
ATOM 2169 C C . MET A 1 293 ? 2.757 -3.359 2.832 1.00 87.69 293 MET A C 1
ATOM 2171 O O . MET A 1 293 ? 3.115 -4.533 2.757 1.00 87.69 293 MET A O 1
ATOM 2175 N N . HIS A 1 294 ? 1.530 -3.003 3.211 1.00 89.75 294 HIS A N 1
ATOM 2176 C CA . HIS A 1 294 ? 0.489 -3.966 3.539 1.00 89.75 294 HIS A CA 1
ATOM 2177 C C . HIS A 1 294 ? -0.102 -4.632 2.288 1.00 89.75 294 HIS A C 1
ATOM 2179 O O . HIS A 1 294 ? -0.288 -5.845 2.274 1.00 89.75 294 HIS A O 1
ATOM 2185 N N . PHE A 1 295 ? -0.315 -3.861 1.220 1.00 91.19 295 PHE A N 1
ATOM 2186 C CA . PHE A 1 295 ? -0.814 -4.326 -0.070 1.00 91.19 295 PHE A CA 1
ATOM 2187 C C . PHE A 1 295 ? 0.309 -4.294 -1.112 1.00 91.19 295 PHE A C 1
ATOM 2189 O O . PHE A 1 295 ? 0.358 -3.424 -1.978 1.00 91.19 295 PHE A O 1
ATOM 2196 N N . GLN A 1 296 ? 1.216 -5.270 -1.054 1.00 90.50 296 GLN A N 1
ATOM 2197 C CA . GLN A 1 296 ? 2.398 -5.341 -1.930 1.00 90.50 296 GLN A CA 1
ATOM 2198 C C . GLN A 1 296 ? 2.056 -5.256 -3.432 1.00 90.50 296 GLN A C 1
ATOM 2200 O O . GLN A 1 296 ? 2.800 -4.657 -4.208 1.00 90.50 296 GLN A O 1
ATOM 2205 N N . VAL A 1 297 ? 0.902 -5.799 -3.834 1.00 87.25 297 VAL A N 1
ATOM 2206 C CA . VAL A 1 297 ? 0.358 -5.708 -5.202 1.00 87.25 297 VAL A CA 1
ATOM 2207 C C . VAL A 1 297 ? 0.136 -4.250 -5.619 1.00 87.25 297 VAL A C 1
ATOM 2209 O O . VAL A 1 297 ? 0.545 -3.851 -6.707 1.00 87.25 297 VAL A O 1
ATOM 2212 N N . VAL A 1 298 ? -0.416 -3.426 -4.724 1.00 84.50 298 VAL A N 1
ATOM 2213 C CA . VAL A 1 298 ? -0.679 -2.000 -4.967 1.00 84.50 298 VAL A CA 1
ATOM 2214 C C . VAL A 1 298 ? 0.621 -1.236 -5.214 1.00 84.50 298 VAL A C 1
ATOM 2216 O O . VAL A 1 298 ? 0.667 -0.367 -6.080 1.00 84.50 298 VAL A O 1
ATOM 2219 N N . TYR A 1 299 ? 1.711 -1.580 -4.518 1.00 87.12 299 TYR A N 1
ATOM 2220 C CA . TYR A 1 299 ? 3.017 -0.971 -4.788 1.00 87.12 299 TYR A CA 1
ATOM 2221 C C . TYR A 1 299 ? 3.474 -1.194 -6.231 1.00 87.12 299 TYR A C 1
ATOM 2223 O O . TYR A 1 299 ? 3.959 -0.270 -6.890 1.00 87.12 299 TYR A O 1
ATOM 2231 N N . VAL A 1 300 ? 3.332 -2.433 -6.712 1.00 91.19 300 VAL A N 1
ATOM 2232 C CA . VAL A 1 300 ? 3.715 -2.808 -8.072 1.00 91.19 300 VAL A CA 1
ATOM 2233 C C . VAL A 1 300 ? 2.855 -2.047 -9.079 1.00 91.19 300 VAL A C 1
ATOM 2235 O O . VAL A 1 300 ? 3.411 -1.454 -10.003 1.00 91.19 300 VAL A O 1
ATOM 2238 N N . GLU A 1 301 ? 1.537 -1.985 -8.876 1.00 87.94 301 GLU A N 1
ATOM 2239 C CA . GLU A 1 301 ? 0.627 -1.224 -9.742 1.00 87.94 301 GLU A CA 1
ATOM 2240 C C . GLU A 1 301 ? 0.969 0.270 -9.782 1.00 87.94 301 GLU A C 1
ATOM 2242 O O . GLU A 1 301 ? 1.070 0.834 -10.871 1.00 87.94 301 GLU A O 1
ATOM 2247 N N . CYS A 1 302 ? 1.250 0.894 -8.632 1.00 82.06 302 CYS A N 1
ATOM 2248 C CA . CYS A 1 302 ? 1.710 2.284 -8.559 1.00 82.06 302 CYS A CA 1
ATOM 2249 C C . CYS A 1 302 ? 3.030 2.505 -9.315 1.00 82.06 302 CYS A C 1
ATOM 2251 O O . CYS A 1 302 ? 3.221 3.527 -9.973 1.00 82.06 302 CYS A O 1
ATOM 2253 N N . CYS A 1 303 ? 3.962 1.550 -9.250 1.00 91.06 303 CYS A N 1
ATOM 2254 C CA . CYS A 1 303 ? 5.205 1.641 -10.015 1.00 91.06 303 CYS A CA 1
ATOM 2255 C C . CYS A 1 303 ? 4.957 1.520 -11.524 1.00 91.06 303 CYS A C 1
ATOM 2257 O O . CYS A 1 303 ? 5.624 2.198 -12.302 1.00 91.06 303 CYS A O 1
ATOM 2259 N N . ILE A 1 304 ? 4.019 0.668 -11.948 1.00 91.81 304 ILE A N 1
ATOM 2260 C CA . ILE A 1 304 ? 3.657 0.512 -13.362 1.00 91.81 304 ILE A CA 1
ATOM 2261 C C . ILE A 1 304 ? 2.963 1.773 -13.882 1.00 91.81 304 ILE A C 1
ATOM 2263 O O . ILE A 1 304 ? 3.322 2.251 -14.956 1.00 91.81 304 ILE A O 1
ATOM 2267 N N . SER A 1 305 ? 2.000 2.326 -13.138 1.00 86.44 305 SER A N 1
ATOM 2268 C CA . SER A 1 305 ? 1.249 3.518 -13.554 1.00 86.44 305 SER A CA 1
ATOM 2269 C C . SER A 1 305 ? 2.132 4.765 -13.655 1.00 86.44 305 SER A C 1
ATOM 2271 O O . SER A 1 305 ? 1.917 5.594 -14.533 1.00 86.44 305 SER A O 1
ATOM 2273 N N . ALA A 1 306 ? 3.173 4.858 -12.823 1.00 86.44 306 ALA A N 1
ATOM 2274 C CA . ALA A 1 306 ? 4.183 5.912 -12.878 1.00 86.44 306 ALA A CA 1
ATOM 2275 C C . ALA A 1 306 ? 5.312 5.661 -13.909 1.00 86.44 306 ALA A C 1
ATOM 2277 O O . ALA A 1 306 ? 6.331 6.348 -13.865 1.00 86.44 306 ALA A O 1
ATOM 2278 N N . ASP A 1 307 ? 5.194 4.646 -14.777 1.00 91.62 307 ASP A N 1
ATOM 2279 C CA . ASP A 1 307 ? 6.235 4.186 -15.722 1.00 91.62 307 ASP A CA 1
ATOM 2280 C C . ASP A 1 307 ? 7.601 3.866 -15.064 1.00 91.62 307 ASP A C 1
ATOM 2282 O O . ASP A 1 307 ? 8.663 3.809 -15.692 1.00 91.62 307 ASP A O 1
ATOM 2286 N N . ARG A 1 308 ? 7.601 3.569 -13.759 1.00 92.94 308 ARG A N 1
ATOM 2287 C CA . ARG A 1 308 ? 8.778 3.147 -12.985 1.00 92.94 308 ARG A CA 1
ATOM 2288 C C . ARG A 1 308 ? 8.985 1.636 -13.100 1.00 92.94 308 ARG A C 1
ATOM 2290 O O . ARG A 1 308 ? 9.115 0.925 -12.100 1.00 92.94 308 ARG A O 1
ATOM 2297 N N . LEU A 1 309 ? 9.075 1.134 -14.335 1.00 95.50 309 LEU A N 1
ATOM 2298 C CA . LEU A 1 309 ? 9.128 -0.303 -14.645 1.00 95.50 309 LEU A CA 1
ATOM 2299 C C . LEU A 1 309 ? 10.290 -1.046 -13.958 1.00 95.50 309 LEU A C 1
ATOM 2301 O O . LEU A 1 309 ? 10.135 -2.207 -13.587 1.00 95.50 309 LEU A O 1
ATOM 2305 N N . LYS A 1 310 ? 11.432 -0.382 -13.719 1.00 94.56 310 LYS A N 1
ATOM 2306 C CA . LYS A 1 310 ? 12.566 -0.961 -12.969 1.00 94.56 310 LYS A CA 1
ATOM 2307 C C . LYS A 1 310 ? 12.192 -1.272 -11.515 1.00 94.56 310 LYS A C 1
ATOM 2309 O O . LYS A 1 310 ? 12.495 -2.355 -11.019 1.00 94.56 310 LYS A O 1
ATOM 2314 N N . ALA A 1 311 ? 11.531 -0.329 -10.839 1.00 91.69 311 ALA A N 1
ATOM 2315 C CA . ALA A 1 311 ? 11.082 -0.502 -9.459 1.00 91.69 311 ALA A CA 1
ATOM 2316 C C . ALA A 1 311 ? 9.992 -1.579 -9.375 1.00 91.69 311 ALA A C 1
ATOM 2318 O O . ALA A 1 311 ? 10.081 -2.460 -8.523 1.00 91.69 311 ALA A O 1
ATOM 2319 N N . ALA A 1 312 ? 9.047 -1.583 -10.324 1.00 94.88 312 ALA A N 1
ATOM 2320 C CA . ALA A 1 312 ? 8.019 -2.618 -10.434 1.00 94.88 312 ALA A CA 1
ATOM 2321 C C . ALA A 1 312 ? 8.626 -4.025 -10.618 1.00 94.88 312 ALA A C 1
ATOM 2323 O O . ALA A 1 312 ? 8.262 -4.963 -9.909 1.00 94.88 312 ALA A O 1
ATOM 2324 N N . ALA A 1 313 ? 9.595 -4.183 -11.527 1.00 94.25 313 ALA A N 1
ATOM 2325 C CA . ALA A 1 313 ? 10.272 -5.460 -11.772 1.00 94.25 313 ALA A CA 1
ATOM 2326 C C . ALA A 1 313 ? 11.084 -5.944 -10.554 1.00 94.25 313 ALA A C 1
ATOM 2328 O O . ALA A 1 313 ? 11.137 -7.139 -10.265 1.00 94.25 313 ALA A O 1
ATOM 2329 N N . ARG A 1 314 ? 11.700 -5.024 -9.800 1.00 93.50 314 ARG A N 1
ATOM 2330 C CA . ARG A 1 314 ? 12.378 -5.363 -8.539 1.00 93.50 314 ARG A CA 1
ATOM 2331 C C . ARG A 1 314 ? 11.373 -5.809 -7.477 1.00 93.50 314 ARG A C 1
ATOM 2333 O O . ARG A 1 314 ? 11.571 -6.851 -6.862 1.00 93.50 314 ARG A O 1
ATOM 2340 N N . ALA A 1 315 ? 10.298 -5.050 -7.290 1.00 90.31 315 ALA A N 1
ATOM 2341 C CA . ALA A 1 315 ? 9.264 -5.331 -6.301 1.00 90.31 315 ALA A CA 1
ATOM 2342 C C . ALA A 1 315 ? 8.581 -6.681 -6.536 1.00 90.31 315 ALA A C 1
ATOM 2344 O O . ALA A 1 315 ? 8.472 -7.481 -5.616 1.00 90.31 315 ALA A O 1
ATOM 2345 N N . THR A 1 316 ? 8.201 -6.973 -7.782 1.00 94.44 316 THR A N 1
ATOM 2346 C CA . THR A 1 316 ? 7.614 -8.271 -8.161 1.00 94.44 316 THR A CA 1
ATOM 2347 C C . THR A 1 316 ? 8.539 -9.442 -7.838 1.00 94.44 316 THR A C 1
ATOM 2349 O O . THR A 1 316 ? 8.070 -10.486 -7.393 1.00 94.44 316 THR A O 1
ATOM 2352 N N . ARG A 1 317 ? 9.860 -9.278 -7.986 1.00 91.81 317 ARG A N 1
ATOM 2353 C CA . ARG A 1 317 ? 10.842 -10.297 -7.589 1.00 91.81 317 ARG A CA 1
ATOM 2354 C C . ARG A 1 317 ? 10.957 -10.440 -6.070 1.00 91.81 317 ARG A C 1
ATOM 2356 O O . ARG A 1 317 ? 10.938 -11.565 -5.587 1.00 91.81 317 ARG A O 1
ATOM 2363 N N . VAL A 1 318 ? 11.079 -9.326 -5.344 1.00 89.88 318 VAL A N 1
ATOM 2364 C CA . VAL A 1 318 ? 11.258 -9.304 -3.878 1.00 89.88 318 VAL A CA 1
ATOM 2365 C C . VAL A 1 318 ? 10.026 -9.846 -3.154 1.00 89.88 318 VAL A C 1
ATOM 2367 O O . VAL A 1 318 ? 10.161 -10.614 -2.209 1.00 89.88 318 VAL A O 1
ATOM 2370 N N . PHE A 1 319 ? 8.831 -9.490 -3.619 1.00 87.12 319 PHE A N 1
ATOM 2371 C CA . PHE A 1 319 ? 7.563 -9.921 -3.029 1.00 87.12 319 PHE A CA 1
ATOM 2372 C C . PHE A 1 319 ? 7.062 -11.270 -3.563 1.00 87.12 319 PHE A C 1
ATOM 2374 O O . PHE A 1 319 ? 6.020 -11.749 -3.133 1.00 87.12 319 PHE A O 1
ATOM 2381 N N . GLY A 1 320 ? 7.773 -11.895 -4.508 1.00 90.69 320 GLY A N 1
ATOM 2382 C CA . GLY A 1 320 ? 7.355 -13.168 -5.101 1.00 90.69 320 GLY A CA 1
ATOM 2383 C C . GLY A 1 320 ? 6.124 -13.079 -6.015 1.00 90.69 320 GLY A C 1
ATOM 2384 O O . GLY A 1 320 ? 5.572 -14.113 -6.376 1.00 90.69 320 GLY A O 1
ATOM 2385 N N . LEU A 1 321 ? 5.733 -11.877 -6.453 1.00 93.38 321 LEU A N 1
ATOM 2386 C CA . LEU A 1 321 ? 4.516 -11.596 -7.231 1.00 93.38 321 LEU A CA 1
ATOM 2387 C C . LEU A 1 321 ? 4.672 -11.850 -8.744 1.00 93.38 321 LEU A C 1
ATOM 2389 O O . LEU A 1 321 ? 4.179 -11.094 -9.587 1.00 93.38 321 LEU A O 1
ATOM 2393 N N . LYS A 1 322 ? 5.441 -12.876 -9.123 1.00 93.94 322 LYS A N 1
ATOM 2394 C CA . LYS A 1 322 ? 5.695 -13.191 -10.541 1.00 93.94 322 LYS A CA 1
ATOM 2395 C C . LYS A 1 322 ? 4.457 -13.743 -11.251 1.00 93.94 322 LYS A C 1
ATOM 2397 O O . LYS A 1 322 ? 4.368 -13.611 -12.467 1.00 93.94 322 LYS A O 1
ATOM 2402 N N . GLN A 1 323 ? 3.545 -14.386 -10.521 1.00 93.25 323 GLN A N 1
ATOM 2403 C CA . GLN A 1 323 ? 2.339 -14.988 -11.101 1.00 93.25 323 GLN A CA 1
ATOM 2404 C C . GLN A 1 323 ? 1.274 -13.930 -11.398 1.00 93.25 323 GLN A C 1
ATOM 2406 O O . GLN A 1 323 ? 0.583 -14.015 -12.408 1.00 93.25 323 GLN A O 1
ATOM 2411 N N . GLU A 1 324 ? 1.191 -12.913 -10.548 1.00 90.69 324 GLU A N 1
ATOM 2412 C CA . GLU A 1 324 ? 0.273 -11.783 -10.648 1.00 90.69 324 GLU A CA 1
ATOM 2413 C C . GLU A 1 324 ? 0.727 -10.792 -11.726 1.00 90.69 324 GLU A C 1
ATOM 2415 O O . GLU A 1 324 ? -0.095 -10.197 -12.418 1.00 90.69 324 GLU A O 1
ATOM 2420 N N . PHE A 1 325 ? 2.045 -10.646 -11.907 1.00 94.75 325 PHE A N 1
ATOM 2421 C CA . PHE A 1 325 ? 2.647 -9.685 -12.831 1.00 94.75 325 PHE A CA 1
ATOM 2422 C C . PHE A 1 325 ? 3.675 -10.322 -13.786 1.00 94.75 325 PHE A C 1
ATOM 2424 O O . PHE A 1 325 ? 4.835 -9.890 -13.819 1.00 94.75 325 PHE A O 1
ATOM 2431 N N . PRO A 1 326 ? 3.282 -11.310 -14.615 1.00 94.81 326 PRO A N 1
ATOM 2432 C CA . PRO A 1 326 ? 4.218 -12.033 -15.481 1.00 94.81 326 PRO A CA 1
ATOM 2433 C C . PRO A 1 326 ? 4.875 -11.123 -16.531 1.00 94.81 326 PRO A C 1
ATOM 2435 O O . PRO A 1 326 ? 6.030 -11.317 -16.913 1.00 94.81 326 PRO A O 1
ATOM 2438 N N . ASP A 1 327 ? 4.170 -10.074 -16.957 1.00 94.56 327 ASP A N 1
ATOM 2439 C CA . ASP A 1 327 ? 4.608 -9.212 -18.051 1.00 94.56 327 ASP A CA 1
ATOM 2440 C C . ASP A 1 327 ? 5.547 -8.083 -17.615 1.00 94.56 327 ASP A C 1
ATOM 2442 O O . ASP A 1 327 ? 6.214 -7.493 -18.468 1.00 94.56 327 ASP A O 1
ATOM 2446 N N . VAL A 1 328 ? 5.609 -7.744 -16.322 1.00 95.94 328 VAL A N 1
ATOM 2447 C CA . VAL A 1 328 ? 6.325 -6.547 -15.840 1.00 95.94 328 VAL A CA 1
ATOM 2448 C C . VAL A 1 328 ? 7.812 -6.620 -16.161 1.00 95.94 328 VAL A C 1
ATOM 2450 O O . VAL A 1 328 ? 8.389 -5.641 -16.638 1.00 95.94 328 VAL A O 1
ATOM 2453 N N . GLU A 1 329 ? 8.425 -7.790 -15.984 1.00 93.75 329 GLU A N 1
ATOM 2454 C CA . GLU A 1 329 ? 9.836 -7.993 -16.308 1.00 93.75 329 GLU A CA 1
ATOM 2455 C C . GLU A 1 329 ? 10.092 -7.870 -17.821 1.00 93.75 329 GLU A C 1
ATOM 2457 O O . GLU A 1 329 ? 11.048 -7.209 -18.229 1.00 93.75 329 GLU A O 1
ATOM 2462 N N . SER A 1 330 ? 9.198 -8.404 -18.664 1.00 90.62 330 SER A N 1
ATOM 2463 C CA . SER A 1 330 ? 9.295 -8.265 -20.128 1.00 90.62 330 SER A CA 1
ATOM 2464 C C . SER A 1 330 ? 9.128 -6.812 -20.590 1.00 90.62 330 SER A C 1
ATOM 2466 O O . SER A 1 330 ? 9.829 -6.352 -21.491 1.00 90.62 330 SER A O 1
ATOM 2468 N N . ARG A 1 331 ? 8.208 -6.057 -19.973 1.00 93.50 331 ARG A N 1
ATOM 2469 C CA . ARG A 1 331 ? 7.971 -4.639 -20.275 1.00 93.50 331 ARG A CA 1
ATOM 2470 C C . ARG A 1 331 ? 9.169 -3.793 -19.868 1.00 93.50 331 ARG A C 1
ATOM 2472 O O . ARG A 1 331 ? 9.613 -2.963 -20.657 1.00 93.50 331 ARG A O 1
ATOM 2479 N N . TYR A 1 332 ? 9.722 -4.042 -18.680 1.00 94.81 332 TYR A N 1
ATOM 2480 C CA . TYR A 1 332 ? 10.949 -3.395 -18.225 1.00 94.81 332 TYR A CA 1
ATOM 2481 C C . TYR A 1 332 ? 12.113 -3.659 -19.187 1.00 94.81 332 TYR A C 1
ATOM 2483 O O . TYR A 1 332 ? 12.742 -2.703 -19.635 1.00 94.81 332 TYR A O 1
ATOM 2491 N N . ARG A 1 333 ? 12.361 -4.924 -19.561 1.00 91.31 333 ARG A N 1
ATOM 2492 C CA . ARG A 1 333 ? 13.429 -5.288 -20.509 1.00 91.31 333 ARG A CA 1
ATOM 2493 C C . ARG A 1 333 ? 13.248 -4.599 -21.858 1.00 91.31 333 ARG A C 1
ATOM 2495 O O . ARG A 1 333 ? 14.183 -3.965 -22.328 1.00 91.31 333 ARG A O 1
ATOM 2502 N N . ARG A 1 334 ? 12.043 -4.626 -22.438 1.00 87.50 334 ARG A N 1
ATOM 2503 C CA . ARG A 1 334 ? 11.748 -3.933 -23.705 1.00 87.50 334 ARG A CA 1
ATOM 2504 C C . ARG A 1 334 ? 11.980 -2.424 -23.614 1.00 87.50 334 ARG A C 1
ATOM 2506 O O . ARG A 1 334 ? 12.658 -1.867 -24.469 1.00 87.50 334 ARG A O 1
ATOM 2513 N N . SER A 1 335 ? 11.480 -1.772 -22.563 1.00 90.00 335 SER A N 1
ATOM 2514 C CA . SER A 1 335 ? 11.695 -0.334 -22.335 1.00 90.00 335 SER A CA 1
ATOM 2515 C C . SER A 1 335 ? 13.185 0.002 -22.167 1.00 90.00 335 SER A C 1
ATOM 2517 O O . SER A 1 335 ? 13.673 0.976 -22.739 1.00 90.00 335 SER A O 1
ATOM 2519 N N . ALA A 1 336 ? 13.937 -0.834 -21.442 1.00 89.69 336 ALA A N 1
ATOM 2520 C CA . ALA A 1 336 ? 15.380 -0.678 -21.270 1.00 89.69 336 ALA A CA 1
ATOM 2521 C C . ALA A 1 336 ? 16.145 -0.853 -22.592 1.00 89.69 336 ALA A C 1
ATOM 2523 O O . ALA A 1 336 ? 17.007 -0.033 -22.897 1.00 89.69 336 ALA A O 1
ATOM 2524 N N . VAL A 1 337 ? 15.797 -1.861 -23.400 1.00 87.69 337 VAL A N 1
ATOM 2525 C CA . VAL A 1 337 ? 16.388 -2.082 -24.729 1.00 87.69 337 VAL A CA 1
ATOM 2526 C C . VAL A 1 337 ? 16.149 -0.873 -25.628 1.00 87.69 337 VAL A C 1
ATOM 2528 O O . VAL A 1 337 ? 17.108 -0.377 -26.202 1.00 87.69 337 VAL A O 1
ATOM 2531 N N . VAL A 1 338 ? 14.923 -0.340 -25.692 1.00 85.31 338 VAL A N 1
ATOM 2532 C CA . VAL A 1 338 ? 14.609 0.861 -26.492 1.00 85.31 338 VAL A CA 1
ATOM 2533 C C . VAL A 1 338 ? 15.442 2.069 -26.043 1.00 85.31 338 VAL A C 1
ATOM 2535 O O . VAL A 1 338 ? 16.025 2.755 -26.879 1.00 85.31 338 VAL A O 1
ATOM 2538 N N . LYS A 1 339 ? 15.565 2.303 -24.728 1.00 88.19 339 LYS A N 1
ATOM 2539 C CA . LYS A 1 339 ? 16.366 3.411 -24.169 1.00 88.19 339 LYS A CA 1
ATOM 2540 C C . LYS A 1 339 ? 17.875 3.249 -24.395 1.00 88.19 339 LYS A C 1
ATOM 2542 O O . LYS A 1 339 ? 18.583 4.243 -24.523 1.00 88.19 339 LYS A O 1
ATOM 2547 N N . LEU A 1 340 ? 18.394 2.021 -24.393 1.00 87.31 340 LEU A N 1
ATOM 2548 C CA . LEU A 1 340 ? 19.812 1.744 -24.660 1.00 87.31 340 LEU A CA 1
ATOM 2549 C C . LEU A 1 340 ? 20.123 1.793 -26.161 1.00 87.31 340 LEU A C 1
ATOM 2551 O O . LEU A 1 340 ? 21.169 2.309 -26.551 1.00 87.31 340 LEU A O 1
ATOM 2555 N N . ALA A 1 341 ? 19.193 1.317 -26.988 1.00 81.00 341 ALA A N 1
ATOM 2556 C CA . ALA A 1 341 ? 19.232 1.399 -28.443 1.00 81.00 341 ALA A CA 1
ATOM 2557 C C . ALA A 1 341 ? 19.283 2.855 -28.921 1.00 81.00 341 ALA A C 1
ATOM 2559 O O . ALA A 1 341 ? 20.148 3.205 -29.719 1.00 81.00 341 ALA A O 1
ATOM 2560 N N . SER A 1 342 ? 18.439 3.735 -28.365 1.00 81.56 342 SER A N 1
ATOM 2561 C CA . SER A 1 342 ? 18.446 5.162 -28.718 1.00 81.56 342 SER A CA 1
ATOM 2562 C C . SER A 1 342 ? 19.766 5.861 -28.374 1.00 81.56 342 SER A C 1
ATOM 2564 O O . SER A 1 342 ? 20.126 6.838 -29.015 1.00 81.56 342 SER A O 1
ATOM 2566 N N . LYS A 1 343 ? 20.505 5.346 -27.383 1.00 87.50 343 LYS A N 1
ATOM 2567 C CA . LYS A 1 343 ? 21.843 5.824 -26.991 1.00 87.50 343 LYS A CA 1
ATOM 2568 C C . LYS A 1 343 ? 22.983 5.103 -27.720 1.00 87.50 343 LYS A C 1
ATOM 2570 O O . LYS A 1 343 ? 24.144 5.281 -27.367 1.00 87.50 343 LYS A O 1
ATOM 2575 N N . ARG A 1 344 ? 22.664 4.233 -28.685 1.00 82.12 344 ARG A N 1
ATOM 2576 C CA . ARG A 1 344 ? 23.614 3.378 -29.416 1.00 82.12 344 ARG A CA 1
ATOM 2577 C C . ARG A 1 344 ? 24.481 2.475 -28.516 1.00 82.12 344 ARG A C 1
ATOM 2579 O O . ARG A 1 344 ? 25.544 2.015 -28.930 1.00 82.12 344 ARG A O 1
ATOM 2586 N N . VAL A 1 345 ? 24.021 2.145 -27.302 1.00 84.12 345 VAL A N 1
ATOM 2587 C CA . VAL A 1 345 ? 24.721 1.247 -26.356 1.00 84.12 345 VAL A CA 1
ATOM 2588 C C . VAL A 1 345 ? 24.270 -0.205 -26.564 1.00 84.12 345 VAL A C 1
ATOM 2590 O O . VAL A 1 345 ? 23.739 -0.876 -25.676 1.00 84.12 345 VAL A O 1
ATOM 2593 N N . TRP A 1 346 ? 24.470 -0.705 -27.781 1.00 76.06 346 TRP A N 1
ATOM 2594 C CA . TRP A 1 346 ? 23.903 -1.973 -28.254 1.00 76.06 346 TRP A CA 1
ATOM 2595 C C . TRP A 1 346 ? 24.429 -3.216 -27.533 1.00 76.06 346 TRP A C 1
ATOM 2597 O O . TRP A 1 346 ? 23.676 -4.157 -27.297 1.00 76.06 346 TRP A O 1
ATOM 2607 N N . ALA A 1 347 ? 25.704 -3.209 -27.131 1.00 80.50 347 ALA A N 1
ATOM 2608 C CA . ALA A 1 347 ? 26.299 -4.321 -26.389 1.00 80.50 347 ALA A CA 1
ATOM 2609 C C . ALA A 1 347 ? 25.600 -4.550 -25.037 1.00 80.50 347 ALA A C 1
ATOM 2611 O O . ALA A 1 347 ? 25.364 -5.693 -24.657 1.00 80.50 347 ALA A O 1
ATOM 2612 N N . VAL A 1 348 ? 25.224 -3.471 -24.340 1.00 85.19 348 VAL A N 1
ATOM 2613 C CA . VAL A 1 348 ? 24.461 -3.554 -23.086 1.00 85.19 348 VAL A CA 1
ATOM 2614 C C . VAL A 1 348 ? 22.996 -3.865 -23.380 1.00 85.19 348 VAL A C 1
ATOM 2616 O O . VAL A 1 348 ? 22.413 -4.692 -22.697 1.00 85.19 348 VAL A O 1
ATOM 2619 N N . ALA A 1 349 ? 22.395 -3.278 -24.420 1.00 82.25 349 ALA A N 1
ATOM 2620 C CA . ALA A 1 349 ? 21.009 -3.578 -24.794 1.00 82.25 349 ALA A CA 1
ATOM 2621 C C . ALA A 1 349 ? 20.780 -5.083 -25.036 1.00 82.25 349 ALA A C 1
ATOM 2623 O O . ALA A 1 349 ? 19.780 -5.643 -24.586 1.00 82.25 349 ALA A O 1
ATOM 2624 N N . ALA A 1 350 ? 21.740 -5.757 -25.671 1.00 79.94 350 ALA A N 1
ATOM 2625 C CA . ALA A 1 350 ? 21.654 -7.184 -25.949 1.00 79.94 350 ALA A CA 1
ATOM 2626 C C . ALA A 1 350 ? 21.604 -8.065 -24.687 1.00 79.94 350 ALA A C 1
ATOM 2628 O O . ALA A 1 350 ? 20.940 -9.100 -24.699 1.00 79.94 350 ALA A O 1
ATOM 2629 N N . THR A 1 351 ? 22.220 -7.648 -23.571 1.00 84.44 351 THR A N 1
ATOM 2630 C CA . THR A 1 351 ? 22.129 -8.410 -22.309 1.00 84.44 351 THR A CA 1
ATOM 2631 C C . THR A 1 351 ? 20.722 -8.362 -21.706 1.00 84.44 351 THR A C 1
ATOM 2633 O O . THR A 1 351 ? 20.310 -9.304 -21.030 1.00 84.44 351 THR A O 1
ATOM 2636 N N . PHE A 1 352 ? 19.952 -7.303 -21.990 1.00 83.31 352 PHE A N 1
ATOM 2637 C CA . PHE A 1 352 ? 18.559 -7.160 -21.554 1.00 83.31 352 PHE A CA 1
ATOM 2638 C C . PHE A 1 352 ? 17.560 -7.858 -22.482 1.00 83.31 352 PHE A C 1
ATOM 2640 O O . PHE A 1 352 ? 16.505 -8.286 -22.009 1.00 83.31 352 PHE A O 1
ATOM 2647 N N . ALA A 1 353 ? 17.872 -7.980 -23.776 1.00 77.25 353 ALA A N 1
ATOM 2648 C CA . ALA A 1 353 ? 17.010 -8.641 -24.757 1.00 77.25 353 ALA A CA 1
ATOM 2649 C C . ALA A 1 353 ? 16.925 -10.165 -24.536 1.00 77.25 353 ALA A C 1
ATOM 2651 O O . ALA A 1 353 ? 15.866 -10.764 -24.719 1.00 77.25 353 ALA A O 1
ATOM 2652 N N . GLY A 1 354 ? 18.004 -10.800 -24.065 1.00 75.25 354 GLY A N 1
ATOM 2653 C CA . GLY A 1 354 ? 18.034 -12.251 -23.866 1.00 75.25 354 GLY A CA 1
ATOM 2654 C C . GLY A 1 354 ? 17.778 -13.010 -25.175 1.00 75.25 354 GLY A C 1
ATOM 2655 O O . GLY A 1 354 ? 18.370 -12.688 -26.198 1.00 75.25 354 GLY A O 1
ATOM 2656 N N . ALA A 1 355 ? 16.899 -14.018 -25.144 1.00 67.12 355 ALA A N 1
ATOM 2657 C CA . ALA A 1 355 ? 16.506 -14.791 -26.330 1.00 67.12 355 ALA A CA 1
ATOM 2658 C C . ALA A 1 355 ? 15.376 -14.140 -27.155 1.00 67.12 355 ALA A C 1
ATOM 2660 O O . ALA A 1 355 ? 14.945 -14.714 -28.155 1.00 67.12 355 ALA A O 1
ATOM 2661 N N . ASP A 1 356 ? 14.864 -12.981 -26.728 1.00 63.06 356 ASP A N 1
ATOM 2662 C CA . ASP A 1 356 ? 13.803 -12.280 -27.448 1.00 63.06 356 ASP A CA 1
ATOM 2663 C C . ASP A 1 356 ? 14.411 -11.623 -28.704 1.00 63.06 356 ASP A C 1
ATOM 2665 O O . ASP A 1 356 ? 15.408 -10.898 -28.593 1.00 63.06 356 ASP A O 1
ATOM 2669 N N . PRO A 1 357 ? 13.880 -11.884 -29.914 1.00 58.16 357 PRO A N 1
ATOM 2670 C CA . PRO A 1 357 ? 14.476 -11.397 -31.150 1.00 58.16 357 PRO A CA 1
ATOM 2671 C C . PRO A 1 357 ? 14.470 -9.863 -31.163 1.00 58.16 357 PRO A C 1
ATOM 2673 O O . PRO A 1 357 ? 13.424 -9.219 -31.199 1.00 58.16 357 PRO A O 1
ATOM 2676 N N . MET A 1 358 ? 15.670 -9.281 -31.151 1.00 56.44 358 MET A N 1
ATOM 2677 C CA . MET A 1 358 ? 15.973 -7.847 -31.031 1.00 56.44 358 MET A CA 1
ATOM 2678 C C . MET A 1 358 ? 15.601 -7.019 -32.288 1.00 56.44 358 MET A C 1
ATOM 2680 O O . MET A 1 358 ? 16.263 -6.043 -32.624 1.00 56.44 358 MET A O 1
ATOM 2684 N N . VAL A 1 359 ? 14.548 -7.414 -33.011 1.00 51.97 359 VAL A N 1
ATOM 2685 C CA . VAL A 1 359 ? 14.251 -7.026 -34.407 1.00 51.97 359 VAL A CA 1
ATOM 2686 C C . VAL A 1 359 ? 13.574 -5.649 -34.536 1.00 51.97 359 VAL A C 1
ATOM 2688 O O . VAL A 1 359 ? 13.264 -5.211 -35.633 1.00 51.97 359 VAL A O 1
ATOM 2691 N N . ALA A 1 360 ? 13.370 -4.911 -33.443 1.00 50.66 360 ALA A N 1
ATOM 2692 C CA . ALA A 1 360 ? 12.684 -3.613 -33.490 1.00 50.66 360 ALA A CA 1
ATOM 2693 C C . ALA A 1 360 ? 13.614 -2.388 -33.632 1.00 50.66 360 ALA A C 1
ATOM 2695 O O . ALA A 1 360 ? 13.140 -1.257 -33.549 1.00 50.66 360 ALA A O 1
ATOM 2696 N N . ALA A 1 361 ? 14.923 -2.578 -33.808 1.00 51.91 361 ALA A N 1
ATOM 2697 C CA . ALA A 1 361 ? 15.848 -1.474 -34.047 1.00 51.91 361 ALA A CA 1
ATOM 2698 C C . ALA A 1 361 ? 15.980 -1.206 -35.554 1.00 51.91 361 ALA A C 1
ATOM 2700 O O . ALA A 1 361 ? 16.592 -1.987 -36.275 1.00 51.91 361 ALA A O 1
ATOM 2701 N N . ASP A 1 362 ? 15.397 -0.092 -35.993 1.00 53.59 362 ASP A N 1
ATOM 2702 C CA . ASP A 1 362 ? 15.149 0.365 -37.374 1.00 53.59 362 ASP A CA 1
ATOM 2703 C C . ASP A 1 362 ? 16.413 0.685 -38.219 1.00 53.59 362 ASP A C 1
ATOM 2705 O O . ASP A 1 362 ? 16.371 1.454 -39.178 1.00 53.59 362 ASP A O 1
ATOM 2709 N N . GLU A 1 363 ? 17.573 0.116 -37.874 1.00 61.50 363 GLU A N 1
ATOM 2710 C CA . GLU A 1 363 ? 18.837 0.307 -38.594 1.00 61.50 363 GLU A CA 1
ATOM 2711 C C . GLU A 1 363 ? 19.270 -1.001 -39.267 1.00 61.50 363 GLU A C 1
ATOM 2713 O O . GLU A 1 363 ? 20.096 -1.765 -38.756 1.00 61.50 363 GLU A O 1
ATOM 2718 N N . ALA A 1 364 ? 18.725 -1.244 -40.462 1.00 61.19 364 ALA A N 1
ATOM 2719 C CA . ALA A 1 364 ? 18.970 -2.451 -41.250 1.00 61.19 364 ALA A CA 1
ATOM 2720 C C . ALA A 1 364 ? 20.470 -2.677 -41.549 1.00 61.19 364 ALA A C 1
ATOM 2722 O O . ALA A 1 364 ? 20.924 -3.815 -41.656 1.00 61.19 364 ALA A O 1
ATOM 2723 N N . GLY A 1 365 ? 21.261 -1.596 -41.599 1.00 62.62 365 GLY A N 1
ATOM 2724 C CA . GLY A 1 365 ? 22.709 -1.642 -41.825 1.00 62.62 365 GLY A CA 1
ATOM 2725 C C . GLY A 1 365 ? 23.540 -2.202 -40.662 1.00 62.62 365 GLY A C 1
ATOM 2726 O O . GLY A 1 365 ? 24.619 -2.736 -40.900 1.00 62.62 365 GLY A O 1
ATOM 2727 N N . LEU A 1 366 ? 23.057 -2.129 -39.418 1.00 64.94 366 LEU A N 1
ATOM 2728 C CA . LEU A 1 366 ? 23.753 -2.701 -38.255 1.00 64.94 366 LEU A CA 1
ATOM 2729 C C . LEU A 1 366 ? 23.296 -4.130 -37.936 1.00 64.94 366 LEU A C 1
ATOM 2731 O O . LEU A 1 366 ? 23.974 -4.866 -37.215 1.00 64.94 366 LEU A O 1
ATOM 2735 N N . ALA A 1 367 ? 22.151 -4.543 -38.477 1.00 69.25 367 ALA A N 1
ATOM 2736 C CA . ALA A 1 367 ? 21.535 -5.823 -38.168 1.00 69.25 367 ALA A CA 1
ATOM 2737 C C . ALA A 1 367 ? 22.437 -7.023 -38.526 1.00 69.25 367 ALA A C 1
ATOM 2739 O O . ALA A 1 367 ? 22.527 -7.968 -37.745 1.00 69.25 367 ALA A O 1
ATOM 2740 N N . GLU A 1 368 ? 23.172 -6.972 -39.642 1.00 69.56 368 GLU A N 1
ATOM 2741 C CA . GLU A 1 368 ? 24.109 -8.035 -40.047 1.00 69.56 368 GLU A CA 1
ATOM 2742 C C . GLU A 1 368 ? 25.376 -8.079 -39.169 1.00 69.56 368 GLU A C 1
ATOM 2744 O O . GLU A 1 368 ? 25.886 -9.160 -38.862 1.00 69.56 368 GLU A O 1
ATOM 2749 N N . GLU A 1 369 ? 25.875 -6.926 -38.712 1.00 71.00 369 GLU A N 1
ATOM 2750 C CA . GLU A 1 369 ? 26.999 -6.864 -37.769 1.00 71.00 369 GLU A CA 1
ATOM 2751 C C . GLU A 1 369 ? 26.597 -7.456 -36.412 1.00 71.00 369 GLU A C 1
ATOM 2753 O O . GLU A 1 369 ? 27.322 -8.279 -35.844 1.00 71.00 369 GLU A O 1
ATOM 2758 N N . TYR A 1 370 ? 25.394 -7.130 -35.931 1.00 68.00 370 TYR A N 1
ATOM 2759 C CA . TYR A 1 370 ? 24.849 -7.714 -34.709 1.00 68.00 370 TYR A CA 1
ATOM 2760 C C . TYR A 1 370 ? 24.531 -9.196 -34.855 1.00 68.00 370 TYR A C 1
ATOM 2762 O O . TYR A 1 370 ? 24.827 -9.960 -33.939 1.00 68.00 370 TYR A O 1
ATOM 2770 N N . ARG A 1 371 ? 24.036 -9.642 -36.014 1.00 77.00 371 ARG A N 1
ATOM 2771 C CA . ARG A 1 371 ? 23.866 -11.070 -36.304 1.00 77.00 371 ARG A CA 1
ATOM 2772 C C . ARG A 1 371 ? 25.159 -11.839 -36.079 1.00 77.00 371 ARG A C 1
ATOM 2774 O O . ARG A 1 371 ? 25.153 -12.874 -35.421 1.00 77.00 371 ARG A O 1
ATOM 2781 N N . ARG A 1 372 ? 26.265 -11.320 -36.622 1.00 75.88 372 ARG A N 1
ATOM 2782 C CA . ARG A 1 372 ? 27.592 -11.931 -36.486 1.00 75.88 372 ARG A CA 1
ATOM 2783 C C . ARG A 1 372 ? 28.092 -11.865 -35.050 1.00 75.88 372 ARG A C 1
ATOM 2785 O O . ARG A 1 372 ? 28.617 -12.855 -34.559 1.00 75.88 372 ARG A O 1
ATOM 2792 N N . ARG A 1 373 ? 27.909 -10.729 -34.375 1.00 70.31 373 ARG A N 1
ATOM 2793 C CA . ARG A 1 373 ? 28.389 -10.513 -33.004 1.00 70.31 373 ARG A CA 1
ATOM 2794 C C . ARG A 1 373 ? 27.653 -11.355 -31.961 1.00 70.31 373 ARG A C 1
ATOM 2796 O O . ARG A 1 373 ? 28.263 -11.734 -30.969 1.00 70.31 373 ARG A O 1
ATOM 2803 N N . PHE A 1 374 ? 26.372 -11.636 -32.183 1.00 67.56 374 PHE A N 1
ATOM 2804 C CA . PHE A 1 374 ? 25.529 -12.437 -31.289 1.00 67.56 374 PHE A CA 1
ATOM 2805 C C . PHE A 1 374 ? 25.283 -13.862 -31.799 1.00 67.56 374 PHE A C 1
ATOM 2807 O O . PHE A 1 374 ? 24.433 -14.558 -31.253 1.00 67.56 374 PHE A O 1
ATOM 2814 N N . GLU A 1 375 ? 26.000 -14.285 -32.845 1.00 77.06 375 GLU A N 1
ATOM 2815 C CA . GLU A 1 375 ? 25.903 -15.629 -33.435 1.00 77.06 375 GLU A CA 1
ATOM 2816 C C . GLU A 1 375 ? 24.460 -16.048 -33.788 1.00 77.06 375 GLU A C 1
ATOM 2818 O O . GLU A 1 375 ? 24.083 -17.219 -33.713 1.00 77.06 375 GLU A O 1
ATOM 2823 N N . LEU A 1 376 ? 23.629 -15.084 -34.196 1.00 73.25 376 LEU A N 1
ATOM 2824 C CA . LEU A 1 376 ? 22.228 -15.339 -34.512 1.00 73.25 376 LEU A CA 1
ATOM 2825 C C . LEU A 1 376 ? 22.105 -16.079 -35.861 1.00 73.25 376 LEU A C 1
ATOM 2827 O O . LEU A 1 376 ? 22.786 -15.721 -36.836 1.00 73.25 376 LEU A O 1
ATOM 2831 N N . PRO A 1 377 ? 21.216 -17.087 -35.968 1.00 77.56 377 PRO A N 1
ATOM 2832 C CA . PRO A 1 377 ? 20.941 -17.750 -37.236 1.00 77.56 377 PRO A CA 1
ATOM 2833 C C . PRO A 1 377 ? 20.489 -16.747 -38.312 1.00 77.56 377 PRO A C 1
ATOM 2835 O O . PRO A 1 377 ? 19.764 -15.799 -37.996 1.00 77.56 377 PRO A O 1
ATOM 2838 N N . PRO A 1 378 ? 20.871 -16.952 -39.587 1.00 75.06 378 PRO A N 1
ATOM 2839 C CA . PRO A 1 378 ? 20.499 -16.063 -40.693 1.00 75.06 378 PRO A CA 1
ATOM 2840 C C . PRO A 1 378 ? 18.983 -15.896 -40.854 1.00 75.06 378 PRO A C 1
ATOM 2842 O O . PRO A 1 378 ? 18.534 -14.848 -41.301 1.00 75.06 378 PRO A O 1
ATOM 2845 N N . ASP A 1 379 ? 18.196 -16.876 -40.410 1.00 79.06 379 ASP A N 1
ATOM 2846 C CA . ASP A 1 379 ? 16.737 -16.872 -40.544 1.00 79.06 379 ASP A CA 1
ATOM 2847 C C . ASP A 1 379 ? 16.019 -15.964 -39.524 1.00 79.06 379 ASP A C 1
ATOM 2849 O O . ASP A 1 379 ? 14.825 -15.691 -39.673 1.00 79.06 379 ASP A O 1
ATOM 2853 N N . VAL A 1 380 ? 16.719 -15.508 -38.473 1.00 73.69 380 VAL A N 1
ATOM 2854 C CA . VAL A 1 380 ? 16.139 -14.672 -37.402 1.00 73.69 380 VAL A CA 1
ATOM 2855 C C . VAL A 1 380 ? 15.943 -13.230 -37.865 1.00 73.69 380 VAL A C 1
ATOM 2857 O O . VAL A 1 380 ? 14.968 -12.582 -37.486 1.00 73.69 380 VAL A O 1
ATOM 2860 N N . LEU A 1 381 ? 16.839 -12.735 -38.717 1.00 69.19 381 LEU A N 1
ATOM 2861 C CA . LEU A 1 381 ? 16.755 -11.401 -39.298 1.00 69.19 381 LEU A CA 1
ATOM 2862 C C . LEU A 1 381 ? 16.158 -11.511 -40.695 1.00 69.19 381 LEU A C 1
ATOM 2864 O O . LEU A 1 381 ? 16.865 -11.665 -41.687 1.00 69.19 381 LEU A O 1
ATOM 2868 N N . LYS A 1 382 ? 14.830 -11.414 -40.775 1.00 71.88 382 LYS A N 1
ATOM 2869 C CA . LYS A 1 382 ? 14.128 -11.221 -42.048 1.00 71.88 382 LYS A CA 1
ATOM 2870 C C . LYS A 1 382 ? 14.291 -9.770 -42.497 1.00 71.88 382 LYS A C 1
ATOM 2872 O O . LYS A 1 382 ? 13.344 -8.997 -42.448 1.00 71.88 382 LYS A O 1
ATOM 2877 N N . LEU A 1 383 ? 15.514 -9.402 -42.858 1.00 71.69 383 LEU A N 1
ATOM 2878 C CA . LEU A 1 383 ? 15.795 -8.133 -43.513 1.00 71.69 383 LEU A CA 1
ATOM 2879 C C . LEU A 1 383 ? 15.353 -8.274 -44.964 1.00 71.69 383 LEU A C 1
ATOM 2881 O O . LEU A 1 383 ? 15.819 -9.181 -45.659 1.00 71.69 383 LEU A O 1
ATOM 2885 N N . ASP A 1 384 ? 14.444 -7.415 -45.411 1.00 79.12 384 ASP A N 1
ATOM 2886 C CA . ASP A 1 384 ? 14.136 -7.333 -46.831 1.00 79.12 384 ASP A CA 1
ATOM 2887 C C . ASP A 1 384 ? 15.371 -6.756 -47.549 1.00 79.12 384 ASP A C 1
ATOM 2889 O O . ASP A 1 384 ? 15.777 -5.624 -47.255 1.00 79.12 384 ASP A O 1
ATOM 2893 N N . PRO A 1 385 ? 16.022 -7.512 -48.454 1.00 78.81 385 PRO A N 1
ATOM 2894 C CA . PRO A 1 385 ? 17.184 -7.012 -49.178 1.00 78.81 385 PRO A CA 1
ATOM 2895 C C . PRO A 1 385 ? 16.876 -5.737 -49.976 1.00 78.81 385 PRO A C 1
ATOM 2897 O O . PRO A 1 385 ? 17.787 -4.936 -50.191 1.00 78.81 385 PRO A O 1
ATOM 2900 N N . GLU A 1 386 ? 15.621 -5.516 -50.391 1.00 82.38 386 GLU A N 1
ATOM 2901 C CA . GLU A 1 386 ? 15.223 -4.284 -51.079 1.00 82.38 386 GLU A CA 1
ATOM 2902 C C . GLU A 1 386 ? 15.215 -3.072 -50.137 1.00 82.38 386 GLU A C 1
ATOM 2904 O O . GLU A 1 386 ? 15.672 -1.997 -50.531 1.00 82.38 386 GLU A O 1
ATOM 2909 N N . GLU A 1 387 ? 14.778 -3.234 -48.884 1.00 79.06 387 GLU A N 1
ATOM 2910 C CA . GLU A 1 387 ? 14.786 -2.155 -47.885 1.00 79.06 387 GLU A CA 1
ATOM 2911 C C . GLU A 1 387 ? 16.210 -1.774 -47.475 1.00 79.06 387 GLU A C 1
ATOM 2913 O O . GLU A 1 387 ? 16.531 -0.585 -47.401 1.00 79.06 387 GLU A O 1
ATOM 2918 N N . VAL A 1 388 ? 17.089 -2.764 -47.279 1.00 78.19 388 VAL A N 1
ATOM 2919 C CA . VAL A 1 388 ? 18.514 -2.527 -46.989 1.00 78.19 388 VAL A CA 1
ATOM 2920 C C . VAL A 1 388 ? 19.162 -1.752 -48.138 1.00 78.19 388 VAL A C 1
ATOM 2922 O O . VAL A 1 388 ? 19.785 -0.715 -47.911 1.00 78.19 388 VAL A O 1
ATOM 2925 N N . ALA A 1 389 ? 18.965 -2.203 -49.381 1.00 81.81 389 ALA A N 1
ATOM 2926 C CA . ALA A 1 389 ? 19.515 -1.536 -50.558 1.00 81.81 389 ALA A CA 1
ATOM 2927 C C . ALA A 1 389 ? 18.952 -0.115 -50.737 1.00 81.81 389 ALA A C 1
ATOM 2929 O O . ALA A 1 389 ? 19.689 0.801 -51.107 1.00 81.81 389 ALA A O 1
ATOM 2930 N N . ALA A 1 390 ? 17.664 0.100 -50.448 1.00 83.56 390 ALA A N 1
ATOM 2931 C CA . ALA A 1 390 ? 17.042 1.420 -50.491 1.00 83.56 390 ALA A CA 1
ATOM 2932 C C . ALA A 1 390 ? 17.602 2.361 -49.411 1.00 83.56 390 ALA A C 1
ATOM 2934 O O . ALA A 1 390 ? 17.879 3.526 -49.707 1.00 83.56 390 ALA A O 1
ATOM 2935 N N . GLN A 1 391 ? 17.818 1.872 -48.184 1.00 77.06 391 GLN A N 1
ATOM 2936 C CA . GLN A 1 391 ? 18.454 2.641 -47.110 1.00 77.06 391 GLN A CA 1
ATOM 2937 C C . GLN A 1 391 ? 19.909 2.990 -47.448 1.00 77.06 391 GLN A C 1
ATOM 2939 O O . GLN A 1 391 ? 20.316 4.141 -47.276 1.00 77.06 391 GLN A O 1
ATOM 2944 N N . GLU A 1 392 ? 20.689 2.042 -47.974 1.00 78.25 392 GLU A N 1
ATOM 2945 C CA . GLU A 1 392 ? 22.064 2.287 -48.425 1.00 78.25 392 GLU A CA 1
ATOM 2946 C C . GLU A 1 392 ? 22.114 3.302 -49.572 1.00 78.25 392 GLU A C 1
ATOM 2948 O O . GLU A 1 392 ? 22.925 4.228 -49.536 1.00 78.25 392 GLU A O 1
ATOM 2953 N N . ALA A 1 393 ? 21.208 3.197 -50.548 1.00 81.38 393 ALA A N 1
ATOM 2954 C CA . ALA A 1 393 ? 21.088 4.163 -51.636 1.00 81.38 393 ALA A CA 1
ATOM 2955 C C . ALA A 1 393 ? 20.689 5.558 -51.126 1.00 81.38 393 ALA A C 1
ATOM 2957 O O . ALA A 1 393 ? 21.257 6.560 -51.562 1.00 81.38 393 ALA A O 1
ATOM 2958 N N . ALA A 1 394 ? 19.762 5.644 -50.166 1.00 79.50 394 ALA A N 1
ATOM 2959 C CA . ALA A 1 394 ? 19.380 6.902 -49.527 1.00 79.50 394 ALA A CA 1
ATOM 2960 C C . ALA A 1 394 ? 20.545 7.515 -48.733 1.00 79.50 394 ALA A C 1
ATOM 2962 O O . ALA A 1 394 ? 20.757 8.728 -48.780 1.00 79.50 394 ALA A O 1
ATOM 2963 N N . ARG A 1 395 ? 21.346 6.687 -48.050 1.00 74.38 395 ARG A N 1
ATOM 2964 C CA . ARG A 1 395 ? 22.565 7.113 -47.351 1.00 74.38 395 ARG A CA 1
ATOM 2965 C C . ARG A 1 395 ? 23.612 7.623 -48.338 1.00 74.38 395 ARG A C 1
ATOM 2967 O O . ARG A 1 395 ? 24.127 8.715 -48.138 1.00 74.38 395 ARG A O 1
ATOM 2974 N N . ALA A 1 396 ? 23.860 6.896 -49.424 1.00 73.50 396 ALA A N 1
ATOM 2975 C CA . ALA A 1 396 ? 24.767 7.304 -50.496 1.00 73.50 396 ALA A CA 1
ATOM 2976 C C . ALA A 1 396 ? 24.288 8.559 -51.252 1.00 73.50 396 ALA A C 1
ATOM 2978 O O . ALA A 1 396 ? 25.095 9.277 -51.830 1.00 73.50 396 ALA A O 1
ATOM 2979 N N . ALA A 1 397 ? 22.983 8.845 -51.260 1.00 76.50 397 ALA A N 1
ATOM 2980 C CA . ALA A 1 397 ? 22.444 10.089 -51.807 1.00 76.50 397 ALA A CA 1
ATOM 2981 C C . ALA A 1 397 ? 22.569 11.269 -50.825 1.00 76.50 397 ALA A C 1
ATOM 2983 O O . ALA A 1 397 ? 22.774 12.405 -51.250 1.00 76.50 397 ALA A O 1
ATOM 2984 N N . ARG A 1 398 ? 22.420 11.013 -49.517 1.00 73.50 398 ARG A N 1
ATOM 2985 C CA . ARG A 1 398 ? 22.444 12.037 -48.459 1.00 73.50 398 ARG A CA 1
ATOM 2986 C C . ARG A 1 398 ? 23.859 12.440 -48.057 1.00 73.50 398 ARG A C 1
ATOM 2988 O O . ARG A 1 398 ? 24.109 13.614 -47.798 1.00 73.50 398 ARG A O 1
ATOM 2995 N N . PHE A 1 399 ? 24.767 11.477 -47.997 1.00 67.88 399 PHE A N 1
ATOM 2996 C CA . PHE A 1 399 ? 26.179 11.690 -47.728 1.00 67.88 399 PHE A CA 1
ATOM 2997 C C . PHE A 1 399 ? 26.911 11.547 -49.047 1.00 67.88 399 PHE A C 1
ATOM 2999 O O . PHE A 1 399 ? 26.792 10.510 -49.689 1.00 67.88 399 PHE A O 1
ATOM 3006 N N . LEU A 1 400 ? 27.640 12.583 -49.462 1.00 59.19 400 LEU A N 1
ATOM 3007 C CA . LEU A 1 400 ? 28.428 12.526 -50.685 1.00 59.19 400 LEU A CA 1
ATOM 3008 C C . LEU A 1 400 ? 29.440 11.384 -50.516 1.00 59.19 400 LEU A C 1
ATOM 3010 O O . LEU A 1 400 ? 30.316 11.503 -49.654 1.00 59.19 400 LEU A O 1
ATOM 3014 N N . PRO A 1 401 ? 29.349 10.277 -51.277 1.00 60.56 401 PRO A N 1
ATOM 3015 C CA . PRO A 1 401 ? 30.389 9.278 -51.242 1.00 60.56 401 PRO A CA 1
ATOM 3016 C C . PRO A 1 401 ? 31.579 9.953 -51.903 1.00 60.56 401 PRO A C 1
ATOM 3018 O O . PRO A 1 401 ? 31.668 10.046 -53.130 1.00 60.56 401 PRO A O 1
ATOM 3021 N N . PHE A 1 402 ? 32.483 10.497 -51.095 1.00 61.53 402 PHE A N 1
ATOM 3022 C CA . PHE A 1 402 ? 33.804 10.807 -51.588 1.00 61.53 402 PHE A CA 1
ATOM 3023 C C . PHE A 1 402 ? 34.399 9.460 -51.968 1.00 61.53 402 PHE A C 1
ATOM 3025 O O . PHE A 1 402 ? 34.894 8.716 -51.125 1.00 61.53 402 PHE A O 1
ATOM 3032 N N . ALA A 1 403 ? 34.305 9.123 -53.253 1.00 64.69 403 ALA A N 1
ATOM 3033 C CA . ALA A 1 403 ? 35.139 8.110 -53.860 1.00 64.69 403 ALA A CA 1
ATOM 3034 C C . ALA A 1 403 ? 36.568 8.654 -53.796 1.00 64.69 403 ALA A C 1
ATOM 3036 O O . ALA A 1 403 ? 37.078 9.209 -54.767 1.00 64.69 403 ALA A O 1
ATOM 3037 N N . LEU A 1 404 ? 37.164 8.599 -52.603 1.00 65.19 404 LEU A N 1
ATOM 3038 C CA . LEU A 1 404 ? 38.563 8.895 -52.390 1.00 65.19 404 LEU A CA 1
ATOM 3039 C C . LEU A 1 404 ? 39.303 7.829 -53.187 1.00 65.19 404 LEU A C 1
ATOM 3041 O O . LEU A 1 404 ? 39.180 6.643 -52.869 1.00 65.19 404 LEU A O 1
ATOM 3045 N N . PRO A 1 405 ? 40.019 8.215 -54.253 1.00 78.44 405 PRO A N 1
ATOM 3046 C CA . PRO A 1 405 ? 40.873 7.269 -54.935 1.00 78.44 405 PRO A CA 1
ATOM 3047 C C . PRO A 1 405 ? 41.820 6.671 -53.885 1.00 78.44 405 PRO A C 1
ATOM 3049 O O . PRO A 1 405 ? 42.315 7.430 -53.045 1.00 78.44 405 PRO A O 1
ATOM 3052 N N . PRO A 1 406 ? 42.046 5.349 -53.862 1.00 73.81 406 PRO A N 1
ATOM 3053 C CA . PRO A 1 406 ? 42.836 4.705 -52.812 1.00 73.81 406 PRO A CA 1
ATOM 3054 C C . PRO A 1 406 ? 44.243 5.310 -52.686 1.00 73.81 406 PRO A C 1
ATOM 3056 O O . PRO A 1 406 ? 44.799 5.367 -51.597 1.00 73.81 406 PRO A O 1
ATOM 3059 N N . GLU A 1 407 ? 44.788 5.850 -53.776 1.00 79.94 407 GLU A N 1
ATOM 3060 C CA . GLU A 1 407 ? 46.055 6.581 -53.815 1.00 79.94 407 GLU A CA 1
ATOM 3061 C C . GLU A 1 407 ? 46.048 7.946 -53.100 1.00 79.94 407 GLU A C 1
ATOM 3063 O O . GLU A 1 407 ? 47.110 8.529 -52.888 1.00 79.94 407 GLU A O 1
ATOM 3068 N N . ARG A 1 408 ? 44.875 8.478 -52.739 1.00 76.94 408 ARG A N 1
ATOM 3069 C CA . ARG A 1 408 ? 44.711 9.742 -52.000 1.00 76.94 408 ARG A CA 1
ATOM 3070 C C . ARG A 1 408 ? 44.448 9.545 -50.511 1.00 76.94 408 ARG A C 1
ATOM 3072 O O . ARG A 1 408 ? 44.353 10.537 -49.791 1.00 76.94 408 ARG A O 1
ATOM 3079 N N . LEU A 1 409 ? 44.340 8.300 -50.051 1.00 83.38 409 LEU A N 1
ATOM 3080 C CA . LEU A 1 409 ? 44.173 7.980 -48.642 1.00 83.38 409 LEU A CA 1
ATOM 3081 C C . LEU A 1 409 ? 45.539 7.637 -48.039 1.00 83.38 409 LEU A C 1
ATOM 3083 O O . LEU A 1 409 ? 46.172 6.649 -48.408 1.00 83.38 409 LEU A O 1
ATOM 3087 N N . LEU A 1 410 ? 46.013 8.487 -47.130 1.00 86.19 410 LEU A N 1
ATOM 3088 C CA . LEU A 1 410 ? 47.289 8.304 -46.444 1.00 86.19 410 LEU A CA 1
ATOM 3089 C C . LEU A 1 410 ? 47.038 7.782 -45.032 1.00 86.19 410 LEU A C 1
ATOM 3091 O O . LEU A 1 410 ? 46.467 8.482 -44.199 1.00 86.19 410 LEU A O 1
ATOM 3095 N N . TRP A 1 411 ? 47.501 6.565 -44.756 1.00 86.25 411 TRP A N 1
ATOM 3096 C CA . TRP A 1 411 ? 47.532 6.017 -43.403 1.00 86.25 411 TRP A CA 1
ATOM 3097 C C . TRP A 1 411 ? 48.776 6.531 -42.675 1.00 86.25 411 TRP A C 1
ATOM 3099 O O . TRP A 1 411 ? 49.896 6.424 -43.179 1.00 86.25 411 TRP A O 1
ATOM 3109 N N . VAL A 1 412 ? 48.581 7.115 -41.494 1.00 89.31 412 VAL A N 1
ATOM 3110 C CA . VAL A 1 412 ? 49.658 7.684 -40.671 1.00 89.31 412 VAL A CA 1
ATOM 3111 C C . VAL A 1 412 ? 49.843 6.816 -39.430 1.00 89.31 412 VAL A C 1
ATOM 3113 O O . VAL A 1 412 ? 49.476 7.191 -38.323 1.00 89.31 412 VAL A O 1
ATOM 3116 N N . ASP A 1 413 ? 50.390 5.623 -39.628 1.00 90.75 413 ASP A N 1
ATOM 3117 C CA . ASP A 1 413 ? 50.639 4.615 -38.587 1.00 90.75 413 ASP A CA 1
ATOM 3118 C C . ASP A 1 413 ? 52.127 4.508 -38.191 1.00 90.75 413 ASP A C 1
ATOM 3120 O O . ASP A 1 413 ? 52.510 3.693 -37.353 1.00 90.75 413 ASP A O 1
ATOM 3124 N N . GLY A 1 414 ? 52.986 5.365 -38.754 1.00 93.00 414 GLY A N 1
ATOM 3125 C CA . GLY A 1 414 ? 54.419 5.376 -38.474 1.00 93.00 414 GLY A CA 1
ATOM 3126 C C . GLY A 1 414 ? 55.164 6.570 -39.081 1.00 93.00 414 GLY A C 1
ATOM 3127 O O . GLY A 1 414 ? 54.564 7.421 -39.742 1.00 93.00 414 GLY A O 1
ATOM 3128 N N . PRO A 1 415 ? 56.496 6.647 -38.900 1.00 92.50 415 PRO A N 1
ATOM 3129 C CA . PRO A 1 415 ? 57.295 7.798 -39.331 1.00 92.50 415 PRO A CA 1
ATOM 3130 C C . PRO A 1 415 ? 57.295 8.000 -40.855 1.00 92.50 415 PRO A C 1
ATOM 3132 O O . PRO A 1 415 ? 57.359 9.135 -41.320 1.00 92.50 415 PRO A O 1
ATOM 3135 N N . ALA A 1 416 ? 57.183 6.920 -41.637 1.00 90.12 416 ALA A N 1
ATOM 3136 C CA . ALA A 1 416 ? 57.080 6.997 -43.094 1.00 90.12 416 ALA A CA 1
ATOM 3137 C C . ALA A 1 416 ? 55.726 7.572 -43.547 1.00 90.12 416 ALA A C 1
ATOM 3139 O O . ALA A 1 416 ? 55.698 8.473 -44.386 1.00 90.12 416 ALA A O 1
ATOM 3140 N N . GLY A 1 417 ? 54.621 7.109 -42.949 1.00 91.56 417 GLY A N 1
ATOM 3141 C CA . GLY A 1 417 ? 53.284 7.659 -43.190 1.00 91.56 417 GLY A CA 1
ATOM 3142 C C . GLY A 1 417 ? 53.183 9.123 -42.760 1.00 91.56 417 GLY A C 1
ATOM 3143 O O . GLY A 1 417 ? 52.646 9.947 -43.494 1.00 91.56 417 GLY A O 1
ATOM 3144 N N . LEU A 1 418 ? 53.803 9.482 -41.630 1.00 93.44 418 LEU A N 1
ATOM 3145 C CA . LEU A 1 418 ? 53.857 10.860 -41.138 1.00 93.44 418 LEU A CA 1
ATOM 3146 C C . LEU A 1 418 ? 54.626 11.784 -42.090 1.00 93.44 418 LEU A C 1
ATOM 3148 O O . LEU A 1 418 ? 54.171 12.891 -42.369 1.00 93.44 418 LEU A O 1
ATOM 3152 N N . ALA A 1 419 ? 55.764 11.333 -42.625 1.00 93.31 419 ALA A N 1
ATOM 3153 C CA . ALA A 1 419 ? 56.524 12.096 -43.612 1.00 93.31 419 ALA A CA 1
ATOM 3154 C C . ALA A 1 419 ? 55.741 12.286 -44.924 1.00 93.31 419 ALA A C 1
ATOM 3156 O O . ALA A 1 419 ? 55.749 13.381 -45.488 1.00 93.31 419 ALA A O 1
ATOM 3157 N N . ALA A 1 420 ? 55.031 11.251 -45.387 1.00 91.31 420 ALA A N 1
ATOM 3158 C CA . ALA A 1 420 ? 54.177 11.327 -46.572 1.00 91.31 420 ALA A CA 1
ATOM 3159 C C . ALA A 1 420 ? 52.985 12.277 -46.366 1.00 91.31 420 ALA A C 1
ATOM 3161 O O . ALA A 1 420 ? 52.703 13.102 -47.234 1.00 91.31 420 ALA A O 1
ATOM 3162 N N . ALA A 1 421 ? 52.335 12.219 -45.200 1.00 91.75 421 ALA A N 1
ATOM 3163 C CA . ALA A 1 421 ? 51.265 13.138 -44.831 1.00 91.75 421 ALA A CA 1
ATOM 3164 C C . ALA A 1 421 ? 51.767 14.583 -44.733 1.00 91.75 421 ALA A C 1
ATOM 3166 O O . ALA A 1 421 ? 51.147 15.477 -45.298 1.00 91.75 421 ALA A O 1
ATOM 3167 N N . ALA A 1 422 ? 52.920 14.825 -44.103 1.00 92.69 422 ALA A N 1
ATOM 3168 C CA . ALA A 1 422 ? 53.515 16.159 -44.021 1.00 92.69 422 ALA A CA 1
ATOM 3169 C C . ALA A 1 422 ? 53.847 16.733 -45.408 1.00 92.69 422 ALA A C 1
ATOM 3171 O O . ALA A 1 422 ? 53.549 17.895 -45.682 1.00 92.69 422 ALA A O 1
ATOM 3172 N N . ALA A 1 423 ? 54.415 15.914 -46.300 1.00 93.06 423 ALA A N 1
ATOM 3173 C CA . ALA A 1 423 ? 54.675 16.307 -47.681 1.00 93.06 423 ALA A CA 1
ATOM 3174 C C . ALA A 1 423 ? 53.373 16.662 -48.420 1.00 93.06 423 ALA A C 1
ATOM 3176 O O . ALA A 1 423 ? 53.292 17.733 -49.023 1.00 93.06 423 ALA A O 1
ATOM 3177 N N . ALA A 1 424 ? 52.342 15.816 -48.317 1.00 89.81 424 ALA A N 1
ATOM 3178 C CA . ALA A 1 424 ? 51.039 16.061 -48.931 1.00 89.81 424 ALA A CA 1
ATOM 3179 C C . ALA A 1 424 ? 50.365 17.335 -48.391 1.00 89.81 424 ALA A C 1
ATOM 3181 O O . ALA A 1 424 ? 49.864 18.137 -49.175 1.00 89.81 424 ALA A O 1
ATOM 3182 N N . LEU A 1 425 ? 50.415 17.561 -47.074 1.00 90.06 425 LEU A N 1
ATOM 3183 C CA . LEU A 1 425 ? 49.860 18.748 -46.419 1.00 90.06 425 LEU A CA 1
ATOM 3184 C C . LEU A 1 425 ? 50.607 20.028 -46.812 1.00 90.06 425 LEU A C 1
ATOM 3186 O O . LEU A 1 425 ? 49.975 21.050 -47.051 1.00 90.06 425 LEU A O 1
ATOM 3190 N N . SER A 1 426 ? 51.939 19.983 -46.927 1.00 92.50 426 SER A N 1
ATOM 3191 C CA . SER A 1 426 ? 52.738 21.152 -47.331 1.00 92.50 426 SER A CA 1
ATOM 3192 C C . SER A 1 426 ? 52.483 21.609 -48.770 1.00 92.50 426 SER A C 1
ATOM 3194 O O . SER A 1 426 ? 52.714 22.773 -49.090 1.00 92.50 426 SER A O 1
ATOM 3196 N N . GLY A 1 427 ? 52.013 20.701 -49.631 1.00 87.50 427 GLY A N 1
ATOM 3197 C CA . GLY A 1 427 ? 51.651 20.989 -51.017 1.00 87.50 427 GLY A CA 1
ATOM 3198 C C . GLY A 1 427 ? 50.165 21.284 -51.229 1.00 87.50 427 GLY A C 1
ATOM 3199 O O . GLY A 1 427 ? 49.760 21.481 -52.372 1.00 87.50 427 GLY A O 1
ATOM 3200 N N . ALA A 1 428 ? 49.348 21.268 -50.173 1.00 88.62 428 ALA A N 1
ATOM 3201 C CA . ALA A 1 428 ? 47.913 21.485 -50.276 1.00 88.62 428 ALA A CA 1
ATOM 3202 C C . ALA A 1 428 ? 47.576 22.980 -50.180 1.00 88.62 428 ALA A C 1
ATOM 3204 O O . ALA A 1 428 ? 47.895 23.637 -49.193 1.00 88.62 428 ALA A O 1
ATOM 3205 N N . ASP A 1 429 ? 46.871 23.505 -51.185 1.00 89.19 429 ASP A N 1
ATOM 3206 C CA . ASP A 1 429 ? 46.416 24.903 -51.197 1.00 89.19 429 ASP A CA 1
ATOM 3207 C C . ASP A 1 429 ? 45.251 25.158 -50.222 1.00 89.19 429 ASP A C 1
ATOM 3209 O O . ASP A 1 429 ? 45.039 26.282 -49.766 1.00 89.19 429 ASP A O 1
ATOM 3213 N N . ILE A 1 430 ? 44.468 24.116 -49.916 1.00 85.69 430 ILE A N 1
ATOM 3214 C CA . ILE A 1 430 ? 43.309 24.162 -49.019 1.00 85.69 430 ILE A CA 1
ATOM 3215 C C . ILE A 1 430 ? 43.352 22.932 -48.118 1.00 85.69 430 ILE A C 1
ATOM 3217 O O . ILE A 1 430 ? 43.461 21.804 -48.600 1.00 85.69 430 ILE A O 1
ATOM 3221 N N . LEU A 1 431 ? 43.213 23.157 -46.813 1.00 84.38 431 LEU A N 1
ATOM 3222 C CA . LEU A 1 431 ? 43.096 22.104 -45.815 1.00 84.38 431 LEU A CA 1
ATOM 3223 C C . LEU A 1 431 ? 41.665 22.072 -45.271 1.00 84.38 431 LEU A C 1
ATOM 3225 O O . LEU A 1 431 ? 41.225 23.019 -44.622 1.00 84.38 431 LEU A O 1
ATOM 3229 N N . GLY A 1 432 ? 40.950 20.980 -45.535 1.00 78.06 432 GLY A N 1
ATOM 3230 C CA . GLY A 1 432 ? 39.719 20.642 -44.828 1.00 78.06 432 GLY A CA 1
ATOM 3231 C C . GLY A 1 432 ? 40.061 19.720 -43.667 1.00 78.06 432 GLY A C 1
ATOM 3232 O O . GLY A 1 432 ? 40.689 18.685 -43.879 1.00 78.06 432 GLY A O 1
ATOM 3233 N N . ILE A 1 433 ? 39.685 20.102 -42.451 1.00 77.06 433 ILE A N 1
ATOM 3234 C CA . ILE A 1 433 ? 39.778 19.223 -41.288 1.00 77.06 433 ILE A CA 1
ATOM 3235 C C . ILE A 1 433 ? 38.374 18.681 -41.075 1.00 77.06 433 ILE A C 1
ATOM 3237 O O . ILE A 1 433 ? 37.492 19.422 -40.645 1.00 77.06 433 ILE A O 1
ATOM 3241 N N . ASP A 1 434 ? 38.174 17.414 -41.424 1.00 69.75 434 ASP A N 1
ATOM 3242 C CA . ASP A 1 434 ? 37.001 16.684 -40.969 1.00 69.75 434 ASP A CA 1
ATOM 3243 C C . ASP A 1 434 ? 37.295 16.259 -39.534 1.00 69.75 434 ASP A C 1
ATOM 3245 O O . ASP A 1 434 ? 38.131 15.392 -39.272 1.00 69.75 434 ASP A O 1
ATOM 3249 N N . VAL A 1 435 ? 36.725 16.993 -38.588 1.00 61.56 435 VAL A N 1
ATOM 3250 C CA . VAL A 1 435 ? 36.714 16.557 -37.200 1.00 61.56 435 VAL A CA 1
ATOM 3251 C C . VAL A 1 435 ? 35.556 15.585 -37.162 1.00 61.56 435 VAL A C 1
ATOM 3253 O O . VAL A 1 435 ? 34.428 16.040 -37.348 1.00 61.56 435 VAL A O 1
ATOM 3256 N N . ASP A 1 436 ? 35.827 14.287 -36.968 1.00 53.28 436 ASP A N 1
ATOM 3257 C CA . ASP A 1 436 ? 34.773 13.335 -36.621 1.00 53.28 436 ASP A CA 1
ATOM 3258 C C . ASP A 1 436 ? 33.923 14.041 -35.578 1.00 53.28 436 ASP A C 1
ATOM 3260 O O . ASP A 1 436 ? 34.405 14.384 -34.491 1.00 53.28 436 ASP A O 1
ATOM 3264 N N . GLY A 1 437 ? 32.685 14.344 -35.954 1.00 45.12 437 GLY A N 1
ATOM 3265 C CA . GLY A 1 437 ? 31.695 14.764 -35.004 1.00 45.12 437 GLY A CA 1
ATOM 3266 C C . GLY A 1 437 ? 31.506 13.574 -34.081 1.00 45.12 437 GLY A C 1
ATOM 3267 O O . GLY A 1 437 ? 30.543 12.831 -34.221 1.00 45.12 437 GLY A O 1
ATOM 3268 N N . SER A 1 438 ? 32.364 13.425 -33.062 1.00 42.50 438 SER A N 1
ATOM 3269 C CA . SER A 1 438 ? 31.782 13.285 -31.747 1.00 42.50 438 SER A CA 1
ATOM 3270 C C . SER A 1 438 ? 30.840 14.467 -31.717 1.00 42.50 438 SER A C 1
ATOM 3272 O O . SER A 1 438 ? 31.293 15.613 -31.647 1.00 42.50 438 SER A O 1
ATOM 3274 N N . GLU A 1 439 ? 29.559 14.205 -31.959 1.00 46.69 439 GLU A N 1
ATOM 3275 C CA . GLU A 1 439 ? 28.504 15.030 -31.430 1.00 46.69 439 GLU A CA 1
ATOM 3276 C C . GLU A 1 439 ? 28.939 15.176 -29.977 1.00 46.69 439 GLU A C 1
ATOM 3278 O O . GLU A 1 439 ? 28.746 14.301 -29.136 1.00 46.69 439 GLU A O 1
ATOM 3283 N N . ARG A 1 440 ? 29.689 16.250 -29.701 1.00 45.72 440 ARG A N 1
ATOM 3284 C CA . ARG A 1 440 ? 29.612 16.904 -28.431 1.00 45.72 440 ARG A CA 1
ATOM 3285 C C . ARG A 1 440 ? 28.133 17.184 -28.461 1.00 45.72 440 ARG A C 1
ATOM 3287 O O . ARG A 1 440 ? 27.669 18.011 -29.244 1.00 45.72 440 ARG A O 1
ATOM 3294 N N . GLU A 1 441 ? 27.392 16.304 -27.799 1.00 49.78 441 GLU A N 1
ATOM 3295 C CA . GLU A 1 441 ? 26.126 16.644 -27.223 1.00 49.78 441 GLU A CA 1
ATOM 3296 C C . GLU A 1 441 ? 26.487 17.912 -26.453 1.00 49.78 441 GLU A C 1
ATOM 3298 O O . GLU A 1 441 ? 26.870 17.880 -25.285 1.00 49.78 441 GLU A O 1
ATOM 3303 N N . ASP A 1 442 ? 26.466 19.045 -27.157 1.00 45.12 442 ASP A N 1
ATOM 3304 C CA . ASP A 1 442 ? 26.024 20.306 -26.635 1.00 45.12 442 ASP A CA 1
ATOM 3305 C C . ASP A 1 442 ? 24.606 19.950 -26.230 1.00 45.12 442 ASP A C 1
ATOM 3307 O O . ASP A 1 442 ? 23.639 20.123 -26.972 1.00 45.12 442 ASP A O 1
ATOM 3311 N N . SER A 1 443 ? 24.549 19.262 -25.085 1.00 45.19 443 SER A N 1
ATOM 3312 C CA . SER A 1 443 ? 23.417 19.116 -24.229 1.00 45.19 443 SER A CA 1
ATOM 3313 C C . SER A 1 443 ? 22.789 20.472 -24.335 1.00 45.19 443 SER A C 1
ATOM 3315 O O . SER A 1 443 ? 23.412 21.461 -23.928 1.00 45.19 443 SER A O 1
ATOM 3317 N N . GLU A 1 444 ? 21.624 20.518 -24.981 1.00 46.12 444 GLU A N 1
ATOM 3318 C CA . GLU A 1 444 ? 20.695 21.595 -24.756 1.00 46.12 444 GLU A CA 1
ATOM 3319 C C . GLU A 1 444 ? 20.841 21.887 -23.275 1.00 46.12 444 GLU A C 1
ATOM 3321 O O . GLU A 1 444 ? 20.658 20.989 -22.443 1.00 46.12 444 GLU A O 1
ATOM 3326 N N . GLU A 1 445 ? 21.330 23.086 -22.969 1.00 47.25 445 GLU A N 1
ATOM 3327 C CA . GLU A 1 445 ? 21.198 23.678 -21.662 1.00 47.25 445 GLU A CA 1
ATOM 3328 C C . GLU A 1 445 ? 19.692 23.720 -21.438 1.00 47.25 445 GLU A C 1
ATOM 3330 O O . GLU A 1 445 ? 19.006 24.719 -21.654 1.00 47.25 445 GLU A O 1
ATOM 3335 N N . HIS A 1 446 ? 19.158 22.565 -21.053 1.00 43.03 446 HIS A N 1
ATOM 3336 C CA . HIS A 1 446 ? 17.912 22.402 -20.387 1.00 43.03 446 HIS A CA 1
ATOM 3337 C C . HIS A 1 446 ? 18.193 23.131 -19.089 1.00 43.03 446 HIS A C 1
ATOM 3339 O O . HIS A 1 446 ? 18.646 22.572 -18.094 1.00 43.03 446 HIS A O 1
ATOM 3345 N N . SER A 1 447 ? 17.943 24.436 -19.144 1.00 45.62 447 SER A N 1
ATOM 3346 C CA . SER A 1 447 ? 17.662 25.303 -18.016 1.00 45.62 447 SER A CA 1
ATOM 3347 C C . SER A 1 447 ? 16.354 24.826 -17.370 1.00 45.62 447 SER A C 1
ATOM 3349 O O . SER A 1 447 ? 15.422 25.592 -17.161 1.00 45.62 447 SER A O 1
ATOM 3351 N N . GLY A 1 448 ? 16.248 23.522 -17.118 1.00 42.12 448 GLY A N 1
ATOM 3352 C CA . GLY A 1 448 ? 15.375 22.957 -16.128 1.00 42.12 448 GLY A CA 1
ATOM 3353 C C . GLY A 1 448 ? 16.127 23.139 -14.830 1.00 42.12 448 GLY A C 1
ATOM 3354 O O . GLY A 1 448 ? 17.194 22.565 -14.638 1.00 42.12 448 GLY A O 1
ATOM 3355 N N . SER A 1 449 ? 15.592 24.000 -13.978 1.00 43.19 449 SER A N 1
ATOM 3356 C CA . SER A 1 449 ? 15.905 24.074 -12.561 1.00 43.19 449 SER A CA 1
ATOM 3357 C C . SER A 1 449 ? 15.932 22.661 -11.968 1.00 43.19 449 SER A C 1
ATOM 3359 O O . SER A 1 449 ? 14.891 22.114 -11.602 1.00 43.19 449 SER A O 1
ATOM 3361 N N . GLY A 1 450 ? 17.116 22.054 -11.953 1.00 40.38 450 GLY A N 1
ATOM 3362 C CA . GLY A 1 450 ? 17.390 20.795 -11.290 1.00 40.38 450 GLY A CA 1
ATOM 3363 C C . GLY A 1 450 ? 17.437 21.064 -9.802 1.00 40.38 450 GLY A C 1
ATOM 3364 O O . GLY A 1 450 ? 18.456 21.510 -9.279 1.00 40.38 450 GLY A O 1
ATOM 3365 N N . ASP A 1 451 ? 16.299 20.831 -9.161 1.00 49.94 451 ASP A N 1
ATOM 3366 C CA . ASP A 1 451 ? 16.223 20.471 -7.756 1.00 49.94 451 ASP A CA 1
ATOM 3367 C C . ASP A 1 451 ? 17.188 19.295 -7.554 1.00 49.94 451 ASP A C 1
ATOM 3369 O O . ASP A 1 451 ? 17.027 18.222 -8.145 1.00 49.94 451 ASP A O 1
ATOM 3373 N N . SER A 1 452 ? 18.282 19.555 -6.845 1.00 44.91 452 SER A N 1
ATOM 3374 C CA . SER A 1 452 ? 19.325 18.579 -6.576 1.00 44.91 452 SER A CA 1
ATOM 3375 C C . SER A 1 452 ? 18.812 17.602 -5.523 1.00 44.91 452 SER A C 1
ATOM 3377 O O . SER A 1 452 ? 19.071 17.770 -4.332 1.00 44.91 452 SER A O 1
ATOM 3379 N N . GLU A 1 453 ? 18.078 16.581 -5.947 1.00 43.16 453 GLU A N 1
ATOM 3380 C CA . GLU A 1 453 ? 17.949 15.377 -5.137 1.00 43.16 453 GLU A CA 1
ATOM 3381 C C . GLU A 1 453 ? 19.268 14.610 -5.252 1.00 43.16 453 GLU A C 1
ATOM 3383 O O . GLU A 1 453 ? 19.580 14.005 -6.278 1.00 43.16 453 GLU A O 1
ATOM 3388 N N . GLU A 1 454 ? 20.072 14.755 -4.195 1.00 45.34 454 GLU A N 1
ATOM 3389 C CA . GLU A 1 454 ? 21.116 13.836 -3.746 1.00 45.34 454 GLU A CA 1
ATOM 3390 C C . GLU A 1 454 ? 20.972 12.446 -4.373 1.00 45.34 454 GLU A C 1
ATOM 3392 O O . GLU A 1 454 ? 20.167 11.609 -3.964 1.00 45.34 454 GLU A O 1
ATOM 3397 N N . SER A 1 455 ? 21.806 12.183 -5.373 1.00 43.31 455 SER A N 1
ATOM 3398 C CA . SER A 1 455 ? 22.180 10.830 -5.733 1.00 43.31 455 SER A CA 1
ATOM 3399 C C . SER A 1 455 ? 22.972 10.260 -4.561 1.00 43.31 455 SER A C 1
ATOM 3401 O O . SER A 1 455 ? 24.189 10.429 -4.491 1.00 43.31 455 SER A O 1
ATOM 3403 N N . GLU A 1 456 ? 22.268 9.624 -3.625 1.00 44.44 456 GLU A N 1
ATOM 3404 C CA . GLU A 1 456 ? 22.872 8.708 -2.669 1.00 44.44 456 GLU A CA 1
ATOM 3405 C C . GLU A 1 456 ? 23.546 7.584 -3.463 1.00 44.44 456 GLU A C 1
ATOM 3407 O O . GLU A 1 456 ? 22.923 6.650 -3.980 1.00 44.44 456 GLU A O 1
ATOM 3412 N N . GLU A 1 457 ? 24.852 7.755 -3.602 1.00 46.72 457 GLU A N 1
ATOM 3413 C CA . GLU A 1 457 ? 25.853 6.775 -3.969 1.00 46.72 457 GLU A CA 1
ATOM 3414 C C . GLU A 1 457 ? 25.822 5.638 -2.940 1.00 46.72 457 GLU A C 1
ATOM 3416 O O . GLU A 1 457 ? 26.625 5.564 -2.014 1.00 46.72 457 GLU A O 1
ATOM 3421 N N . TRP A 1 458 ? 24.848 4.739 -3.072 1.00 49.41 458 TRP A N 1
ATOM 3422 C CA . TRP A 1 458 ? 24.901 3.453 -2.394 1.00 49.41 458 TRP A CA 1
ATOM 3423 C C . TRP A 1 458 ? 25.886 2.572 -3.155 1.00 49.41 458 TRP A C 1
ATOM 3425 O O . TRP A 1 458 ? 25.525 1.839 -4.076 1.00 49.41 458 TRP A O 1
ATOM 3435 N N . GLY A 1 459 ? 27.157 2.706 -2.775 1.00 41.78 459 GLY A N 1
ATOM 3436 C CA . GLY A 1 459 ? 28.185 1.723 -3.058 1.00 41.78 459 GLY A CA 1
ATOM 3437 C C . GLY A 1 459 ? 27.764 0.382 -2.466 1.00 41.78 459 GLY A C 1
ATOM 3438 O O . GLY A 1 459 ? 27.788 0.189 -1.252 1.00 41.78 459 GLY A O 1
ATOM 3439 N N . GLU A 1 460 ? 27.382 -0.548 -3.335 1.00 44.66 460 GLU A N 1
ATOM 3440 C CA . GLU A 1 460 ? 27.377 -1.977 -3.036 1.00 44.66 460 GLU A CA 1
ATOM 3441 C C . GLU A 1 460 ? 28.843 -2.419 -2.920 1.00 44.66 460 GLU A C 1
ATOM 3443 O O . GLU A 1 460 ? 29.457 -2.923 -3.856 1.00 44.66 460 GLU A O 1
ATOM 3448 N N . GLY A 1 461 ? 29.434 -2.137 -1.758 1.00 40.62 461 GLY A N 1
ATOM 3449 C CA . GLY A 1 461 ? 30.636 -2.798 -1.280 1.00 40.62 461 GLY A CA 1
ATOM 3450 C C . GLY A 1 461 ? 30.253 -4.164 -0.729 1.00 40.62 461 GLY A C 1
ATOM 3451 O O . GLY A 1 461 ? 30.185 -4.343 0.482 1.00 40.62 461 GLY A O 1
ATOM 3452 N N . GLU A 1 462 ? 29.983 -5.120 -1.615 1.00 42.88 462 GLU A N 1
ATOM 3453 C CA . GLU A 1 462 ? 30.124 -6.535 -1.275 1.00 42.88 462 GLU A CA 1
ATOM 3454 C C . GLU A 1 462 ? 31.631 -6.824 -1.227 1.00 42.88 462 GLU A C 1
ATOM 3456 O O . GLU A 1 462 ? 32.248 -7.234 -2.207 1.00 42.88 462 GLU A O 1
ATOM 3461 N N . SER A 1 463 ? 32.259 -6.510 -0.091 1.00 41.94 463 SER A N 1
ATOM 3462 C CA . SER A 1 463 ? 33.551 -7.089 0.250 1.00 41.94 463 SER A CA 1
ATOM 3463 C C . SER A 1 463 ? 33.303 -8.554 0.581 1.00 41.94 463 SER A C 1
ATOM 3465 O O . SER A 1 463 ? 32.768 -8.874 1.643 1.00 41.94 463 SER A O 1
ATOM 3467 N N . GLU A 1 464 ? 33.660 -9.428 -0.353 1.00 43.44 464 GLU A N 1
ATOM 3468 C CA . GLU A 1 464 ? 33.941 -10.827 -0.065 1.00 43.44 464 GLU A CA 1
ATOM 3469 C C . GLU A 1 464 ? 35.045 -10.848 1.001 1.00 43.44 464 GLU A C 1
ATOM 3471 O O . GLU A 1 464 ? 36.214 -10.574 0.737 1.00 43.44 464 GLU A O 1
ATOM 3476 N N . GLU A 1 465 ? 34.632 -11.058 2.248 1.00 44.62 465 GLU A N 1
ATOM 3477 C CA . GLU A 1 465 ? 35.515 -11.309 3.375 1.00 44.62 465 GLU A CA 1
ATOM 3478 C C . GLU A 1 465 ? 36.109 -12.707 3.146 1.00 44.62 465 GLU A C 1
ATOM 3480 O O . GLU A 1 465 ? 35.520 -13.732 3.496 1.00 44.62 465 GLU A O 1
ATOM 3485 N N . GLU A 1 466 ? 37.245 -12.748 2.445 1.00 44.97 466 GLU A N 1
ATOM 3486 C CA . GLU A 1 466 ? 38.141 -13.898 2.427 1.00 44.97 466 GLU A CA 1
ATOM 3487 C C . GLU A 1 466 ? 38.559 -14.167 3.876 1.00 44.97 466 GLU A C 1
ATOM 3489 O O . GLU A 1 466 ? 39.411 -13.491 4.450 1.00 44.97 466 GLU A O 1
ATOM 3494 N N . GLY A 1 467 ? 37.890 -15.136 4.500 1.00 42.56 467 GLY A N 1
ATOM 3495 C CA . GLY A 1 467 ? 38.297 -15.687 5.779 1.00 42.56 467 GLY A CA 1
ATOM 3496 C C . GLY A 1 467 ? 39.636 -16.395 5.619 1.00 42.56 467 GLY A C 1
ATOM 3497 O O . GLY A 1 467 ? 39.681 -17.556 5.206 1.00 42.56 467 GLY A O 1
ATOM 3498 N N . ASP A 1 468 ? 40.710 -15.694 5.971 1.00 44.16 468 ASP A N 1
ATOM 3499 C CA . ASP A 1 468 ? 42.009 -16.279 6.271 1.00 44.16 468 ASP A CA 1
ATOM 3500 C C . ASP A 1 468 ? 41.839 -17.276 7.425 1.00 44.16 468 ASP A C 1
ATOM 3502 O O . ASP A 1 468 ? 41.707 -16.925 8.599 1.00 44.16 468 ASP A O 1
ATOM 3506 N N . ALA A 1 469 ? 41.802 -18.559 7.074 1.00 48.12 469 ALA A N 1
ATOM 3507 C CA . ALA A 1 469 ? 41.906 -19.647 8.026 1.00 48.12 469 ALA A CA 1
ATOM 3508 C C . ALA A 1 469 ? 43.357 -19.724 8.521 1.00 48.12 469 ALA A C 1
ATOM 3510 O O . ALA A 1 469 ? 44.200 -20.411 7.938 1.00 48.12 469 ALA A O 1
ATOM 3511 N N . GLU A 1 470 ? 43.641 -19.020 9.616 1.00 46.16 470 GLU A N 1
ATOM 3512 C CA . GLU A 1 470 ? 44.823 -19.248 10.444 1.00 46.16 470 GLU A CA 1
ATOM 3513 C C . GLU A 1 470 ? 44.771 -20.678 11.008 1.00 46.16 470 GLU A C 1
ATOM 3515 O O . GLU A 1 470 ? 44.117 -20.986 12.004 1.00 46.16 470 GLU A O 1
ATOM 3520 N N . SER A 1 471 ? 45.456 -21.587 10.319 1.00 43.72 471 SER A N 1
ATOM 3521 C CA . SER A 1 471 ? 45.778 -22.928 10.797 1.00 43.72 471 SER A CA 1
ATOM 3522 C C . SER A 1 471 ? 46.978 -22.846 11.748 1.00 43.72 471 SER A C 1
ATOM 3524 O O . SER A 1 471 ? 48.094 -23.226 11.387 1.00 43.72 471 SER A O 1
ATOM 3526 N N . GLU A 1 472 ? 46.757 -22.380 12.976 1.00 51.28 472 GLU A N 1
ATOM 3527 C CA . GLU A 1 472 ? 47.664 -22.671 14.088 1.00 51.28 472 GLU A CA 1
ATOM 3528 C C . GLU A 1 472 ? 47.336 -24.060 14.648 1.00 51.28 472 GLU A C 1
ATOM 3530 O O . GLU A 1 472 ? 46.383 -24.266 15.397 1.00 51.28 472 GLU A O 1
ATOM 3535 N N . GLY A 1 473 ? 48.134 -25.039 14.228 1.00 47.53 473 GLY A N 1
ATOM 3536 C CA . GLY A 1 473 ? 48.135 -26.398 14.755 1.00 47.53 473 GLY A CA 1
ATOM 3537 C C . GLY A 1 473 ? 49.550 -26.803 15.140 1.00 47.53 473 GLY A C 1
ATOM 3538 O O . GLY A 1 473 ? 50.127 -27.698 14.527 1.00 47.53 473 GLY A O 1
ATOM 3539 N N . GLU A 1 474 ? 50.128 -26.114 16.125 1.00 47.19 474 GLU A N 1
ATOM 3540 C CA . GLU A 1 474 ? 51.271 -26.634 16.868 1.00 47.19 474 GLU A CA 1
ATOM 3541 C C . GLU A 1 474 ? 50.789 -27.657 17.900 1.00 47.19 474 GLU A C 1
ATOM 3543 O O . GLU A 1 474 ? 49.950 -27.362 18.749 1.00 47.19 474 GLU A O 1
ATOM 3548 N N . GLY A 1 475 ? 51.420 -28.830 17.885 1.00 42.75 475 GLY A N 1
ATOM 3549 C CA . GLY A 1 475 ? 51.801 -29.477 19.134 1.00 42.75 475 GLY A CA 1
ATOM 3550 C C . GLY A 1 475 ? 51.306 -30.901 19.347 1.00 42.75 475 GLY A C 1
ATOM 3551 O O . GLY A 1 475 ? 50.108 -31.150 19.428 1.00 42.75 475 GLY A O 1
ATOM 3552 N N . ASN A 1 476 ? 52.296 -31.756 19.627 1.00 40.59 476 ASN A N 1
ATOM 3553 C CA . ASN A 1 476 ? 52.223 -33.024 20.356 1.00 40.59 476 ASN A CA 1
ATOM 3554 C C . ASN A 1 476 ? 51.658 -34.241 19.595 1.00 40.59 476 ASN A C 1
ATOM 3556 O O . ASN A 1 476 ? 50.679 -34.155 18.873 1.00 40.59 476 ASN A O 1
ATOM 3560 N N . ASP A 1 477 ? 52.193 -35.451 19.724 1.00 45.91 477 ASP A N 1
ATOM 3561 C CA . ASP A 1 477 ? 53.308 -35.983 20.507 1.00 45.91 477 ASP A CA 1
ATOM 3562 C C . ASP A 1 477 ? 53.583 -37.410 19.993 1.00 45.91 477 ASP A C 1
ATOM 3564 O O . ASP A 1 477 ? 52.700 -38.036 19.410 1.00 45.91 477 ASP A O 1
ATOM 3568 N N . GLU A 1 478 ? 54.799 -37.891 20.233 1.00 50.75 478 GLU A N 1
ATOM 3569 C CA . GLU A 1 478 ? 55.201 -39.292 20.443 1.00 50.75 478 GLU A CA 1
ATOM 3570 C C . GLU A 1 478 ? 54.379 -40.456 19.840 1.00 50.75 478 GLU A C 1
ATOM 3572 O O . GLU A 1 478 ? 53.282 -40.780 20.290 1.00 50.75 478 GLU A O 1
ATOM 3577 N N . SER A 1 479 ? 55.008 -41.245 18.956 1.00 50.34 479 SER A N 1
ATOM 3578 C CA . SER A 1 479 ? 55.233 -42.692 19.191 1.00 50.34 479 SER A CA 1
ATOM 3579 C C . SER A 1 479 ? 56.019 -43.363 18.048 1.00 50.34 479 SER A C 1
ATOM 3581 O O . SER A 1 479 ? 55.665 -43.251 16.882 1.00 50.34 479 SER A O 1
ATOM 3583 N N . GLU A 1 480 ? 57.124 -44.019 18.430 1.00 52.53 480 GLU A N 1
ATOM 3584 C CA . GLU A 1 480 ? 57.536 -45.392 18.059 1.00 52.53 480 GLU A CA 1
ATOM 3585 C C . GLU A 1 480 ? 57.314 -45.827 16.589 1.00 52.53 480 GLU A C 1
ATOM 3587 O O . GLU A 1 480 ? 56.196 -45.931 16.115 1.00 52.53 480 GLU A O 1
ATOM 3592 N N . GLY A 1 481 ? 58.325 -46.140 15.777 1.00 54.03 481 GLY A N 1
ATOM 3593 C CA . GLY A 1 481 ? 59.316 -47.196 15.971 1.00 54.03 481 GLY A CA 1
ATOM 3594 C C . GLY A 1 481 ? 59.394 -48.060 14.691 1.00 54.03 481 GLY A C 1
ATOM 3595 O O . GLY A 1 481 ? 58.460 -48.073 13.900 1.00 54.03 481 GLY A O 1
ATOM 3596 N N . GLU A 1 482 ? 60.510 -48.779 14.531 1.00 52.75 482 GLU A N 1
ATOM 3597 C CA . GLU A 1 482 ? 60.794 -49.835 13.529 1.00 52.75 482 GLU A CA 1
ATOM 3598 C C . GLU A 1 482 ? 61.192 -49.421 12.094 1.00 52.75 482 GLU A C 1
ATOM 3600 O O . GLU A 1 482 ? 60.359 -49.241 11.210 1.00 52.75 482 GLU A O 1
ATOM 3605 N N . ALA A 1 483 ? 62.507 -49.377 11.831 1.00 54.16 483 ALA A N 1
ATOM 3606 C CA . ALA A 1 483 ? 63.284 -50.445 11.160 1.00 54.16 483 ALA A CA 1
ATOM 3607 C C . ALA A 1 483 ? 64.629 -49.912 10.635 1.00 54.16 483 ALA A C 1
ATOM 3609 O O . ALA A 1 483 ? 64.622 -48.962 9.820 1.00 54.16 483 ALA A O 1
#

Radius of gyration: 38.66 Å; Cα contacts (8 Å, |Δi|>4): 258; chains: 1; bounding box: 112×105×102 Å

InterPro domains:
  IPR052408 Exonuclease MUT-7-like [PTHR47765] (130-435)

Secondary structure (DSSP, 8-state):
-PPP-TT----HHHHHHT--TT--HHHHHHHHHHHHSTTS-HHHHHHHHHIIIIISTTHHHHHHHHHHHHHHHHHH-PPPTT--SS-S-----------------------------------------------------------HHHHHHHHHHHHHHHHHHHHHTSPPTTHHHHHHHHTTS------SS-SSSHHHHHHHHHHHHHHHHHH--PPPPPPHHHHHHHHHHHHHHHHHHHT-GGGHHHHHHHHHHHT--TTT-S-HHHHHHHHHHHHHSTTTHHHHHHHHHH-HHHHHHHHHHTT-HHHHHHHHHHTTTTTT-HHHHHHHHHHHHHHHHHTT-HHHHHHHHTTS--TT---HHHHHHHHHHTT--TTT----HHHHHHHHHHHHHHS------GGG----SSHHHHHHHHHHHHT-S------------------------------------------------------

pLDDT: mean 72.23, std 21.45, range [26.0, 97.12]

Foldseek 3Di:
DDDPPLDPDPPLVVLLVCLDLVPLPVSLLVLLVVVVVVSDDLVSSLVSLLCSQQVNPCDPLSSVSSLLSLLCCLQVPDPPPDPPDDPPDPPVDPDPDDDDDDDDDDDDDDDDDDDDDDDDDDDDDDDDDDDDDDDDDDDDDDPPPPDVVVVVVVVSVVSLSVLVSSLVSQQFPPPPPPVVVVVVPDDDDDPDPDPDCCVVVVVVVVVVVVVCVV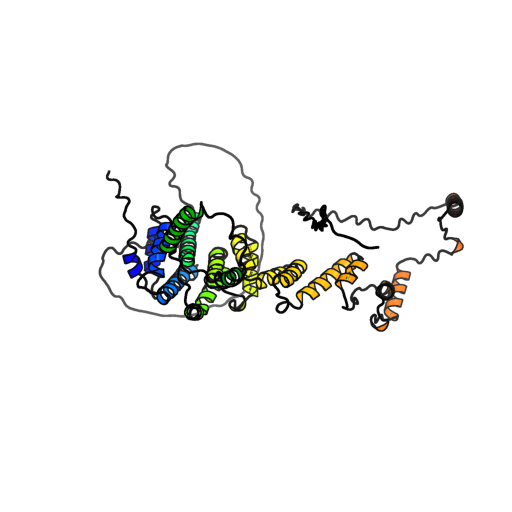PPPPRDHDDPVSLVVCLVSLLVSLVSQLQDLSSLQSSLSSCRSSVDEPVSHPCLVVSLVSLVVLCVDPVSVVSSVSVCVSHLVSVLVNCVVVVVLVVNVVSCVVVVVCVVCVCSLVVVLVVVLVVCLVVVVNVVNDVSCDPPLSAPNPCLPCVVVVCVVVVPDPVSHPDDPVVVVVVVVVVCVVDPPPPQPPVNDQDDPDPVSVVVVVVVVVPDPDDDDDDPPPVPCPPPPPPPPDPDDDPPPPPPPPPPPPPPPPPPDDDDDDDDDDD

Organism: NCBI:txid47790

Solvent-accessible surface area (backbone atoms only — not comparable to full-atom values): 30943 Å² total; per-residue (Å²): 132,82,78,78,77,93,70,80,68,79,63,60,67,65,52,53,73,39,75,37,60,92,47,39,61,68,39,53,51,52,53,51,53,49,61,66,48,81,80,57,51,72,65,60,52,50,54,52,51,39,45,45,46,75,73,34,94,59,42,66,66,55,32,50,51,28,52,50,38,40,44,45,52,62,71,65,59,64,76,73,95,71,80,75,87,64,86,87,72,79,65,86,70,76,81,73,88,74,83,92,77,90,86,83,89,88,84,90,82,83,88,90,88,90,82,85,90,82,92,79,90,81,89,77,90,79,90,80,91,79,88,84,89,85,92,88,87,89,89,72,86,78,79,76,75,72,55,70,70,61,56,54,57,55,64,54,51,54,49,56,50,50,47,47,55,60,49,68,66,44,56,62,54,71,59,66,72,58,55,64,63,63,75,76,73,79,80,91,88,85,88,86,87,65,90,77,64,41,65,63,49,50,51,52,46,48,49,49,51,50,52,46,63,74,65,56,79,64,68,72,77,76,59,67,70,58,53,60,72,44,40,69,60,54,41,53,52,32,59,65,22,46,76,31,72,93,31,28,59,51,22,38,49,49,35,49,33,70,57,58,52,75,87,60,46,92,52,57,69,60,49,27,53,34,38,53,55,24,51,74,33,83,90,29,26,67,35,22,52,51,40,33,68,66,33,57,68,40,43,33,50,45,22,50,76,68,68,36,31,67,60,20,37,50,46,28,61,78,72,65,40,47,84,85,44,65,58,43,51,58,51,29,32,51,54,48,29,54,60,26,48,77,68,68,40,51,79,64,22,51,71,52,44,63,91,52,81,79,77,83,63,94,49,67,85,52,49,63,59,48,30,64,77,68,69,49,63,76,81,77,62,82,69,56,68,67,59,43,51,50,52,51,50,50,47,54,68,73,44,80,72,75,82,66,54,74,91,75,63,80,68,70,86,47,74,70,31,44,52,52,48,52,54,54,56,74,72,48,94,71,86,83,80,83,68,79,73,70,73,69,74,73,61,73,81,67,83,62,86,71,77,82,75,76,79,79,78,76,75,83,76,79,70,80,77,78,77,80,79,80,80,84,78,84,81,87,76,91,80,88,83,88,135